Protein 8HI6 (pdb70)

Foldseek 3Di:
DQCALAEEEAEVLLAFLNVLLVLVNQVVHAQYEYEDQPQVSQVVSLCCCCVPVVGDNLRYFYDYADLLDLVRLLVVLCCQQPNDDRRHDHSNAHQEYEAEFADQAFQFALLQQAADQVSADPVGRDHLLRRLSRHQVSLLSNCLSRLVRHAALGEYEYEAALLLQPADGRRLSRSLSSLLNLLLQLQVQVVCVVRNYAGEYEHFYQAPGPVSQVSQVSSCVNLVHDRCPVVVVLLVQAPAFDQDPVGDRGRDGHYSNLVSVVSSCRRGSVCSPDHSYYHYNRNHRDTDPAQEDEDPAFDDLPPFAQALAEEEEEEAQPQVLQQLLQVLLVVNVYAYEYEYQDVVSLVVNVVVQVVVDHPHDHYHYYHAFLSVLVVNLVVLVVCCVVRVDHQEYEYEFNDQEGSRPDDPVVVVCLSVRGQVRVSSVVSSVQNSCVVRPDDADAYEYEYEYHAAPVHPCSSSSSSVSSVLSVQNNQQVNQVSCVVPPHYHYHYAYEYQHLEDDPCSSVSVSSVVSPCPRDPDDDPGRYYYYDNDRD

Solvent-accessible surface area: 21638 Å² total; per-residue (Å²): 90,99,0,121,51,42,7,0,0,0,3,18,0,10,32,70,34,1,59,23,0,0,93,40,0,7,75,25,14,0,28,0,0,0,3,16,142,77,53,118,115,3,46,86,23,53,117,30,1,26,97,144,83,102,19,40,60,102,68,1,12,28,4,118,6,35,3,38,57,28,66,55,0,103,61,5,4,47,40,0,8,132,20,37,138,73,1,112,95,53,22,131,82,0,19,0,0,0,2,20,19,24,15,14,2,0,45,48,44,1,14,65,0,4,22,64,110,110,61,39,117,94,100,9,92,14,6,0,41,94,0,2,15,17,1,0,2,16,2,0,2,0,0,14,7,0,2,95,60,11,63,90,43,4,1,0,0,0,10,4,7,0,4,2,22,10,48,5,8,0,2,0,0,16,0,0,0,6,5,0,0,23,11,0,4,70,4,0,6,131,32,0,35,138,84,32,1,15,1,1,8,0,18,8,5,0,5,71,18,142,80,14,120,69,16,8,86,21,5,4,68,46,50,69,38,93,118,36,61,15,16,40,27,19,45,176,70,4,163,102,41,74,93,47,202,128,47,99,102,50,78,39,11,1,17,24,53,27,0,0,64,26,0,0,63,0,3,1,93,112,0,70,104,66,68,37,81,40,33,69,20,2,16,31,5,117,17,95,111,52,28,109,46,50,9,138,67,118,14,49,51,116,95,10,88,2,88,51,74,7,0,0,0,7,3,1,52,10,11,98,28,0,14,25,4,0,72,26,2,56,84,5,130,0,52,6,0,0,0,0,21,32,64,173,4,38,106,122,0,36,60,61,31,162,155,149,106,84,188,24,85,115,6,122,42,23,114,5,36,2,44,67,15,186,50,2,56,88,20,1,57,86,2,45,75,94,64,48,9,2,43,11,0,0,4,12,7,7,56,95,92,22,0,14,133,28,88,30,108,64,1,71,116,14,10,84,50,6,2,11,0,5,3,2,6,1,7,7,0,7,73,9,10,76,108,71,90,53,47,105,81,72,4,47,1,4,7,6,10,25,50,33,53,125,111,46,13,20,36,23,48,0,19,48,9,2,5,12,1,0,0,34,0,5,24,85,5,15,88,64,20,38,102,70,167,80,16,8,7,68,0,8,5,0,0,14,7,54,3,100,61,187,37,9,46,92,4,1,4,5,32,0,1,47,10,4,19,27,138,50,68,37,73,68,5,0,0,12,2,24,140,137,30,175

InterPro domains:
  IPR002347 Short-chain dehydrogenase/reductase SDR [PF00106] (10-214)
  IPR002347 Short-chain dehydrogenase/reductase SDR [PF00106] (585-784)
  IPR002347 Short-chain dehydrogenase/reductase SDR [PR00080] (96-107)
  IPR002347 Short-chain dehydrogenase/reductase SDR [PR00080] (158-166)
  IPR002347 Short-chain dehydrogenase/reductase SDR [PR00080] (178-197)
  IPR002347 Short-chain dehydrogenase/reductase SDR [PR00081] (11-28)
  IPR002347 Short-chain dehydrogenase/reductase SDR [PR00081] (96-107)
  IPR002347 Short-chain dehydrogenase/reductase SDR [PR00081] (178-197)
  IPR002347 Short-chain dehydrogenase/reductase SDR [PR00081] (199-216)
  IPR002347 Short-chain dehydrogenase/reductase SDR [PR00081] (253-273)
  IPR036291 NAD(P)-binding domain superfamily [SSF51735] (8-289)
  IPR036291 NAD(P)-binding domain superfamily [SSF51735] (309-498)
  IPR036291 NAD(P)-binding domain superfamily [SSF51735] (584-793)
  IPR057326 Ketoreductase domain [SM00822] (10-214)

Organism: Roseiflexus castenholzii (strain DSM 13941 / HLO8) (NCBI:txid383372)

Radius of gyration: 24.46 Å; Cα contacts (8 Å, |Δi|>4): 1121; chains: 1; bounding box: 78×55×46 Å

Nearest PDB structures (foldseek):
  8hi6-assembly1_A-2  TM=1.002E+00  e=0.000E+00  Roseiflexus castenholzii DSM 13941
  8aew-assembly1_A  TM=9.458E-01  e=5.561E-61  Chloroflexus aurantiacus J-10-fl
  8hjw-assembly1_B  TM=9.510E-01  e=2.829E-60  Chloroflexus aurantiacus
  8hi4-assembly1_A  TM=9.436E-01  e=1.723E-64  Roseiflexus castenholzii DSM 13941
  5unl-assembly1_B  TM=9.142E-01  e=1.793E-16  Burkholderia multivorans

Secondary structure (DSSP, 8-state):
-TTTT-EEEETTTTSTTHHHHHHHHHHTT-EEEEEES-HHHHHHHHHHHHHHH---GGGEEEEE--TT-HHHHHHHHHHHHH--SS-SS-----SEEEE----------GGG---SGGG--TT----HHHHHIIIIIHHHHHHHHHGGG--TT-EEEEE--GGGGS--TT-HHHHHHHHHHHHHHHHHHHHHHTTT-EEEEEEE-S-TTHHHHHHHHHHHHHTT--TTHHHHHHHHH----EE-TTS-EE-----HHHHHHHHHHHHSGGGTT--S-EEEESSS----S--EEE--SPPP-TT---TT-EEEEEESS-HHHHHHHHHHHHHTT-EEEEEESSHHHHHHHHHHHH------PPPEEEE--TTSHHHHHHHHHHHHHHHS---EEEE--S----SSSS-HHHHHHIIIIIIIHHHHHHHHHHHHHHHS---SSPEEEEEEPPPP-SS--HHHHHHHHHHHHHHHHHHHHHHHHHH-----EEEEEEE-TT--STTHHHHHHHHHHHHHHSS---SSSEEEPPS---

Structure (mmCIF, N/CA/C/O backbone):
data_8HI6
#
_entry.id   8HI6
#
_cell.length_a   98.190
_cell.length_b   98.190
_cell.length_c   333.540
_cell.angle_alpha   90.000
_cell.angle_beta   90.000
_cell.angle_gamma   120.000
#
_symmetry.space_group_name_H-M   'P 65 2 2'
#
loop_
_entity.id
_entity.type
_entity.pdbx_description
1 polymer 'Short-chain dehydrogenase/reductase SDR'
2 non-polymer '3-oxidanylidenepropanoic acid'
3 non-polymer 'NADP NICOTINAMIDE-ADENINE-DINUCLEOTIDE PHOSPHATE'
4 water water
#
loop_
_atom_site.group_PDB
_atom_site.id
_atom_site.type_symbol
_atom_site.label_atom_id
_atom_site.label_alt_id
_atom_site.label_comp_id
_atom_site.label_asym_id
_atom_site.label_entity_id
_atom_site.label_seq_id
_atom_site.pdbx_PDB_ins_code
_atom_site.Cartn_x
_atom_site.Cartn_y
_atom_site.Cartn_z
_atom_site.occupancy
_atom_site.B_iso_or_equiv
_atom_site.auth_seq_id
_atom_site.auth_comp_id
_atom_site.auth_asym_id
_atom_site.auth_atom_id
_atom_site.pdbx_PDB_model_num
ATOM 1 N N . ARG A 1 6 ? 61.057 15.061 24.766 1.00 43.89 5 ARG A N 1
ATOM 2 C CA . ARG A 1 6 ? 60.904 15.089 26.217 1.00 41.23 5 ARG A CA 1
ATOM 3 C C . ARG A 1 6 ? 59.445 15.296 26.662 1.00 37.74 5 ARG A C 1
ATOM 4 O O . ARG A 1 6 ? 58.873 14.434 27.322 1.00 38.32 5 ARG A O 1
ATOM 6 N N . ARG A 1 7 ? 58.840 16.434 26.304 1.00 39.23 6 ARG A N 1
ATOM 7 C CA . ARG A 1 7 ? 57.566 16.789 26.927 1.00 33.96 6 ARG A CA 1
ATOM 8 C C . ARG A 1 7 ? 56.396 15.981 26.386 1.00 34.57 6 ARG A C 1
ATOM 9 O O . ARG A 1 7 ? 55.391 15.832 27.088 1.00 35.73 6 ARG A O 1
ATOM 17 N N . LEU A 1 8 ? 56.494 15.445 25.170 1.00 30.30 7 LEU A N 1
ATOM 18 C CA . LEU A 1 8 ? 55.464 14.565 24.628 1.00 30.64 7 LEU A CA 1
ATOM 19 C C . LEU A 1 8 ? 55.973 13.137 24.476 1.00 36.28 7 LEU A C 1
ATOM 20 O O . LEU A 1 8 ? 55.515 12.394 23.603 1.00 33.90 7 LEU A O 1
ATOM 25 N N . GLU A 1 9 ? 56.921 12.748 25.326 1.00 39.41 8 GLU A N 1
ATOM 26 C CA . GLU A 1 9 ? 57.574 11.449 25.209 1.00 39.46 8 GLU A CA 1
ATOM 27 C C . GLU A 1 9 ? 56.556 10.316 25.231 1.00 36.59 8 GLU A C 1
ATOM 28 O O . GLU A 1 9 ? 55.773 10.191 26.176 1.00 39.65 8 GLU A O 1
ATOM 34 N N . GLY A 1 10 ? 56.548 9.503 24.175 1.00 43.76 9 GLY A N 1
ATOM 35 C CA . GLY A 1 10 ? 55.702 8.323 24.163 1.00 45.59 9 GLY A CA 1
ATOM 36 C C . GLY A 1 10 ? 54.224 8.571 23.958 1.0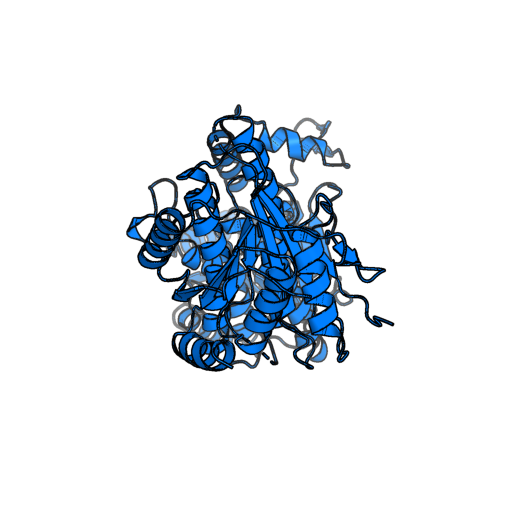0 47.83 9 GLY A C 1
ATOM 37 O O . GLY A 1 10 ? 53.415 7.679 24.223 1.00 49.47 9 GLY A O 1
ATOM 38 N N . LYS A 1 11 ? 53.842 9.757 23.499 1.00 39.84 10 LYS A N 1
ATOM 39 C CA . LYS A 1 11 ? 52.448 10.062 23.216 1.00 36.67 10 LYS A CA 1
ATOM 40 C C . LYS A 1 11 ? 52.165 9.909 21.724 1.00 33.18 10 LYS A C 1
ATOM 41 O O . LYS A 1 11 ? 53.025 10.164 20.881 1.00 34.35 10 LYS A O 1
ATOM 47 N N . VAL A 1 12 ? 50.947 9.477 21.411 1.00 33.97 11 VAL A N 1
ATOM 48 C CA . VAL A 1 12 ? 50.480 9.318 20.040 1.00 32.88 11 VAL A CA 1
ATOM 49 C C . VAL A 1 12 ? 49.620 10.529 19.676 1.00 33.41 11 VAL A C 1
ATOM 50 O O . VAL A 1 12 ? 48.564 10.754 20.284 1.00 31.70 11 VAL A O 1
ATOM 54 N N . ALA A 1 13 ? 50.065 11.306 18.686 1.00 26.78 12 ALA A N 1
ATOM 55 C CA . ALA A 1 13 ? 49.367 12.504 18.236 1.00 30.09 12 ALA A CA 1
ATOM 56 C C . ALA A 1 13 ? 48.816 12.293 16.836 1.00 31.55 12 ALA A C 1
ATOM 57 O O . ALA A 1 13 ? 49.541 11.834 15.942 1.00 32.47 12 ALA A O 1
ATOM 59 N N . LEU A 1 14 ? 47.548 12.640 16.639 1.00 26.89 13 LEU A N 1
ATOM 60 C CA . LEU A 1 14 ? 46.940 12.695 15.314 1.00 27.53 13 LEU A CA 1
ATOM 61 C C . LEU A 1 14 ? 46.761 14.162 14.923 1.00 30.92 13 LEU A C 1
ATOM 62 O O . LEU A 1 14 ? 46.040 14.906 15.601 1.00 26.77 13 LEU A O 1
ATOM 67 N N . ILE A 1 15 ? 47.421 14.584 13.844 1.00 27.35 14 ILE A N 1
ATOM 68 C CA . ILE A 1 15 ? 47.410 15.977 13.406 1.00 26.82 14 ILE A CA 1
ATOM 69 C C . ILE A 1 15 ? 46.757 16.035 12.029 1.00 33.45 14 ILE A C 1
ATOM 70 O O . ILE A 1 15 ? 47.354 15.589 11.037 1.00 30.10 14 ILE A O 1
ATOM 75 N N . THR A 1 16 ? 45.544 16.585 11.950 1.00 27.07 15 THR A N 1
ATOM 76 C CA . THR A 1 16 ? 44.926 16.746 10.644 1.00 28.38 15 THR A CA 1
ATOM 77 C C . THR A 1 16 ? 45.511 17.976 9.958 1.00 28.40 15 THR A C 1
ATOM 78 O O . THR A 1 16 ? 45.948 18.930 10.611 1.00 29.21 15 THR A O 1
ATOM 82 N N . GLY A 1 17 ? 45.567 17.922 8.632 1.00 28.40 16 GLY A N 1
ATOM 83 C CA . GLY A 1 17 ? 46.222 18.983 7.886 1.00 27.04 16 GLY A CA 1
ATOM 84 C C . GLY A 1 17 ? 47.677 19.148 8.255 1.00 27.52 16 GLY A C 1
ATOM 85 O O . GLY A 1 17 ? 48.198 20.272 8.237 1.00 26.97 16 GLY A O 1
ATOM 86 N N . GLY A 1 18 ? 48.350 18.044 8.600 1.00 31.84 17 GLY A N 1
ATOM 87 C CA . GLY A 1 18 ? 49.709 18.089 9.128 1.00 31.91 17 GLY A CA 1
ATOM 88 C C . GLY A 1 18 ? 50.785 18.525 8.152 1.00 33.56 17 GLY A C 1
ATOM 89 O O . GLY A 1 18 ? 51.925 18.744 8.574 1.00 35.63 17 GLY A O 1
ATOM 90 N N . ALA A 1 19 ? 50.477 18.634 6.864 1.00 32.31 18 ALA A N 1
ATOM 91 C CA . ALA A 1 19 ? 51.443 19.113 5.884 1.00 35.56 18 ALA A CA 1
ATOM 92 C C . ALA A 1 19 ? 51.128 20.524 5.401 1.00 37.30 18 ALA A C 1
ATOM 93 O O . ALA A 1 19 ? 51.807 21.023 4.491 1.00 32.34 18 ALA A O 1
ATOM 95 N N . GLY A 1 20 ? 50.114 21.185 5.985 1.00 31.66 19 GLY A N 1
ATOM 96 C CA . GLY A 1 20 ? 49.806 22.558 5.641 1.00 29.12 19 GLY A CA 1
ATOM 97 C C . GLY A 1 20 ? 50.809 23.531 6.236 1.00 26.97 19 GLY A C 1
ATOM 98 O O . GLY A 1 20 ? 51.789 23.146 6.870 1.00 30.69 19 GLY A O 1
ATOM 99 N N . ASN A 1 21 ? 50.538 24.830 6.035 1.00 27.55 20 ASN A N 1
ATOM 100 C CA . ASN A 1 21 ? 51.484 25.871 6.438 1.00 26.62 20 ASN A CA 1
ATOM 101 C C . ASN A 1 21 ? 51.763 25.840 7.942 1.00 30.74 20 ASN A C 1
ATOM 102 O O . ASN A 1 21 ? 52.917 25.957 8.372 1.00 29.04 20 ASN A O 1
ATOM 107 N N . ILE A 1 22 ? 50.711 25.743 8.763 1.00 25.77 21 ILE A N 1
ATOM 108 C CA . ILE A 1 22 ? 50.913 25.649 10.213 1.00 25.08 21 ILE A CA 1
ATOM 109 C C . ILE A 1 22 ? 51.083 24.199 10.650 1.00 25.33 21 ILE A C 1
ATOM 110 O O . ILE A 1 22 ? 51.911 23.904 11.514 1.00 25.39 21 ILE A O 1
ATOM 115 N N . GLY A 1 23 ? 50.336 23.284 10.031 1.00 26.77 22 GLY A N 1
ATOM 116 C CA . GLY A 1 23 ? 50.442 21.877 10.392 1.00 28.23 22 GLY A CA 1
ATOM 117 C C . GLY A 1 23 ? 51.865 21.341 10.321 1.00 31.63 22 GLY A C 1
ATOM 118 O O . GLY A 1 23 ? 52.272 20.527 11.157 1.00 28.76 22 GLY A O 1
ATOM 119 N N . GLU A 1 24 ? 52.641 21.790 9.326 1.00 28.43 23 GLU A N 1
ATOM 120 C CA . GLU A 1 24 ? 54.019 21.317 9.198 1.00 33.52 23 GLU A CA 1
ATOM 121 C C . GLU A 1 24 ? 54.834 21.680 10.435 1.00 32.18 23 GLU A C 1
ATOM 122 O O . GLU A 1 24 ? 55.667 20.891 10.903 1.00 31.38 23 GLU A O 1
ATOM 128 N N . VAL A 1 25 ? 54.589 22.870 10.986 1.00 27.96 24 VAL A N 1
ATOM 129 C CA . VAL A 1 25 ? 55.348 23.331 12.139 1.00 28.20 24 VAL A CA 1
ATOM 130 C C . VAL A 1 25 ? 54.857 22.658 13.415 1.00 29.53 24 VAL A C 1
ATOM 131 O O . VAL A 1 25 ? 55.651 22.369 14.317 1.00 30.62 24 VAL A O 1
ATOM 135 N N . ILE A 1 26 ? 53.553 22.383 13.511 1.00 25.97 25 ILE A N 1
ATOM 136 C CA . ILE A 1 26 ? 53.048 21.620 14.653 1.00 26.09 25 ILE A CA 1
ATOM 137 C C . ILE A 1 26 ? 53.641 20.219 14.646 1.00 29.13 25 ILE A C 1
ATOM 138 O O . ILE A 1 26 ? 54.108 19.710 15.673 1.00 28.21 25 ILE A O 1
ATOM 143 N N . THR A 1 27 ? 53.603 19.566 13.484 1.00 28.97 26 THR A N 1
ATOM 144 C CA . THR A 1 27 ? 54.186 18.233 13.339 1.00 31.64 26 THR A CA 1
ATOM 145 C C . THR A 1 27 ? 55.651 18.228 13.749 1.00 28.62 26 THR A C 1
ATOM 146 O O . THR A 1 27 ? 56.086 17.382 14.536 1.00 31.02 26 THR A O 1
ATOM 150 N N . ARG A 1 28 ? 56.423 19.183 13.238 1.00 29.54 27 ARG A N 1
ATOM 151 C CA . ARG A 1 28 ? 57.850 19.224 13.538 1.00 32.61 27 ARG A CA 1
ATOM 152 C C . ARG A 1 28 ? 58.101 19.373 15.032 1.00 36.63 27 ARG A C 1
ATOM 153 O O . ARG A 1 28 ? 58.916 18.638 15.609 1.00 30.57 27 ARG A O 1
ATOM 161 N N . ARG A 1 29 ? 57.396 20.310 15.682 1.00 32.00 28 ARG A N 1
ATOM 162 C CA . ARG A 1 29 ? 57.604 20.515 17.113 1.00 32.10 28 ARG A CA 1
ATOM 163 C C . ARG A 1 29 ? 57.160 19.301 17.919 1.00 30.52 28 ARG A C 1
ATOM 164 O O . ARG A 1 29 ? 57.800 18.946 18.918 1.00 32.00 28 ARG A O 1
ATOM 172 N N . PHE A 1 30 ? 56.068 18.653 17.507 1.00 28.38 29 PHE A N 1
ATOM 173 C CA . PHE A 1 30 ? 55.608 17.474 18.232 1.00 28.24 29 PHE A CA 1
ATOM 174 C C . PHE A 1 30 ? 56.643 16.352 18.171 1.00 33.81 29 PHE A C 1
ATOM 175 O O . PHE A 1 30 ? 56.865 15.644 19.164 1.00 31.84 29 PHE A O 1
ATOM 183 N N . LEU A 1 31 ? 57.278 16.177 17.010 1.00 31.27 30 LEU A N 1
ATOM 184 C CA . LEU A 1 31 ? 58.315 15.159 16.862 1.00 34.06 30 LEU A CA 1
ATOM 185 C C . LEU A 1 31 ? 59.536 15.491 17.702 1.00 33.86 30 LEU A C 1
ATOM 186 O O . LEU A 1 31 ? 60.109 14.606 18.351 1.00 34.26 30 LEU A O 1
ATOM 191 N N . ALA A 1 32 ? 59.954 16.760 17.687 1.00 30.38 31 ALA A N 1
ATOM 192 C CA . ALA A 1 32 ? 61.068 17.183 18.522 1.00 33.59 31 ALA A CA 1
ATOM 193 C C . ALA A 1 32 ? 60.802 16.914 20.002 1.00 39.69 31 ALA A C 1
ATOM 194 O O . ALA A 1 32 ? 61.750 16.698 20.773 1.00 33.95 31 ALA A O 1
ATOM 196 N N . GLU A 1 33 ? 59.533 16.914 20.421 1.00 32.06 32 GLU A N 1
ATOM 197 C CA . GLU A 1 33 ? 59.195 16.684 21.817 1.00 36.36 32 GLU A CA 1
ATOM 198 C C . GLU A 1 33 ? 58.885 15.223 22.104 1.00 34.37 32 GLU A C 1
ATOM 199 O O . GLU A 1 33 ? 58.391 14.905 23.190 1.00 32.80 32 GLU A O 1
ATOM 205 N N . GLY A 1 34 ? 59.169 14.329 21.158 1.00 34.47 33 GLY A N 1
ATOM 206 C CA . GLY A 1 34 ? 59.151 12.910 21.423 1.00 31.37 33 GLY A CA 1
ATOM 207 C C . GLY A 1 34 ? 57.866 12.207 21.072 1.00 35.30 33 GLY A C 1
ATOM 208 O O . GLY A 1 34 ? 57.734 11.012 21.370 1.00 33.65 33 GLY A O 1
ATOM 209 N N . ALA A 1 35 ? 56.912 12.899 20.456 1.00 31.97 34 ALA A N 1
ATOM 210 C CA . ALA A 1 35 ? 55.668 12.246 20.077 1.00 31.74 34 ALA A CA 1
ATOM 211 C C . ALA A 1 35 ? 55.870 11.331 18.873 1.00 31.04 34 ALA A C 1
ATOM 212 O O . ALA A 1 35 ? 56.802 11.495 18.086 1.00 31.69 34 ALA A O 1
ATOM 214 N N . THR A 1 36 ? 54.985 10.349 18.754 1.00 29.83 35 THR A N 1
ATOM 215 C CA . THR A 1 36 ? 54.732 9.659 17.497 1.00 34.16 35 THR A CA 1
ATOM 216 C C . THR A 1 36 ? 53.545 10.342 16.821 1.00 36.06 35 THR A C 1
ATOM 217 O O . THR A 1 36 ? 52.481 10.484 17.437 1.00 32.94 35 THR A O 1
ATOM 221 N N . VAL A 1 37 ? 53.726 10.772 15.570 1.00 33.93 36 VAL A N 1
ATOM 222 C CA . VAL A 1 37 ? 52.773 11.648 14.891 1.00 32.89 36 VAL A CA 1
ATOM 223 C C . VAL A 1 37 ? 52.178 10.949 13.679 1.00 36.67 36 VAL A C 1
ATOM 224 O O . VAL A 1 37 ? 52.913 10.456 12.812 1.00 37.20 36 VAL A O 1
ATOM 228 N N . VAL A 1 38 ? 50.850 10.950 13.599 1.00 30.21 37 VAL A N 1
ATOM 229 C CA . VAL A 1 38 ? 50.108 10.575 12.398 1.00 34.51 37 VAL A CA 1
ATOM 230 C C . VAL A 1 38 ? 49.592 11.858 11.750 1.00 34.08 37 VAL A C 1
ATOM 231 O O . VAL A 1 38 ? 48.807 12.592 12.364 1.00 30.55 37 VAL A O 1
ATOM 235 N N . ILE A 1 39 ? 50.023 12.144 10.521 1.00 33.06 38 ILE A N 1
ATOM 236 C CA . ILE A 1 39 ? 49.573 13.339 9.812 1.00 32.36 38 ILE A CA 1
ATOM 237 C C . ILE A 1 39 ? 48.587 12.940 8.724 1.00 38.58 38 ILE A C 1
ATOM 238 O O . ILE A 1 39 ? 48.782 11.935 8.028 1.00 34.97 38 ILE A O 1
ATOM 243 N N . THR A 1 40 ? 47.515 13.723 8.590 1.00 31.90 39 THR A N 1
ATOM 244 C CA . THR A 1 40 ? 46.505 13.478 7.579 1.00 31.99 39 THR A CA 1
ATOM 245 C C . THR A 1 40 ? 46.352 14.698 6.688 1.00 33.41 39 THR A C 1
ATOM 246 O O . THR A 1 40 ? 46.809 15.800 7.009 1.00 30.28 39 THR A O 1
ATOM 250 N N . GLY A 1 41 ? 45.694 14.463 5.561 1.00 34.29 40 GLY A N 1
ATOM 251 C CA . GLY A 1 41 ? 45.437 15.486 4.566 1.00 32.57 40 GLY A CA 1
ATOM 252 C C . GLY A 1 41 ? 44.699 14.836 3.420 1.00 33.05 40 GLY A C 1
ATOM 253 O O . GLY A 1 41 ? 44.502 13.615 3.394 1.00 32.74 40 GLY A O 1
ATOM 254 N N . ARG A 1 42 ? 44.258 15.671 2.478 1.00 31.90 41 ARG A N 1
ATOM 255 C CA . ARG A 1 42 ? 43.617 15.139 1.281 1.00 35.12 41 ARG A CA 1
ATOM 256 C C . ARG A 1 42 ? 44.631 14.819 0.193 1.00 37.42 41 ARG A C 1
ATOM 257 O O . ARG A 1 42 ? 44.436 13.872 -0.574 1.00 37.71 41 ARG A O 1
ATOM 265 N N . ASN A 1 43 ? 45.712 15.585 0.132 1.00 39.68 42 ASN A N 1
ATOM 266 C CA . ASN A 1 43 ? 46.766 15.430 -0.865 1.00 41.53 42 ASN A CA 1
ATOM 267 C C . ASN A 1 43 ? 47.770 14.404 -0.356 1.00 42.09 42 ASN A C 1
ATOM 268 O O . ASN A 1 43 ? 48.658 14.728 0.438 1.00 42.17 42 ASN A O 1
ATOM 273 N N . ALA A 1 44 ? 47.636 13.162 -0.830 1.00 42.55 43 ALA A N 1
ATOM 274 C CA . ALA A 1 44 ? 48.497 12.083 -0.351 1.00 43.66 43 ALA A CA 1
ATOM 275 C C . ALA A 1 44 ? 49.964 12.333 -0.684 1.00 43.62 43 ALA A C 1
ATOM 276 O O . ALA A 1 44 ? 50.853 12.006 0.113 1.00 43.94 43 ALA A O 1
ATOM 278 N N . GLU A 1 45 ? 50.236 12.934 -1.842 1.00 46.52 44 GLU A N 1
ATOM 279 C CA . GLU A 1 45 ? 51.620 13.184 -2.235 1.00 50.32 44 GLU A CA 1
ATOM 280 C C . GLU A 1 45 ? 52.291 14.210 -1.329 1.00 47.14 44 GLU A C 1
ATOM 281 O O . GLU A 1 45 ? 53.439 14.011 -0.901 1.00 41.80 44 GLU A O 1
ATOM 287 N N . LYS A 1 46 ? 51.599 15.313 -1.031 1.00 44.57 45 LYS A N 1
ATOM 288 C CA . LYS A 1 46 ? 52.174 16.322 -0.146 1.00 41.74 45 LYS A CA 1
ATOM 289 C C . LYS A 1 46 ? 52.508 15.727 1.219 1.00 39.16 45 LYS A C 1
ATOM 290 O O . LYS A 1 46 ? 53.527 16.080 1.828 1.00 39.07 45 LYS A O 1
ATOM 296 N N . LEU A 1 47 ? 51.680 14.792 1.695 1.00 37.18 46 LEU A N 1
ATOM 297 C CA . LEU A 1 47 ? 51.964 14.123 2.962 1.00 41.36 46 LEU A CA 1
ATOM 298 C C . LEU A 1 47 ? 53.211 13.254 2.851 1.00 45.96 46 LEU A C 1
ATOM 299 O O . LEU A 1 47 ? 54.082 13.271 3.734 1.00 39.21 46 LEU A O 1
ATOM 304 N N . ALA A 1 48 ? 53.301 12.468 1.771 1.00 43.73 47 ALA A N 1
ATOM 305 C CA . ALA A 1 48 ? 54.458 11.601 1.579 1.00 42.00 47 ALA A CA 1
ATOM 306 C C . ALA A 1 48 ? 55.732 12.419 1.438 1.00 40.82 47 ALA A C 1
ATOM 307 O O . ALA A 1 48 ? 56.764 12.081 2.028 1.00 43.44 47 ALA A O 1
ATOM 309 N N . VAL A 1 49 ? 55.671 13.515 0.680 1.00 41.87 48 VAL A N 1
ATOM 310 C CA . VAL A 1 49 ? 56.849 14.357 0.490 1.00 39.75 48 VAL A CA 1
ATOM 311 C C . VAL A 1 49 ? 57.297 14.964 1.817 1.00 44.23 48 VAL A C 1
ATOM 312 O O . VAL A 1 49 ? 58.493 14.981 2.136 1.00 41.96 48 VAL A O 1
ATOM 316 N N . TYR A 1 50 ? 56.349 15.476 2.614 1.00 41.28 49 TYR A N 1
ATOM 317 C CA . TYR A 1 50 ? 56.735 16.056 3.899 1.00 38.22 49 TYR A CA 1
ATOM 318 C C . TYR A 1 50 ? 57.319 15.002 4.835 1.00 37.11 49 TYR A C 1
ATOM 319 O O . TYR A 1 50 ? 58.342 15.243 5.487 1.00 36.54 49 TYR A O 1
ATOM 328 N N . ARG A 1 51 ? 56.688 13.828 4.910 1.00 35.19 50 ARG A N 1
ATOM 329 C CA . ARG A 1 51 ? 57.239 12.753 5.731 1.00 39.60 50 ARG A CA 1
ATOM 330 C C . ARG A 1 51 ? 58.665 12.419 5.311 1.00 46.15 50 ARG A C 1
ATOM 331 O O . ARG A 1 51 ? 59.551 12.257 6.163 1.00 43.55 50 ARG A O 1
ATOM 339 N N . ARG A 1 52 ? 58.911 12.339 3.996 1.00 44.08 51 ARG A N 1
ATOM 340 C CA . ARG A 1 52 ? 60.260 12.054 3.517 1.00 46.15 51 ARG A CA 1
ATOM 341 C C . ARG A 1 52 ? 61.244 13.139 3.932 1.00 46.50 51 ARG A C 1
ATOM 342 O O . ARG A 1 52 ? 62.374 12.834 4.333 1.00 47.94 51 ARG A O 1
ATOM 350 N N . ARG A 1 53 ? 60.837 14.410 3.858 1.00 43.73 52 ARG A N 1
ATOM 351 C CA . ARG A 1 53 ? 61.740 15.480 4.270 1.00 43.38 52 ARG A CA 1
ATOM 352 C C . ARG A 1 53 ? 62.073 15.383 5.755 1.00 51.12 52 ARG A C 1
ATOM 353 O O . ARG A 1 53 ? 63.220 15.619 6.160 1.00 53.64 52 ARG A O 1
ATOM 355 N N . LEU A 1 54 ? 61.087 15.023 6.584 1.00 46.10 53 LEU A N 1
ATOM 356 C CA . LEU A 1 54 ? 61.343 14.900 8.017 1.00 49.15 53 LEU A CA 1
ATOM 357 C C . LEU A 1 54 ? 62.352 13.793 8.296 1.00 49.24 53 LEU A C 1
ATOM 358 O O . LEU A 1 54 ? 63.243 13.947 9.141 1.00 52.94 53 LEU A O 1
ATOM 363 N N . ILE A 1 55 ? 62.227 12.672 7.588 1.00 48.33 54 ILE A N 1
ATOM 364 C CA . ILE A 1 55 ? 63.153 11.561 7.769 1.00 51.75 54 ILE A CA 1
ATOM 365 C C . ILE A 1 55 ? 64.519 11.901 7.176 1.00 56.53 54 ILE A C 1
ATOM 366 O O . ILE A 1 55 ? 65.551 11.800 7.852 1.00 58.06 54 ILE A O 1
ATOM 371 N N . ASP A 1 56 ? 64.545 12.349 5.917 1.00 55.65 55 ASP A N 1
ATOM 372 C CA . ASP A 1 56 ? 65.804 12.469 5.187 1.00 56.46 55 ASP A CA 1
ATOM 373 C C . ASP A 1 56 ? 66.595 13.717 5.558 1.00 60.48 55 ASP A C 1
ATOM 374 O O . ASP A 1 56 ? 67.827 13.709 5.458 1.00 62.93 55 ASP A O 1
ATOM 379 N N . GLU A 1 57 ? 65.929 14.794 5.976 1.00 60.43 56 GLU A N 1
ATOM 380 C CA . GLU A 1 57 ? 66.618 16.048 6.245 1.00 59.40 56 GLU A CA 1
ATOM 381 C C . GLU A 1 57 ? 66.584 16.488 7.700 1.00 58.79 56 GLU A C 1
ATOM 382 O O . GLU A 1 57 ? 67.259 17.465 8.042 1.00 63.92 56 GLU A O 1
ATOM 388 N N . GLU A 1 58 ? 65.820 15.817 8.563 1.00 56.42 57 GLU A N 1
ATOM 389 C CA . GLU A 1 58 ? 65.756 16.188 9.971 1.00 55.90 57 GLU A CA 1
ATOM 390 C C . GLU A 1 58 ? 65.993 14.998 10.895 1.00 59.65 57 GLU A C 1
ATOM 391 O O . GLU A 1 58 ? 65.744 15.109 12.104 1.00 61.70 57 GLU A O 1
ATOM 397 N N . ARG A 1 59 ? 66.449 13.860 10.354 1.00 60.27 58 ARG A N 1
ATOM 398 C CA . ARG A 1 59 ? 66.917 12.717 11.147 1.00 58.17 58 ARG A CA 1
ATOM 399 C C . ARG A 1 59 ? 65.831 12.182 12.079 1.00 54.76 58 ARG A C 1
ATOM 400 O O . ARG A 1 59 ? 66.090 11.834 13.230 1.00 57.73 58 ARG A O 1
ATOM 402 N N . VAL A 1 60 ? 64.607 12.112 11.577 1.00 54.73 59 VAL A N 1
ATOM 403 C CA . VAL A 1 60 ? 63.477 11.568 12.320 1.00 51.90 59 VAL A CA 1
ATOM 404 C C . VAL A 1 60 ? 63.327 10.097 11.965 1.00 47.66 59 VAL A C 1
ATOM 405 O O . VAL A 1 60 ? 63.355 9.731 10.783 1.00 47.84 59 VAL A O 1
ATOM 409 N N . ALA A 1 61 ? 63.160 9.256 12.983 1.00 45.67 60 ALA A N 1
ATOM 410 C CA . ALA A 1 61 ? 62.979 7.831 12.749 1.00 44.26 60 ALA A CA 1
ATOM 411 C C . ALA A 1 61 ? 61.686 7.572 11.984 1.00 52.08 60 ALA A C 1
ATOM 412 O O . ALA A 1 61 ? 60.653 8.169 12.299 1.00 51.63 60 ALA A O 1
ATOM 414 N N . PRO A 1 62 ? 61.707 6.686 10.984 1.00 52.01 61 PRO A N 1
ATOM 415 C CA . PRO A 1 62 ? 60.495 6.457 10.175 1.00 51.10 61 PRO A CA 1
ATOM 416 C C . PRO A 1 62 ? 59.315 5.889 10.950 1.00 47.57 61 PRO A C 1
ATOM 417 O O . PRO A 1 62 ? 58.164 6.092 10.535 1.00 46.51 61 PRO A O 1
ATOM 421 N N . GLU A 1 63 ? 59.564 5.166 12.043 1.00 45.84 62 GLU A N 1
ATOM 422 C CA . GLU A 1 63 ? 58.483 4.607 12.844 1.00 47.51 62 GLU A CA 1
ATOM 423 C C . GLU A 1 63 ? 57.662 5.681 13.548 1.00 42.83 62 GLU A C 1
ATOM 424 O O . GLU A 1 63 ? 56.533 5.407 13.962 1.00 40.95 62 GLU A O 1
ATOM 430 N N . ARG A 1 64 ? 58.210 6.884 13.702 1.00 41.50 63 ARG A N 1
ATOM 431 C CA . ARG A 1 64 ? 57.590 7.942 14.492 1.00 42.87 63 ARG A CA 1
ATOM 432 C C . ARG A 1 64 ? 56.708 8.882 13.673 1.00 45.39 63 ARG A C 1
ATOM 433 O O . ARG A 1 64 ? 56.023 9.724 14.270 1.00 37.97 63 ARG A O 1
ATOM 441 N N . VAL A 1 65 ? 56.701 8.763 12.343 1.00 40.07 64 VAL A N 1
ATOM 442 C CA . VAL A 1 65 ? 55.833 9.561 11.479 1.00 41.12 64 VAL A CA 1
ATOM 443 C C . VAL A 1 65 ? 55.067 8.621 10.563 1.00 43.62 64 VAL A C 1
ATOM 444 O O . VAL A 1 65 ? 55.665 7.760 9.911 1.00 42.86 64 VAL A O 1
ATOM 448 N N . VAL A 1 66 ? 53.752 8.787 10.510 1.00 38.71 65 VAL A N 1
ATOM 449 C CA . VAL A 1 66 ? 52.891 8.008 9.635 1.00 39.24 65 VAL A CA 1
ATOM 450 C C . VAL A 1 66 ? 52.054 8.982 8.821 1.00 39.97 65 VAL A C 1
ATOM 451 O O . VAL A 1 66 ? 51.389 9.858 9.387 1.00 35.29 65 VAL A O 1
ATOM 455 N N . ALA A 1 67 ? 52.099 8.845 7.500 1.00 37.32 66 ALA A N 1
ATOM 456 C CA . ALA A 1 67 ? 51.299 9.671 6.604 1.00 37.69 66 ALA A CA 1
ATOM 457 C C . ALA A 1 67 ? 50.036 8.907 6.236 1.00 43.03 66 ALA A C 1
ATOM 458 O O . ALA A 1 67 ? 50.105 7.753 5.800 1.00 45.28 66 ALA A O 1
ATOM 460 N N . LEU A 1 68 ? 48.884 9.548 6.418 1.00 38.39 67 LEU A N 1
ATOM 461 C CA . LEU A 1 68 ? 47.596 8.885 6.245 1.00 35.81 67 LEU A CA 1
ATOM 462 C C . LEU A 1 68 ? 46.670 9.835 5.505 1.00 41.82 67 LEU A C 1
ATOM 463 O O . LEU A 1 68 ? 46.241 10.845 6.071 1.00 38.43 67 LEU A O 1
ATOM 468 N N . ARG A 1 69 ? 46.362 9.523 4.249 1.00 38.07 68 ARG A N 1
ATOM 469 C CA . ARG A 1 69 ? 45.391 10.328 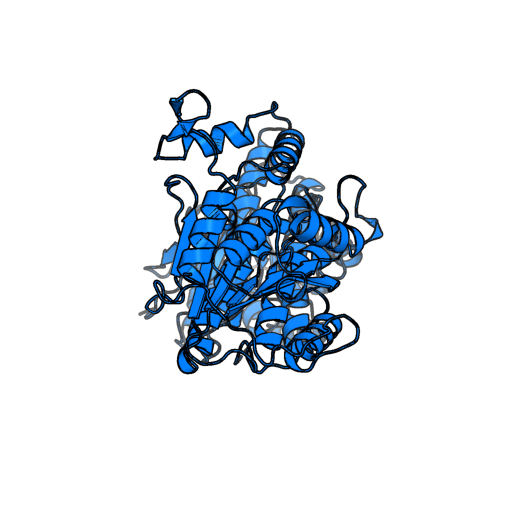3.522 1.00 38.13 68 ARG A CA 1
ATOM 470 C C . ARG A 1 69 ? 43.999 10.061 4.075 1.00 39.86 68 ARG A C 1
ATOM 471 O O . ARG A 1 69 ? 43.635 8.911 4.341 1.00 38.25 68 ARG A O 1
ATOM 479 N N . MET A 1 70 ? 43.226 11.129 4.258 1.00 38.12 69 MET A N 1
ATOM 480 C CA . MET A 1 70 ? 41.924 11.051 4.907 1.00 34.89 69 MET A CA 1
ATOM 481 C C . MET A 1 70 ? 41.194 12.370 4.718 1.00 35.90 69 MET A C 1
ATOM 482 O O . MET A 1 70 ? 41.654 13.408 5.203 1.00 38.10 69 MET A O 1
ATOM 487 N N . ASP A 1 71 ? 40.080 12.357 3.993 1.00 32.87 70 ASP A N 1
ATOM 488 C CA . ASP A 1 71 ? 39.223 13.535 3.920 1.00 34.64 70 ASP A CA 1
ATOM 489 C C . ASP A 1 71 ? 38.365 13.546 5.179 1.00 32.09 70 ASP A C 1
ATOM 490 O O . ASP A 1 71 ? 37.413 12.768 5.302 1.00 34.12 70 ASP A O 1
ATOM 495 N N . GLY A 1 72 ? 38.718 14.410 6.128 1.00 32.09 71 GLY A N 1
ATOM 496 C CA . GLY A 1 72 ? 38.027 14.450 7.410 1.00 29.49 71 GLY A CA 1
ATOM 497 C C . GLY A 1 72 ? 36.577 14.901 7.350 1.00 30.14 71 GLY A C 1
ATOM 498 O O . GLY A 1 72 ? 35.873 14.758 8.356 1.00 30.66 71 GLY A O 1
ATOM 499 N N . SER A 1 73 ? 36.113 15.444 6.220 1.00 30.32 72 SER A N 1
ATOM 500 C CA . SER A 1 73 ? 34.695 15.773 6.090 1.00 32.07 72 SER A CA 1
ATOM 501 C C . SER A 1 73 ? 33.827 14.548 5.821 1.00 35.33 72 SER A C 1
ATOM 502 O O . SER A 1 73 ? 32.601 14.654 5.911 1.00 34.20 72 SER A O 1
ATOM 505 N N . ASP A 1 74 ? 34.431 13.393 5.524 1.00 34.11 73 ASP A N 1
ATOM 506 C CA . ASP A 1 74 ? 33.720 12.150 5.227 1.00 33.24 73 ASP A CA 1
ATOM 507 C C . ASP A 1 74 ? 33.867 11.213 6.424 1.00 36.21 73 ASP A C 1
ATOM 508 O O . ASP A 1 74 ? 34.957 10.682 6.666 1.00 35.02 73 ASP A O 1
ATOM 513 N N . ILE A 1 75 ? 32.768 10.994 7.158 1.00 36.31 74 ILE A N 1
ATOM 514 C CA . ILE A 1 75 ? 32.858 10.241 8.412 1.00 38.50 74 ILE A CA 1
ATOM 515 C C . ILE A 1 75 ? 33.313 8.809 8.157 1.00 39.74 74 ILE A C 1
ATOM 516 O O . ILE A 1 75 ? 34.011 8.213 8.988 1.00 36.99 74 ILE A O 1
ATOM 521 N N . ALA A 1 76 ? 32.943 8.239 7.007 1.00 40.15 75 ALA A N 1
ATOM 522 C CA . ALA A 1 76 ? 33.363 6.879 6.683 1.00 42.53 75 ALA A CA 1
ATOM 523 C C . ALA A 1 76 ? 34.882 6.779 6.608 1.00 37.17 75 ALA A C 1
ATOM 524 O O . ALA A 1 76 ? 35.490 5.886 7.211 1.00 38.22 75 ALA A O 1
ATOM 526 N N . GLN A 1 77 ? 35.514 7.706 5.883 1.00 36.20 76 GLN A N 1
ATOM 527 C CA . GLN A 1 77 ? 36.972 7.735 5.817 1.00 35.24 76 GLN A CA 1
ATOM 528 C C . GLN A 1 77 ? 37.590 7.959 7.195 1.00 37.46 76 GLN A C 1
ATOM 529 O O . GLN A 1 77 ? 38.625 7.365 7.526 1.00 34.11 76 GLN A O 1
ATOM 535 N N . VAL A 1 78 ? 36.981 8.829 8.008 1.00 37.32 77 VAL A N 1
ATOM 536 C CA . VAL A 1 78 ? 37.525 9.105 9.339 1.00 33.61 77 VAL A CA 1
ATOM 537 C C . VAL A 1 78 ? 37.532 7.838 10.184 1.00 32.88 77 VAL A C 1
ATOM 538 O O . VAL A 1 78 ? 38.550 7.480 10.788 1.00 33.25 77 VAL A O 1
ATOM 542 N N . ARG A 1 79 ? 36.402 7.131 10.227 1.00 32.05 78 ARG A N 1
ATOM 543 C CA . ARG A 1 79 ? 36.341 5.899 11.010 1.00 38.08 78 ARG A CA 1
ATOM 544 C C . ARG A 1 79 ? 37.354 4.875 10.517 1.00 39.75 78 ARG A C 1
ATOM 545 O O . ARG A 1 79 ? 38.048 4.244 11.324 1.00 39.06 78 ARG A O 1
ATOM 553 N N . ALA A 1 80 ? 37.464 4.707 9.196 1.00 37.18 79 ALA A N 1
ATOM 554 C CA . ALA A 1 80 ? 38.434 3.762 8.651 1.00 38.49 79 ALA A CA 1
ATOM 555 C C . ALA A 1 80 ? 39.860 4.144 9.032 1.00 39.58 79 ALA A C 1
ATOM 556 O O . ALA A 1 80 ? 40.655 3.280 9.420 1.00 41.42 79 ALA A O 1
ATOM 558 N N . GLY A 1 81 ? 40.206 5.431 8.929 1.00 37.66 80 GLY A N 1
ATOM 559 C CA . GLY A 1 81 ? 41.557 5.853 9.275 1.00 34.32 80 GLY A CA 1
ATOM 560 C C . GLY A 1 81 ? 41.867 5.698 10.753 1.00 39.99 80 GLY A C 1
ATOM 561 O O . GLY A 1 81 ? 42.972 5.292 11.124 1.00 40.71 80 GLY A O 1
ATOM 562 N N . VAL A 1 82 ? 40.905 6.029 11.620 1.00 38.26 81 VAL A N 1
ATOM 563 C CA . VAL A 1 82 ? 41.120 5.867 13.057 1.00 37.62 81 VAL A CA 1
ATOM 564 C C . VAL A 1 82 ? 41.296 4.395 13.404 1.00 39.17 81 VAL A C 1
ATOM 565 O O . VAL A 1 82 ? 42.165 4.032 14.208 1.00 36.92 81 VAL A O 1
ATOM 569 N N . ALA A 1 83 ? 40.482 3.525 12.792 1.00 40.62 82 ALA A N 1
ATOM 570 C CA . ALA A 1 83 ? 40.640 2.085 12.988 1.00 40.47 82 ALA A CA 1
ATOM 571 C C . ALA A 1 83 ? 42.048 1.628 12.621 1.00 41.03 82 ALA A C 1
ATOM 572 O O . ALA A 1 83 ? 42.664 0.849 13.356 1.00 41.06 82 ALA A O 1
ATOM 574 N N . GLN A 1 84 ? 42.573 2.116 11.493 1.00 40.23 83 GLN A N 1
ATOM 575 C CA . GLN A 1 84 ? 43.942 1.794 11.095 1.00 42.92 83 GLN A CA 1
ATOM 576 C C . GLN A 1 84 ? 44.949 2.243 12.143 1.00 44.00 83 GLN A C 1
ATOM 577 O O . GLN A 1 84 ? 45.881 1.506 12.482 1.00 42.43 83 GLN A O 1
ATOM 583 N N . ILE A 1 85 ? 44.798 3.475 12.637 1.00 42.48 84 ILE A N 1
ATOM 584 C CA . ILE A 1 85 ? 45.724 4.000 13.638 1.00 40.62 84 ILE A CA 1
ATOM 585 C C . ILE A 1 85 ? 45.752 3.100 14.866 1.00 39.21 84 ILE A C 1
ATOM 586 O O . ILE A 1 85 ? 46.821 2.805 15.416 1.00 39.60 84 ILE A O 1
ATOM 591 N N . VAL A 1 86 ? 44.583 2.637 15.306 1.00 36.75 85 VAL A N 1
ATOM 592 C CA . VAL A 1 86 ? 44.509 1.873 16.546 1.00 41.49 85 VAL A CA 1
ATOM 593 C C . VAL A 1 86 ? 45.023 0.452 16.335 1.00 47.64 85 VAL A C 1
ATOM 594 O O . VAL A 1 86 ? 45.880 -0.030 17.087 1.00 46.46 85 VAL A O 1
ATOM 598 N N . HIS A 1 87 ? 44.522 -0.231 15.304 1.00 45.21 86 HIS A N 1
ATOM 599 C CA . HIS A 1 87 ? 44.755 -1.662 15.138 1.00 48.06 86 HIS A CA 1
ATOM 600 C C . HIS A 1 87 ? 45.813 -2.001 14.098 1.00 48.07 86 HIS A C 1
ATOM 601 O O . HIS A 1 87 ? 46.125 -3.186 13.921 1.00 51.15 86 HIS A O 1
ATOM 608 N N . GLY A 1 88 ? 46.393 -1.008 13.435 1.00 44.85 87 GLY A N 1
ATOM 609 C CA . GLY A 1 88 ? 47.263 -1.266 12.309 1.00 46.00 87 GLY A CA 1
ATOM 610 C C . GLY A 1 88 ? 46.486 -1.448 11.017 1.00 44.58 87 GLY A C 1
ATOM 611 O O . GLY A 1 88 ? 45.292 -1.727 11.010 1.00 43.70 87 GLY A O 1
ATOM 612 N N . GLY A 1 89 ? 47.184 -1.272 9.901 1.00 47.09 88 GLY A N 1
ATOM 613 C CA . GLY A 1 89 ? 46.557 -1.479 8.606 1.00 49.15 88 GLY A CA 1
ATOM 614 C C . GLY A 1 89 ? 47.517 -1.214 7.468 1.00 48.81 88 GLY A C 1
ATOM 615 O O . GLY A 1 89 ? 48.730 -1.116 7.661 1.00 49.30 88 GLY A O 1
ATOM 616 N N . THR A 1 90 ? 46.942 -1.084 6.267 1.00 51.66 89 THR A N 1
ATOM 617 C CA . THR A 1 90 ? 47.752 -0.924 5.059 1.00 55.58 89 THR A CA 1
ATOM 618 C C . THR A 1 90 ? 48.688 0.279 5.143 1.00 56.94 89 THR A C 1
ATOM 619 O O . THR A 1 90 ? 49.849 0.207 4.718 1.00 58.01 89 THR A O 1
ATOM 623 N N . ASP A 1 91 ? 48.207 1.397 5.685 1.00 55.38 90 ASP A N 1
ATOM 624 C CA . ASP A 1 91 ? 49.014 2.609 5.762 1.00 53.77 90 ASP A CA 1
ATOM 625 C C . ASP A 1 91 ? 49.605 2.853 7.145 1.00 50.43 90 ASP A C 1
ATOM 626 O O . ASP A 1 91 ? 50.346 3.823 7.322 1.00 51.35 90 ASP A O 1
ATOM 631 N N . VAL A 1 92 ? 49.313 1.998 8.116 1.00 49.07 91 VAL A N 1
ATOM 632 C CA . VAL A 1 92 ? 49.841 2.112 9.469 1.00 50.28 91 VAL A CA 1
ATOM 633 C C . VAL A 1 92 ? 50.552 0.810 9.814 1.00 48.24 91 VAL A C 1
ATOM 634 O O . VAL A 1 92 ? 49.917 -0.164 10.223 1.00 47.29 91 VAL A O 1
ATOM 638 N N . PRO A 1 93 ? 51.878 0.759 9.671 1.00 49.74 92 PRO A N 1
ATOM 639 C CA . PRO A 1 93 ? 52.582 -0.528 9.797 1.00 52.46 92 PRO A CA 1
ATOM 640 C C . PRO A 1 93 ? 52.585 -1.090 11.208 1.00 55.03 92 PRO A C 1
ATOM 641 O O . PRO A 1 93 ? 52.554 -2.318 11.370 1.00 55.95 92 PRO A O 1
ATOM 645 N N . ILE A 1 94 ? 52.631 -0.240 12.228 1.00 51.29 93 ILE A N 1
ATOM 646 C CA . ILE A 1 94 ? 52.674 -0.670 13.619 1.00 51.04 93 ILE A CA 1
ATOM 647 C C . ILE A 1 94 ? 51.394 -0.186 14.291 1.00 50.40 93 ILE A C 1
ATOM 648 O O . ILE A 1 94 ? 51.098 1.012 14.264 1.00 48.92 93 ILE A O 1
ATOM 653 N N . PRO A 1 95 ? 50.600 -1.066 14.895 1.00 48.77 94 PRO A N 1
ATOM 654 C CA . PRO A 1 95 ? 49.415 -0.606 15.630 1.00 47.76 94 PRO A CA 1
ATOM 655 C C . PRO A 1 95 ? 49.822 0.316 16.770 1.00 47.68 94 PRO A C 1
ATOM 656 O O . PRO A 1 95 ? 50.790 0.052 17.485 1.00 44.78 94 PRO A O 1
ATOM 660 N N . LEU A 1 96 ? 49.093 1.423 16.913 1.00 46.63 95 LEU A N 1
ATOM 661 C CA . LEU A 1 96 ? 49.431 2.425 17.921 1.00 43.15 95 LEU A CA 1
ATOM 662 C C . LEU A 1 96 ? 48.503 2.400 19.129 1.00 41.00 95 LEU A C 1
ATOM 663 O O . LEU A 1 96 ? 48.820 3.040 20.142 1.00 41.05 95 LEU A O 1
ATOM 668 N N . HIS A 1 97 ? 47.366 1.700 19.029 1.00 38.82 96 HIS A N 1
ATOM 669 C CA . HIS A 1 97 ? 46.533 1.299 20.163 1.00 43.31 96 HIS A CA 1
ATOM 670 C C . HIS A 1 97 ? 45.682 2.405 20.788 1.00 43.19 96 HIS A C 1
ATOM 671 O O . HIS A 1 97 ? 44.688 2.104 21.458 1.00 40.79 96 HIS A O 1
ATOM 678 N N . ARG A 1 98 ? 46.053 3.669 20.600 1.00 40.20 97 ARG A N 1
ATOM 679 C CA . ARG A 1 98 ? 45.363 4.762 21.276 1.00 38.30 97 ARG A CA 1
ATOM 680 C C . ARG A 1 98 ? 45.735 6.064 20.576 1.00 36.13 97 ARG A C 1
ATOM 681 O O . ARG A 1 98 ? 46.657 6.109 19.760 1.00 37.00 97 ARG A O 1
ATOM 689 N N . ILE A 1 99 ? 45.008 7.125 20.916 1.00 34.98 98 ILE A N 1
ATOM 690 C CA . ILE A 1 99 ? 45.346 8.481 20.505 1.00 32.15 98 ILE A CA 1
ATOM 691 C C . ILE A 1 99 ? 45.420 9.313 21.776 1.00 30.92 98 ILE A C 1
ATOM 692 O O . ILE A 1 99 ? 44.426 9.419 22.502 1.00 29.35 98 ILE A O 1
ATOM 697 N N . ASP A 1 100 ? 46.595 9.876 22.059 1.00 30.08 99 ASP A N 1
ATOM 698 C CA . ASP A 1 100 ? 46.775 10.690 23.261 1.00 29.10 99 ASP A CA 1
ATOM 699 C C . ASP A 1 100 ? 46.468 12.166 23.040 1.00 31.35 99 ASP A C 1
ATOM 700 O O . ASP A 1 100 ? 46.063 12.862 23.986 1.00 27.87 99 ASP A O 1
ATOM 705 N N . ILE A 1 101 ? 46.692 12.654 21.822 1.00 29.38 100 ILE A N 1
ATOM 706 C CA . ILE A 1 101 ? 46.541 14.053 21.438 1.00 28.02 100 ILE A CA 1
ATOM 707 C C . ILE A 1 101 ? 45.850 14.078 20.084 1.00 28.41 100 ILE A C 1
ATOM 708 O O . ILE A 1 101 ? 46.329 13.453 19.129 1.00 26.16 100 ILE A O 1
ATOM 713 N N . LEU A 1 102 ? 44.735 14.792 19.993 1.00 24.04 101 LEU A N 1
ATOM 714 C CA . LEU A 1 102 ? 44.071 15.017 18.717 1.00 23.45 101 LEU A CA 1
ATOM 715 C C . LEU A 1 102 ? 44.176 16.498 18.390 1.00 24.93 101 LEU A C 1
ATOM 716 O O . LEU A 1 102 ? 43.665 17.344 19.141 1.00 24.90 101 LEU A O 1
ATOM 721 N N . VAL A 1 103 ? 44.882 16.820 17.315 1.00 23.67 102 VAL A N 1
ATOM 722 C CA . VAL A 1 103 ? 45.014 18.202 16.870 1.00 22.18 102 VAL A CA 1
ATOM 723 C C . VAL A 1 103 ? 44.104 18.366 15.661 1.00 27.91 102 VAL A C 1
ATOM 724 O O . VAL A 1 103 ? 44.459 17.983 14.534 1.00 26.42 102 VAL A O 1
ATOM 728 N N . ASN A 1 104 ? 42.921 18.939 15.893 1.00 23.36 103 ASN A N 1
ATOM 729 C CA . ASN A 1 104 ? 41.978 19.237 14.816 1.00 22.36 103 ASN A CA 1
ATOM 730 C C . ASN A 1 104 ? 42.408 20.543 14.164 1.00 25.43 103 ASN A C 1
ATOM 731 O O . ASN A 1 104 ? 41.879 21.630 14.434 1.00 22.34 103 ASN A O 1
ATOM 736 N N . ASN A 1 105 ? 43.402 20.423 13.281 1.00 23.59 104 ASN A N 1
ATOM 737 C CA . ASN A 1 105 ? 44.034 21.574 12.663 1.00 23.23 104 ASN A CA 1
ATOM 738 C C . ASN A 1 105 ? 43.566 21.797 11.238 1.00 25.85 104 ASN A C 1
ATOM 739 O O . ASN A 1 105 ? 43.612 22.938 10.763 1.00 26.67 104 ASN A O 1
ATOM 744 N N . ALA A 1 106 ? 43.095 20.747 10.562 1.00 26.24 105 ALA A N 1
ATOM 745 C CA . ALA A 1 106 ? 42.622 20.886 9.184 1.00 27.10 105 ALA A CA 1
ATOM 746 C C . ALA A 1 106 ? 41.510 21.924 9.084 1.00 28.52 105 ALA A C 1
ATOM 747 O O . ALA A 1 106 ? 40.631 21.991 9.945 1.00 27.08 105 ALA A O 1
ATOM 749 N N . GLY A 1 107 ? 41.561 22.736 8.035 1.00 27.59 106 GLY A N 1
ATOM 750 C CA . GLY A 1 107 ? 40.538 23.734 7.788 1.00 28.23 106 GLY A CA 1
ATOM 751 C C . GLY A 1 107 ? 40.771 24.422 6.457 1.00 29.21 106 GLY A C 1
ATOM 752 O O . GLY A 1 107 ? 41.802 25.076 6.251 1.00 28.34 106 GLY A O 1
ATOM 753 N N . SER A 1 108 ? 39.792 24.284 5.556 1.00 25.66 107 SER A N 1
ATOM 754 C CA . SER A 1 108 ? 39.860 24.917 4.245 1.00 28.55 107 SER A CA 1
ATOM 755 C C . SER A 1 108 ? 39.692 26.422 4.405 1.00 27.54 107 SER A C 1
ATOM 756 O O . SER A 1 108 ? 39.484 26.930 5.510 1.00 29.44 107 SER A O 1
ATOM 759 N N . ALA A 1 109 ? 39.773 27.152 3.292 1.00 27.78 108 ALA A N 1
ATOM 760 C CA . ALA A 1 109 ? 39.527 28.579 3.351 1.00 27.37 108 ALA A CA 1
ATOM 761 C C . ALA A 1 109 ? 38.107 28.954 2.957 1.00 24.13 108 ALA A C 1
ATOM 762 O O . ALA A 1 109 ? 37.726 30.111 3.140 1.00 24.91 108 ALA A O 1
ATOM 764 N N . GLY A 1 110 ? 37.332 28.013 2.430 1.00 25.93 109 GLY A N 1
ATOM 765 C CA . GLY A 1 110 ? 36.002 28.282 1.935 1.00 27.23 109 GLY A CA 1
ATOM 766 C C . GLY A 1 110 ? 36.022 29.145 0.684 1.00 26.89 109 GLY A C 1
ATOM 767 O O . GLY A 1 110 ? 37.059 29.705 0.313 1.00 24.68 109 GLY A O 1
ATOM 768 N N . PRO A 1 111 ? 34.868 29.300 0.026 1.00 26.10 110 PRO A N 1
ATOM 769 C CA . PRO A 1 111 ? 34.796 30.229 -1.113 1.00 26.40 110 PRO A CA 1
ATOM 770 C C . PRO A 1 111 ? 34.981 31.655 -0.629 1.00 26.29 110 PRO A C 1
ATOM 771 O O . PRO A 1 111 ? 34.403 32.064 0.379 1.00 22.94 110 PRO A O 1
ATOM 775 N N . ARG A 1 112 ? 35.803 32.414 -1.338 1.00 25.18 111 ARG A N 1
ATOM 776 C CA . ARG A 1 112 ? 36.060 33.800 -0.944 1.00 24.15 111 ARG A CA 1
ATOM 777 C C . ARG A 1 112 ? 35.172 34.721 -1.771 1.00 28.33 111 ARG A C 1
ATOM 778 O O . ARG A 1 112 ? 35.491 35.060 -2.915 1.00 24.89 111 ARG A O 1
ATOM 786 N N . ARG A 1 113 ? 34.048 35.138 -1.169 1.00 22.47 112 ARG A N 1
ATOM 787 C CA . ARG A 1 113 ? 33.008 35.897 -1.858 1.00 23.03 112 ARG A CA 1
ATOM 788 C C . ARG A 1 113 ? 32.177 36.661 -0.840 1.00 24.66 112 ARG A C 1
ATOM 789 O O . ARG A 1 113 ? 31.959 36.195 0.286 1.00 21.75 112 ARG A O 1
ATOM 797 N N . ARG A 1 114 ? 31.691 37.823 -1.261 1.00 21.04 113 ARG A N 1
ATOM 798 C CA . ARG A 1 114 ? 30.647 38.510 -0.518 1.00 22.47 113 ARG A CA 1
ATOM 799 C C . ARG A 1 114 ? 29.448 37.589 -0.342 1.00 23.00 113 ARG A C 1
ATOM 800 O O . ARG A 1 114 ? 29.203 36.684 -1.156 1.00 22.92 113 ARG A O 1
ATOM 808 N N . LEU A 1 115 ? 28.691 37.824 0.744 1.00 21.34 114 LEU A N 1
ATOM 809 C CA . LEU A 1 115 ? 27.517 36.991 1.011 1.00 21.26 114 LEU A CA 1
ATOM 810 C C . LEU A 1 115 ? 26.641 36.810 -0.234 1.00 22.27 114 LEU A C 1
ATOM 811 O O . LEU A 1 115 ? 26.256 35.685 -0.565 1.00 21.66 114 LEU A O 1
ATOM 816 N N . VAL A 1 116 ? 26.334 37.898 -0.943 1.00 22.05 115 VAL A N 1
ATOM 817 C CA . VAL A 1 116 ? 25.448 37.789 -2.113 1.00 25.83 115 VAL A CA 1
ATOM 818 C C . VAL A 1 116 ? 26.004 36.823 -3.168 1.00 27.71 115 VAL A C 1
ATOM 819 O O . VAL A 1 116 ? 25.239 36.229 -3.938 1.00 25.85 115 VAL A O 1
ATOM 823 N N . ASP A 1 117 ? 27.325 36.624 -3.206 1.00 26.04 116 ASP A N 1
ATOM 824 C CA . ASP A 1 117 ? 27.989 35.848 -4.252 1.00 26.50 116 ASP A CA 1
ATOM 825 C C . ASP A 1 117 ? 28.424 34.462 -3.803 1.00 25.72 116 ASP A C 1
ATOM 826 O O . ASP A 1 117 ? 29.069 33.750 -4.577 1.00 25.05 116 ASP A O 1
ATOM 831 N N . ILE A 1 118 ? 28.096 34.055 -2.579 1.00 25.04 117 ILE A N 1
ATOM 832 C CA . ILE A 1 118 ? 28.587 32.758 -2.099 1.00 24.45 117 ILE A CA 1
ATOM 833 C C . ILE A 1 118 ? 27.987 31.635 -2.943 1.00 30.16 117 ILE A C 1
ATOM 834 O O . ILE A 1 118 ? 26.758 31.602 -3.159 1.00 26.44 117 ILE A O 1
ATOM 839 N N . PRO A 1 119 ? 28.791 30.693 -3.439 1.00 29.15 118 PRO A N 1
ATOM 840 C CA . PRO A 1 119 ? 28.238 29.605 -4.262 1.00 28.92 118 PRO A CA 1
ATOM 841 C C . PRO A 1 119 ? 27.532 28.562 -3.414 1.00 30.23 118 PRO A C 1
ATOM 842 O O . PRO A 1 119 ? 28.094 28.044 -2.447 1.00 28.81 118 PRO A O 1
ATOM 846 N N . LEU A 1 120 ? 26.292 28.255 -3.785 1.00 28.49 119 LEU A N 1
ATOM 847 C CA . LEU A 1 120 ? 25.526 27.224 -3.104 1.00 30.38 119 LEU A CA 1
ATOM 848 C C . LEU A 1 120 ? 25.567 25.884 -3.811 1.00 34.24 119 LEU A C 1
ATOM 849 O O . LEU A 1 120 ? 25.486 24.841 -3.154 1.00 36.38 119 LEU A O 1
ATOM 854 N N . GLU A 1 121 ? 25.679 25.890 -5.130 1.00 37.75 120 GLU A N 1
ATOM 855 C CA . GLU A 1 121 ? 25.661 24.676 -5.920 1.00 38.69 120 GLU A CA 1
ATOM 856 C C . GLU A 1 121 ? 26.970 24.518 -6.674 1.00 33.27 120 GLU A C 1
ATOM 857 O O . GLU A 1 121 ? 27.631 25.508 -6.979 1.00 32.85 120 GLU A O 1
ATOM 863 N N . PRO A 1 122 ? 27.374 23.282 -6.969 1.00 35.82 121 PRO A N 1
ATOM 864 C CA . PRO A 1 122 ? 28.696 23.070 -7.586 1.00 38.91 121 PRO A CA 1
ATOM 865 C C . PRO A 1 122 ? 28.916 23.868 -8.858 1.00 36.02 121 PRO A C 1
ATOM 866 O O . PRO A 1 122 ? 30.027 24.365 -9.072 1.00 34.69 121 PRO A O 1
ATOM 870 N N . SER A 1 123 ? 27.877 24.047 -9.684 1.00 36.50 122 SER A N 1
ATOM 871 C CA . SER A 1 123 ? 28.024 24.806 -10.925 1.00 37.94 122 SER A CA 1
ATOM 872 C C . SER A 1 123 ? 28.245 26.294 -10.690 1.00 35.19 122 SER A C 1
ATOM 873 O O . SER A 1 123 ? 28.648 26.995 -11.620 1.00 35.97 122 SER A O 1
ATOM 876 N N . GLU A 1 124 ? 28.006 26.793 -9.484 1.00 33.69 123 GLU A N 1
ATOM 877 C CA . GLU A 1 124 ? 28.205 28.236 -9.184 1.00 34.42 123 GLU A CA 1
ATOM 878 C C . GLU A 1 124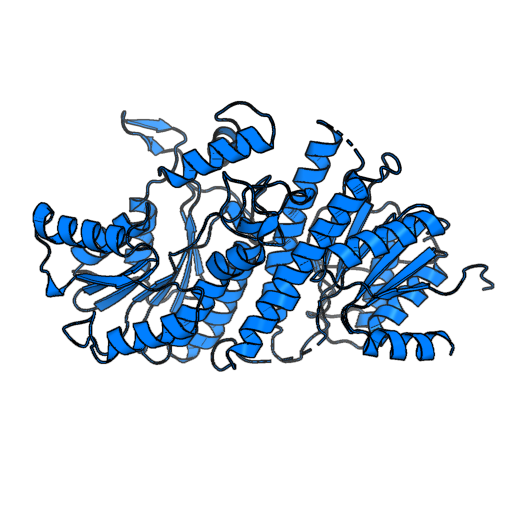 ? 29.645 28.532 -8.749 1.00 35.34 123 GLU A C 1
ATOM 879 O O . GLU A 1 124 ? 30.014 29.702 -8.731 1.00 35.54 123 GLU A O 1
ATOM 885 N N . VAL A 1 125 ? 30.401 27.506 -8.388 1.00 33.17 124 VAL A N 1
ATOM 886 C CA . VAL A 1 125 ? 31.793 27.701 -7.891 1.00 32.51 124 VAL A CA 1
ATOM 887 C C . VAL A 1 125 ? 32.658 28.273 -9.023 1.00 33.23 124 VAL A C 1
ATOM 888 O O . VAL A 1 125 ? 32.757 27.636 -10.067 1.00 33.60 124 VAL A O 1
ATOM 892 N N . GLN A 1 126 ? 33.248 29.437 -8.794 1.00 33.34 125 GLN A N 1
ATOM 893 C CA . GLN A 1 126 ? 34.037 30.123 -9.844 1.00 36.95 125 GLN A CA 1
ATOM 894 C C . GLN A 1 126 ? 35.535 29.988 -9.576 1.00 40.45 125 GLN A C 1
ATOM 895 O O . GLN A 1 126 ? 35.958 30.223 -8.436 1.00 36.05 125 GLN A O 1
ATOM 901 N N . PRO A 1 127 ? 36.332 29.716 -10.627 1.00 37.73 126 PRO A N 1
ATOM 902 C CA . PRO A 1 127 ? 37.751 29.417 -10.487 1.00 38.21 126 PRO A CA 1
ATOM 903 C C . PRO A 1 127 ? 38.483 29.699 -9.177 1.00 39.28 126 PRO A C 1
ATOM 904 O O . PRO A 1 127 ? 38.774 28.730 -8.522 1.00 37.04 126 PRO A O 1
ATOM 906 N N . PRO A 1 128 ? 38.789 30.946 -8.760 1.00 35.55 127 PRO A N 1
ATOM 907 C CA . PRO A 1 128 ? 39.651 31.107 -7.583 1.00 35.65 127 PRO A CA 1
ATOM 908 C C . PRO A 1 128 ? 39.219 30.074 -6.517 1.00 38.61 127 PRO A C 1
ATOM 909 O O . PRO A 1 128 ? 40.071 29.422 -5.965 1.00 34.95 127 PRO A O 1
ATOM 913 N N . ASP A 1 129 ? 37.912 29.870 -6.332 1.00 32.19 128 ASP A N 1
ATOM 914 C CA . ASP A 1 129 ? 37.350 28.966 -5.292 1.00 32.67 128 ASP A CA 1
ATOM 915 C C . ASP A 1 129 ? 37.230 27.504 -5.740 1.00 38.02 128 ASP A C 1
ATOM 916 O O . ASP A 1 129 ? 37.277 27.247 -6.938 1.00 31.86 128 ASP A O 1
ATOM 921 N N . SER A 1 130 ? 37.010 26.599 -4.784 1.00 32.23 129 SER A N 1
ATOM 922 C CA . SER A 1 130 ? 36.881 25.155 -5.088 1.00 34.16 129 SER A CA 1
ATOM 923 C C . SER A 1 130 ? 35.794 24.508 -4.233 1.00 33.86 129 SER A C 1
ATOM 924 O O . SER A 1 130 ? 35.670 23.284 -4.284 1.00 32.11 129 SER A O 1
ATOM 927 N N . GLU A 1 131 ? 35.012 25.300 -3.501 1.00 30.25 130 GLU A N 1
ATOM 928 C CA . GLU A 1 131 ? 34.076 24.726 -2.551 1.00 29.84 130 GLU A CA 1
ATOM 929 C C . GLU A 1 131 ? 32.747 25.454 -2.619 1.00 27.13 130 GLU A C 1
ATOM 930 O O . GLU A 1 131 ? 32.713 26.683 -2.678 1.00 26.08 130 GLU A O 1
ATOM 936 N N . THR A 1 132 ? 31.662 24.695 -2.535 1.00 25.97 131 THR A N 1
ATOM 937 C CA . THR A 1 132 ? 30.384 25.291 -2.200 1.00 27.02 131 THR A CA 1
ATOM 938 C C . THR A 1 132 ? 30.359 25.672 -0.713 1.00 27.83 131 THR A C 1
ATOM 939 O O . THR A 1 132 ? 31.258 25.334 0.062 1.00 24.38 131 THR A O 1
ATOM 943 N N . LEU A 1 133 ? 29.303 26.388 -0.319 1.00 27.44 132 LEU A N 1
ATOM 944 C CA . LEU A 1 133 ? 29.065 26.641 1.101 1.00 27.17 132 LEU A CA 1
ATOM 945 C C . LEU A 1 133 ? 29.032 25.338 1.891 1.00 26.45 132 LEU A C 1
ATOM 946 O O . LEU A 1 133 ? 29.700 25.208 2.924 1.00 25.23 132 LEU A O 1
ATOM 951 N N . ALA A 1 134 ? 28.284 24.343 1.397 1.00 26.04 133 ALA A N 1
ATOM 952 C CA . ALA A 1 134 ? 28.146 23.084 2.126 1.00 25.32 133 ALA A CA 1
ATOM 953 C C . ALA A 1 134 ? 29.478 22.351 2.248 1.00 28.12 133 ALA A C 1
ATOM 954 O O . ALA A 1 134 ? 29.765 21.730 3.282 1.00 27.45 133 ALA A O 1
ATOM 956 N N . GLN A 1 135 ? 30.308 22.397 1.206 1.00 28.97 134 GLN A N 1
ATOM 957 C CA . GLN A 1 135 ? 31.624 21.770 1.310 1.00 27.96 134 GLN A CA 1
ATOM 958 C C . GLN A 1 135 ? 32.495 22.494 2.333 1.00 27.16 134 GLN A C 1
ATOM 959 O O . GLN A 1 135 ? 33.242 21.857 3.086 1.00 26.30 134 GLN A O 1
ATOM 965 N N . ALA A 1 136 ? 32.410 23.829 2.374 1.00 25.39 135 ALA A N 1
ATOM 966 C CA . ALA A 1 136 ? 33.195 24.591 3.340 1.00 26.99 135 ALA A CA 1
ATOM 967 C C . ALA A 1 136 ? 32.796 24.243 4.772 1.00 27.99 135 ALA A C 1
ATOM 968 O O . ALA A 1 136 ? 33.663 24.055 5.636 1.00 26.83 135 ALA A O 1
ATOM 970 N N . VAL A 1 137 ? 31.490 24.142 5.037 1.00 24.67 136 VAL A N 1
ATOM 971 C CA . VAL A 1 137 ? 31.022 23.722 6.356 1.00 24.31 136 VAL A CA 1
ATOM 972 C C . VAL A 1 137 ? 31.617 22.366 6.733 1.00 27.27 136 VAL A C 1
ATOM 973 O O . VAL A 1 137 ? 32.117 22.178 7.852 1.00 26.67 136 VAL A O 1
ATOM 977 N N . GLY A 1 138 ? 31.603 21.405 5.804 1.00 26.56 137 GLY A N 1
ATOM 978 C CA . GLY A 1 138 ? 32.157 20.092 6.110 1.00 25.50 137 GLY A CA 1
ATOM 979 C C . GLY A 1 138 ? 33.661 20.093 6.323 1.00 26.13 137 GLY A C 1
ATOM 980 O O . GLY A 1 138 ? 34.181 19.268 7.081 1.00 27.84 137 GLY A O 1
ATOM 981 N N . ASN A 1 139 ? 34.377 20.996 5.653 1.00 26.45 138 ASN A N 1
ATOM 982 C CA . ASN A 1 139 ? 35.822 21.146 5.770 1.00 26.43 138 ASN A CA 1
ATOM 983 C C . ASN A 1 139 ? 36.226 22.103 6.882 1.00 27.23 138 ASN A C 1
ATOM 984 O O . ASN A 1 139 ? 37.411 22.435 6.993 1.00 28.72 138 ASN A O 1
ATOM 989 N N . LEU A 1 140 ? 35.280 22.583 7.685 1.00 26.18 139 LEU A N 1
ATOM 990 C CA . LEU A 1 140 ? 35.656 23.498 8.756 1.00 26.56 139 LEU A CA 1
ATOM 991 C C . LEU A 1 140 ? 35.146 23.033 10.112 1.00 26.71 139 LEU A C 1
ATOM 992 O O . LEU A 1 140 ? 35.926 22.954 11.066 1.00 29.50 139 LEU A O 1
ATOM 997 N N . VAL A 1 141 ? 33.855 22.739 10.232 1.00 23.44 140 VAL A N 1
ATOM 998 C CA . VAL A 1 141 ? 33.306 22.283 11.498 1.00 23.09 140 VAL A CA 1
ATOM 999 C C . VAL A 1 141 ? 32.924 20.807 11.438 1.00 24.21 140 VAL A C 1
ATOM 1000 O O . VAL A 1 141 ? 33.123 20.073 12.408 1.00 23.97 140 VAL A O 1
ATOM 1004 N N . GLY A 1 142 ? 32.394 20.349 10.298 1.00 24.62 141 GLY A N 1
ATOM 1005 C CA . GLY A 1 142 ? 32.128 18.924 10.143 1.00 25.93 141 GLY A CA 1
ATOM 1006 C C . GLY A 1 142 ? 33.364 18.080 10.406 1.00 26.57 141 GLY A C 1
ATOM 1007 O O . GLY A 1 142 ? 33.297 17.043 11.076 1.00 26.62 141 GLY A O 1
ATOM 1008 N N . ILE A 1 143 ? 34.521 18.541 9.921 1.00 24.12 142 ILE A N 1
ATOM 1009 C CA . ILE A 1 143 ? 35.738 17.739 10.033 1.00 28.27 142 ILE A CA 1
ATOM 1010 C C . ILE A 1 143 ? 36.134 17.574 11.501 1.00 26.81 142 ILE A C 1
ATOM 1011 O O . ILE A 1 143 ? 36.381 16.454 11.970 1.00 27.43 142 ILE A O 1
ATOM 1016 N N . THR A 1 144 ? 36.174 18.682 12.254 1.00 26.26 143 THR A N 1
ATOM 1017 C CA . THR A 1 144 ? 36.518 18.607 13.676 1.00 25.19 143 THR A CA 1
ATOM 1018 C C . THR A 1 144 ? 35.534 17.722 14.431 1.00 25.77 143 THR A C 1
ATOM 1019 O O . THR A 1 144 ? 35.935 16.914 15.280 1.00 26.56 143 THR A O 1
ATOM 1023 N N . TRP A 1 145 ? 34.239 17.858 14.122 1.00 25.39 144 TRP A N 1
ATOM 1024 C CA . TRP A 1 145 ? 33.211 17.044 14.760 1.00 26.91 144 TRP A CA 1
ATOM 1025 C C . TRP A 1 145 ? 33.436 15.564 14.476 1.00 29.22 144 TRP A C 1
ATOM 1026 O O . TRP A 1 145 ? 33.379 14.727 15.387 1.00 27.06 144 TRP A O 1
ATOM 1037 N N . ASN A 1 146 ? 33.710 15.234 13.210 1.00 27.48 145 ASN A N 1
ATOM 1038 C CA . ASN A 1 146 ? 33.914 13.843 12.798 1.00 28.77 145 ASN A CA 1
ATOM 1039 C C . ASN A 1 146 ? 35.100 13.207 13.518 1.00 26.73 145 ASN A C 1
ATOM 1040 O O . ASN A 1 146 ? 34.982 12.117 14.088 1.00 27.95 145 ASN A O 1
ATOM 1045 N N . LEU A 1 147 ? 36.262 13.856 13.470 1.00 25.79 146 LEU A N 1
ATOM 1046 C CA . LEU A 1 147 ? 37.443 13.306 14.133 1.00 27.39 146 LEU A CA 1
ATOM 1047 C C . LEU A 1 147 ? 37.245 13.120 15.628 1.00 29.13 146 LEU A C 1
ATOM 1048 O O . LEU A 1 147 ? 37.649 12.092 16.188 1.00 29.44 146 LEU A O 1
ATOM 1053 N N . THR A 1 148 ? 36.637 14.096 16.300 1.00 27.17 147 THR A N 1
ATOM 1054 C CA . THR A 1 148 ? 36.478 13.964 17.744 1.00 24.70 147 THR A CA 1
ATOM 1055 C C . THR A 1 148 ? 35.551 12.805 18.087 1.00 27.47 147 THR A C 1
ATOM 1056 O O . THR A 1 148 ? 35.816 12.043 19.026 1.00 30.61 147 THR A O 1
ATOM 1060 N N . ARG A 1 149 ? 34.468 12.636 17.330 1.00 27.83 148 ARG A N 1
ATOM 1061 C CA . ARG A 1 149 ? 33.576 11.514 17.611 1.00 31.42 148 ARG A CA 1
ATOM 1062 C C . ARG A 1 149 ? 34.239 10.177 17.314 1.00 31.52 148 ARG A C 1
ATOM 1063 O O . ARG A 1 149 ? 34.079 9.215 18.074 1.00 29.88 148 ARG A O 1
ATOM 1071 N N . ALA A 1 150 ? 34.988 10.101 16.217 1.00 30.56 149 ALA A N 1
ATOM 1072 C CA . ALA A 1 150 ? 35.640 8.848 15.864 1.00 29.29 149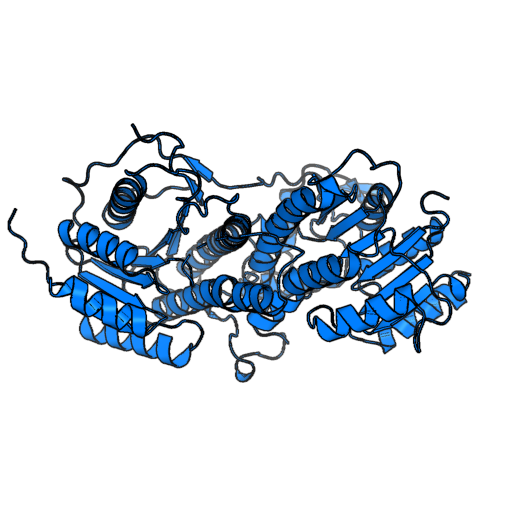 ALA A CA 1
ATOM 1073 C C . ALA A 1 150 ? 36.777 8.510 16.823 1.00 31.87 149 ALA A C 1
ATOM 1074 O O . ALA A 1 150 ? 36.943 7.342 17.198 1.00 37.04 149 ALA A O 1
ATOM 1076 N N . ALA A 1 151 ? 37.550 9.518 17.251 1.00 30.50 150 ALA A N 1
ATOM 1077 C CA . ALA A 1 151 ? 38.732 9.279 18.074 1.00 30.26 150 ALA A CA 1
ATOM 1078 C C . ALA A 1 151 ? 38.413 9.095 19.553 1.00 34.04 150 ALA A C 1
ATOM 1079 O O . ALA A 1 151 ? 39.141 8.375 20.249 1.00 31.96 150 ALA A O 1
ATOM 1081 N N . ALA A 1 152 ? 37.354 9.732 20.051 1.00 30.94 151 ALA A N 1
ATOM 1082 C CA . ALA A 1 152 ? 37.103 9.765 21.491 1.00 33.93 151 ALA A CA 1
ATOM 1083 C C . ALA A 1 152 ? 37.096 8.393 22.169 1.00 34.82 151 ALA A C 1
ATOM 1084 O O . ALA A 1 152 ? 37.635 8.293 23.285 1.00 32.30 151 ALA A O 1
ATOM 1086 N N . PRO A 1 153 ? 36.512 7.328 21.598 1.00 34.11 152 PRO A N 1
ATOM 1087 C CA . PRO A 1 153 ? 36.582 6.016 22.268 1.00 35.36 152 PRO A CA 1
ATOM 1088 C C . PRO A 1 153 ? 37.999 5.508 22.477 1.00 36.77 152 PRO A C 1
ATOM 1089 O O . PRO A 1 153 ? 38.202 4.631 23.326 1.00 40.80 152 PRO A O 1
ATOM 1093 N N . HIS A 1 154 ? 38.986 6.039 21.760 1.00 33.66 153 HIS A N 1
ATOM 1094 C CA . HIS A 1 154 ? 40.356 5.552 21.838 1.00 33.28 153 HIS A CA 1
ATOM 1095 C C . HIS A 1 154 ? 41.289 6.522 22.543 1.00 35.67 153 HIS A C 1
ATOM 1096 O O . HIS A 1 154 ? 42.514 6.368 22.457 1.00 35.06 153 HIS A O 1
ATOM 1103 N N . MET A 1 155 ? 40.739 7.504 23.257 1.00 31.36 154 MET A N 1
ATOM 1104 C CA . MET A 1 155 ? 41.552 8.456 23.994 1.00 32.66 154 MET A CA 1
ATOM 1105 C C . MET A 1 155 ? 41.387 8.201 25.483 1.00 34.56 154 MET A C 1
ATOM 1106 O O . MET A 1 155 ? 40.277 8.378 26.012 1.00 32.68 154 MET A O 1
ATOM 1111 N N . PRO A 1 156 ? 42.429 7.762 26.189 1.00 34.75 155 PRO A N 1
ATOM 1112 C CA . PRO A 1 156 ? 42.295 7.498 27.632 1.00 33.53 155 PRO A CA 1
ATOM 1113 C C . PRO A 1 156 ? 42.178 8.792 28.425 1.00 32.26 155 PRO A C 1
ATOM 1114 O O . PRO A 1 156 ? 42.429 9.889 27.929 1.00 29.99 155 PRO A O 1
ATOM 1118 N N . SER A 1 157 ? 41.803 8.644 29.693 1.00 31.56 156 SER A N 1
ATOM 1119 C CA . SER A 1 157 ? 41.792 9.773 30.612 1.00 29.82 156 SER A CA 1
ATOM 1120 C C . SER A 1 157 ? 43.146 10.475 30.610 1.00 30.57 156 SER A C 1
ATOM 1121 O O . SER A 1 157 ? 44.199 9.832 30.552 1.00 32.27 156 SER A O 1
ATOM 1124 N N . GLY A 1 158 ? 43.121 11.805 30.674 1.00 27.83 157 GLY A N 1
ATOM 1125 C CA . GLY A 1 158 ? 44.336 12.593 30.568 1.00 30.18 157 GLY A CA 1
ATOM 1126 C C . GLY A 1 158 ? 44.704 13.018 29.156 1.00 29.66 157 GLY A C 1
ATOM 1127 O O . GLY A 1 158 ? 45.688 13.751 28.980 1.00 27.36 157 GLY A O 1
ATOM 1128 N N . SER A 1 159 ? 43.943 12.596 28.151 1.00 27.71 158 SER A N 1
ATOM 1129 C CA . SER A 1 159 ? 44.217 12.935 26.762 1.00 26.99 158 SER A CA 1
ATOM 1130 C C . SER A 1 159 ? 43.762 14.365 26.452 1.00 28.70 158 SER A C 1
ATOM 1131 O O . SER A 1 159 ? 43.030 14.990 27.225 1.00 25.64 158 SER A O 1
ATOM 1134 N N . SER A 1 160 ? 44.138 14.853 25.265 1.00 25.54 159 SER A N 1
ATOM 1135 C CA . SER A 1 160 ? 44.017 16.273 24.942 1.00 25.18 159 SER A CA 1
ATOM 1136 C C . SER A 1 160 ? 43.523 16.441 23.508 1.00 25.80 159 SER A C 1
ATOM 1137 O O . SER A 1 160 ? 44.137 15.920 22.571 1.00 24.43 159 SER A O 1
ATOM 1140 N N . VAL A 1 161 ? 42.399 17.143 23.350 1.00 23.93 160 VAL A N 1
ATOM 1141 C CA . VAL A 1 161 ? 41.835 17.513 22.057 1.00 21.79 160 VAL A CA 1
ATOM 1142 C C . VAL A 1 161 ? 42.096 18.998 21.855 1.00 23.42 160 VAL A C 1
ATOM 1143 O O . VAL A 1 161 ? 41.708 19.822 22.696 1.00 23.13 160 VAL A O 1
ATOM 1147 N N . ILE A 1 162 ? 42.757 19.340 20.750 1.00 21.66 161 ILE A N 1
ATOM 1148 C CA . ILE A 1 162 ? 43.197 20.701 20.475 1.00 20.59 161 ILE A CA 1
ATOM 1149 C C . ILE A 1 162 ? 42.558 21.134 19.158 1.00 24.09 161 ILE A C 1
ATOM 1150 O O . ILE A 1 162 ? 42.927 20.636 18.083 1.00 23.33 161 ILE A O 1
ATOM 1155 N N . ASN A 1 163 ? 41.606 22.063 19.228 1.00 22.65 162 ASN A N 1
ATOM 1156 C CA . ASN A 1 163 ? 40.905 22.522 18.034 1.00 22.07 162 ASN A CA 1
ATOM 1157 C C . ASN A 1 163 ? 41.487 23.851 17.585 1.00 21.82 162 ASN A C 1
ATOM 1158 O O . ASN A 1 163 ? 41.657 24.769 18.400 1.00 22.62 162 ASN A O 1
ATOM 1163 N N . ILE A 1 164 ? 41.808 23.958 16.298 1.00 22.28 163 ILE A N 1
ATOM 1164 C CA . ILE A 1 164 ? 42.309 25.208 15.739 1.00 22.52 163 ILE A CA 1
ATOM 1165 C C . ILE A 1 164 ? 41.130 25.941 15.111 1.00 22.95 163 ILE A C 1
ATOM 1166 O O . ILE A 1 164 ? 40.585 25.509 14.090 1.00 23.23 163 ILE A O 1
ATOM 1171 N N . SER A 1 165 ? 40.734 27.055 15.718 1.00 20.68 164 SER A N 1
ATOM 1172 C CA . SER A 1 165 ? 39.748 27.927 15.120 1.00 19.02 164 SER A CA 1
ATOM 1173 C C . SER A 1 165 ? 40.481 29.096 14.461 1.00 22.40 164 SER A C 1
ATOM 1174 O O . SER A 1 165 ? 41.461 28.891 13.733 1.00 25.97 164 SER A O 1
ATOM 1177 N N . THR A 1 166 ? 40.026 30.317 14.744 1.00 18.44 165 THR A N 1
ATOM 1178 C CA . THR A 1 166 ? 40.631 31.536 14.222 1.00 18.49 165 THR A CA 1
ATOM 1179 C C . THR A 1 166 ? 40.004 32.712 14.953 1.00 18.70 165 THR A C 1
ATOM 1180 O O . THR A 1 166 ? 38.793 32.714 15.205 1.00 19.77 165 THR A O 1
ATOM 1184 N N . ILE A 1 167 ? 40.827 33.710 15.306 1.00 18.67 166 ILE A N 1
ATOM 1185 C CA . ILE A 1 167 ? 40.285 34.910 15.953 1.00 18.93 166 ILE A CA 1
ATOM 1186 C C . ILE A 1 167 ? 39.273 35.606 15.048 1.00 19.98 166 ILE A C 1
ATOM 1187 O O . ILE A 1 167 ? 38.376 36.315 15.533 1.00 20.26 166 ILE A O 1
ATOM 1192 N N . PHE A 1 168 ? 39.400 35.423 13.728 1.00 20.31 167 PHE A N 1
ATOM 1193 C CA . PHE A 1 168 ? 38.540 36.099 12.761 1.00 22.92 167 PHE A CA 1
ATOM 1194 C C . PHE A 1 168 ? 37.121 35.549 12.759 1.00 20.76 167 PHE A C 1
ATOM 1195 O O . PHE A 1 168 ? 36.260 36.119 12.078 1.00 21.30 167 PHE A O 1
ATOM 1203 N N . SER A 1 169 ? 36.858 34.480 13.524 1.00 19.71 168 SER A N 1
ATOM 1204 C CA . SER A 1 169 ? 35.494 34.030 13.781 1.00 20.92 168 SER A CA 1
ATOM 1205 C C . SER A 1 169 ? 34.752 34.991 14.697 1.00 22.47 168 SER A C 1
ATOM 1206 O O . SER A 1 169 ? 33.549 34.809 14.923 1.00 20.09 168 SER A O 1
ATOM 1209 N N . ARG A 1 170 ? 35.441 36.017 15.212 1.00 19.28 169 ARG A N 1
ATOM 1210 C CA . ARG A 1 170 ? 34.849 36.974 16.136 1.00 21.62 169 ARG A CA 1
ATOM 1211 C C . ARG A 1 170 ? 35.054 38.427 15.716 1.00 21.55 169 ARG A C 1
ATOM 1212 O O . ARG A 1 170 ? 34.741 39.330 16.498 1.00 23.23 169 ARG A O 1
ATOM 1220 N N . THR A 1 171 ? 35.589 38.683 14.517 1.00 20.01 170 THR A N 1
ATOM 1221 C CA . THR A 1 171 ? 35.882 40.033 14.037 1.00 19.94 170 THR A CA 1
ATOM 1222 C C . THR A 1 171 ? 35.155 40.262 12.717 1.00 20.06 170 THR A C 1
ATOM 1223 O O . THR A 1 171 ? 34.627 39.328 12.104 1.00 20.35 170 THR A O 1
ATOM 1227 N N . ASP A 1 172 ? 35.174 41.500 12.230 1.00 19.55 171 ASP A N 1
ATOM 1228 C CA . ASP A 1 172 ? 34.819 41.701 10.829 1.00 23.06 171 ASP A CA 1
ATOM 1229 C C . ASP A 1 172 ? 35.791 40.924 9.938 1.00 25.72 171 ASP A C 1
ATOM 1230 O O . ASP A 1 172 ? 36.968 40.756 10.280 1.00 21.93 171 ASP A O 1
ATOM 1235 N N . TYR A 1 173 ? 35.276 40.391 8.826 1.00 19.82 172 TYR A N 1
ATOM 1236 C CA . TYR A 1 173 ? 36.066 39.595 7.886 1.00 22.32 172 TYR A CA 1
ATOM 1237 C C . TYR A 1 173 ? 35.340 39.560 6.544 1.00 20.62 172 TYR A C 1
ATOM 1238 O O . TYR A 1 173 ? 34.787 38.533 6.144 1.00 21.21 172 TYR A O 1
ATOM 1247 N N . TYR A 1 174 ? 35.317 40.709 5.885 1.00 20.97 173 TYR A N 1
ATOM 1248 C CA . TYR A 1 174 ? 34.580 40.913 4.643 1.00 23.61 173 TYR A CA 1
ATOM 1249 C C . TYR A 1 174 ? 34.875 39.849 3.592 1.00 24.58 173 TYR A C 1
ATOM 1250 O O . TYR A 1 174 ? 36.034 39.564 3.288 1.00 23.78 173 TYR A O 1
ATOM 1259 N N . GLY A 1 175 ? 33.813 39.276 3.017 1.00 22.46 174 GLY A N 1
ATOM 1260 C CA . GLY A 1 175 ? 33.986 38.311 1.958 1.00 20.77 174 GLY A CA 1
ATOM 1261 C C . GLY A 1 175 ? 34.334 36.911 2.403 1.00 21.83 174 GLY A C 1
ATOM 1262 O O . GLY A 1 175 ? 34.714 36.089 1.556 1.00 21.56 174 GLY A O 1
ATOM 1263 N N . ARG A 1 176 ? 34.206 36.595 3.699 1.00 20.11 175 ARG A N 1
ATOM 1264 C CA . ARG A 1 176 ? 34.621 35.295 4.216 1.00 21.81 175 ARG A CA 1
ATOM 1265 C C . ARG A 1 176 ? 33.543 34.642 5.085 1.00 20.12 175 ARG A C 1
ATOM 1266 O O . ARG A 1 176 ? 33.854 33.785 5.912 1.00 20.14 175 ARG A O 1
ATOM 1274 N N . ILE A 1 177 ? 32.271 34.992 4.885 1.00 21.89 176 ILE A N 1
ATOM 1275 C CA . ILE A 1 177 ? 31.214 34.393 5.705 1.00 21.14 176 ILE A CA 1
ATOM 1276 C C . ILE A 1 177 ? 31.224 32.873 5.593 1.00 21.00 176 ILE A C 1
ATOM 1277 O O . ILE A 1 177 ? 31.002 32.168 6.583 1.00 20.04 176 ILE A O 1
ATOM 1282 N N . ALA A 1 178 ? 31.497 32.333 4.394 1.00 21.60 177 ALA A N 1
ATOM 1283 C CA . ALA A 1 178 ? 31.533 30.876 4.269 1.00 19.81 177 ALA A CA 1
ATOM 1284 C C . ALA A 1 178 ? 32.666 30.244 5.068 1.00 21.89 177 ALA A C 1
ATOM 1285 O O . ALA A 1 178 ? 32.678 29.020 5.235 1.00 21.64 177 ALA A O 1
ATOM 1287 N N . TYR A 1 179 ? 33.611 31.043 5.554 1.00 20.55 178 TYR A N 1
ATOM 1288 C CA . TYR A 1 179 ? 34.699 30.589 6.411 1.00 21.78 178 TYR A CA 1
ATOM 1289 C C . TYR A 1 179 ? 34.461 30.937 7.883 1.00 20.01 178 TYR A C 1
ATOM 1290 O O . TYR A 1 179 ? 34.512 30.056 8.742 1.00 20.07 178 TYR A O 1
ATOM 1299 N N . VAL A 1 180 ? 34.161 32.196 8.199 1.00 20.31 179 VAL A N 1
ATOM 1300 C CA . VAL A 1 180 ? 34.133 32.556 9.613 1.00 18.98 179 VAL A CA 1
ATOM 1301 C C . VAL A 1 180 ? 32.848 32.107 10.300 1.00 19.74 179 VAL A C 1
ATOM 1302 O O . VAL A 1 180 ? 32.838 31.911 11.516 1.00 18.54 179 VAL A O 1
ATOM 1306 N N . ALA A 1 181 ? 31.751 31.938 9.570 1.00 20.50 180 ALA A N 1
ATOM 1307 C CA . ALA A 1 181 ? 30.540 31.496 10.266 1.00 20.89 180 ALA A CA 1
ATOM 1308 C C . ALA A 1 181 ? 30.658 30.025 10.666 1.00 19.77 180 ALA A C 1
ATOM 1309 O O . ALA A 1 181 ? 30.248 29.668 11.777 1.00 20.52 180 ALA A O 1
ATOM 1311 N N . PRO A 1 182 ? 31.197 29.135 9.809 1.00 19.61 181 PRO A N 1
ATOM 1312 C CA . PRO A 1 182 ? 31.453 27.759 10.271 1.00 19.06 181 PRO A CA 1
ATOM 1313 C C . PRO A 1 182 ? 32.506 27.668 11.364 1.00 20.49 181 PRO A C 1
ATOM 1314 O O . PRO A 1 182 ? 32.393 26.817 12.259 1.00 20.01 181 PRO A O 1
ATOM 1318 N N . LYS A 1 183 ? 33.540 28.510 11.317 1.00 20.67 182 LYS A N 1
ATOM 1319 C CA . LYS A 1 183 ? 34.509 28.525 12.410 1.00 17.94 182 LYS A CA 1
ATOM 1320 C C . LYS A 1 183 ? 33.879 29.004 13.713 1.00 19.63 182 LYS A C 1
ATOM 1321 O O . LYS A 1 183 ? 34.260 28.527 14.790 1.00 18.85 182 LYS A O 1
ATOM 1327 N N . ALA A 1 184 ? 32.939 29.961 13.649 1.00 18.50 183 ALA A N 1
ATOM 1328 C CA . ALA A 1 184 ? 32.241 30.362 14.873 1.00 21.02 183 ALA A CA 1
ATOM 1329 C C . ALA A 1 184 ? 31.425 29.200 15.431 1.00 20.51 183 ALA A C 1
ATOM 1330 O O . ALA A 1 184 ? 31.415 28.970 16.650 1.00 20.83 183 ALA A O 1
ATOM 1332 N N . ALA A 1 185 ? 30.743 28.448 14.551 1.00 18.23 184 ALA A N 1
ATOM 1333 C CA . ALA A 1 185 ? 30.049 27.231 14.973 1.00 21.43 184 ALA A CA 1
ATOM 1334 C C . ALA A 1 185 ? 31.001 26.267 15.664 1.00 21.33 184 ALA A C 1
ATOM 1335 O O . ALA A 1 185 ? 30.657 25.658 16.685 1.00 21.29 184 ALA A O 1
ATOM 1337 N N . LEU A 1 186 ? 32.200 26.109 15.102 1.00 21.38 185 LEU A N 1
ATOM 1338 C CA . LEU A 1 186 ? 33.218 25.242 15.692 1.00 20.15 185 LEU A CA 1
ATOM 1339 C C . LEU A 1 186 ? 33.563 25.666 17.119 1.00 20.59 185 LEU A C 1
ATOM 1340 O O . LEU A 1 186 ? 33.786 24.810 17.990 1.00 22.23 185 LEU A O 1
ATOM 1345 N N . ASN A 1 187 ? 33.608 26.977 17.384 1.00 20.86 186 ASN A N 1
ATOM 1346 C CA . ASN A 1 187 ? 33.884 27.449 18.743 1.00 20.54 186 ASN A CA 1
ATOM 1347 C C . ASN A 1 187 ? 32.867 26.906 19.736 1.00 23.16 186 ASN A C 1
ATOM 1348 O O . ASN A 1 187 ? 33.227 26.472 20.838 1.00 20.81 186 ASN A O 1
ATOM 1353 N N . ALA A 1 188 ? 31.583 26.963 19.381 1.00 21.27 187 ALA A N 1
ATOM 1354 C CA . ALA A 1 188 ? 30.547 26.505 20.300 1.00 22.12 187 ALA A CA 1
ATOM 1355 C C . ALA A 1 188 ? 30.515 24.987 20.385 1.00 22.73 187 ALA A C 1
ATOM 1356 O O . ALA A 1 188 ? 30.230 24.429 21.454 1.00 21.62 187 ALA A O 1
ATOM 1358 N N . LEU A 1 189 ? 30.813 24.305 19.276 1.00 22.97 188 LEU A N 1
ATOM 1359 C CA . LEU A 1 189 ? 30.943 22.854 19.317 1.00 21.19 188 LEU A CA 1
ATOM 1360 C C . LEU A 1 189 ? 32.051 22.428 20.273 1.00 21.08 188 LEU A C 1
ATOM 1361 O O . LEU A 1 189 ? 31.868 21.499 21.069 1.00 24.96 188 LEU A O 1
ATOM 1366 N N . SER A 1 190 ? 33.192 23.120 20.236 1.00 20.74 189 SER A N 1
ATOM 1367 C CA . SER A 1 190 ? 34.302 22.803 21.131 1.00 24.25 189 SER A CA 1
ATOM 1368 C C . SER A 1 190 ? 33.916 22.985 22.589 1.00 24.24 189 SER A C 1
ATOM 1369 O O . SER A 1 190 ? 34.332 22.206 23.451 1.00 22.57 189 SER A O 1
ATOM 1372 N N . ASP A 1 191 ? 33.159 24.033 22.896 1.00 25.37 190 ASP A N 1
ATOM 1373 C CA . ASP A 1 191 ? 32.767 24.228 24.285 1.00 26.65 190 ASP A CA 1
ATOM 1374 C C . ASP A 1 191 ? 31.802 23.145 24.742 1.00 26.07 190 ASP A C 1
ATOM 1375 O O . ASP A 1 191 ? 31.911 22.658 25.871 1.00 25.83 190 ASP A O 1
ATOM 1380 N N . GLY A 1 192 ? 30.860 22.743 23.887 1.00 24.46 191 GLY A N 1
ATOM 1381 C CA . GLY A 1 192 ? 29.994 21.630 24.252 1.00 24.62 191 GLY A CA 1
ATOM 1382 C C . GLY A 1 192 ? 30.758 20.319 24.396 1.00 29.11 191 GLY A C 1
ATOM 1383 O O . GLY A 1 192 ? 30.421 19.481 25.239 1.00 28.45 191 GLY A O 1
ATOM 1384 N N . LEU A 1 193 ? 31.787 20.110 23.557 1.00 23.78 192 LEU A N 1
ATOM 1385 C CA . LEU A 1 193 ? 32.572 18.879 23.648 1.00 26.98 192 LEU A CA 1
ATOM 1386 C C . LEU A 1 193 ? 33.391 18.835 24.927 1.00 27.58 192 LEU A C 1
ATOM 1387 O O . LEU A 1 193 ? 33.554 17.760 25.515 1.00 26.79 192 LEU A O 1
ATOM 1392 N N . ALA A 1 194 ? 33.941 19.975 25.351 1.00 24.06 193 ALA A N 1
ATOM 1393 C CA . ALA A 1 194 ? 34.660 20.010 26.618 1.00 26.20 193 ALA A CA 1
ATOM 1394 C C . ALA A 1 194 ? 33.764 19.551 27.758 1.00 27.09 193 ALA A C 1
ATOM 1395 O O . ALA A 1 194 ? 34.199 18.812 28.654 1.00 25.74 193 ALA A O 1
ATOM 1397 N N . ARG A 1 195 ? 32.507 19.983 27.742 1.00 28.83 194 ARG A N 1
ATOM 1398 C CA . ARG A 1 195 ? 31.573 19.582 28.790 1.00 30.44 194 ARG A CA 1
ATOM 1399 C C . ARG A 1 195 ? 31.336 18.080 28.747 1.00 30.77 194 ARG A C 1
ATOM 1400 O O . ARG A 1 195 ? 31.401 17.393 29.772 1.00 29.74 194 ARG A O 1
ATOM 1408 N N . GLU A 1 196 ? 31.124 17.539 27.548 1.00 29.45 195 GLU A N 1
ATOM 1409 C CA . GLU A 1 196 ? 30.785 16.126 27.424 1.00 32.89 195 GLU A CA 1
ATOM 1410 C C . GLU A 1 196 ? 31.985 15.228 27.727 1.00 30.85 195 GLU A C 1
ATOM 1411 O O . GLU A 1 196 ? 31.857 14.229 28.442 1.00 31.94 195 GLU A O 1
ATOM 1417 N N . LEU A 1 197 ? 33.159 15.554 27.176 1.00 25.75 196 LEU A N 1
ATOM 1418 C CA . LEU A 1 197 ? 34.327 14.695 27.331 1.00 25.89 196 LEU A CA 1
ATOM 1419 C C . LEU A 1 197 ? 35.016 14.868 28.677 1.00 28.15 196 LEU A C 1
ATOM 1420 O O . LEU A 1 197 ? 35.818 14.007 29.067 1.00 26.64 196 LEU A O 1
ATOM 1425 N N . GLY A 1 198 ? 34.724 15.953 29.396 1.00 28.34 197 GLY A N 1
ATOM 1426 C CA . GLY A 1 198 ? 35.383 16.179 30.671 1.00 26.45 197 GLY A CA 1
ATOM 1427 C C . GLY A 1 198 ? 35.128 15.074 31.676 1.00 24.77 197 GLY A C 1
ATOM 1428 O O . GLY A 1 198 ? 36.007 14.747 32.475 1.00 25.50 197 GLY A O 1
ATOM 1429 N N . VAL A 1 199 ? 33.942 14.462 31.631 1.00 27.70 198 VAL A N 1
ATOM 1430 C CA . VAL A 1 199 ? 33.645 13.375 32.557 1.00 28.42 198 VAL A CA 1
ATOM 1431 C C . VAL A 1 199 ? 34.555 12.173 32.316 1.00 31.61 198 VAL A C 1
ATOM 1432 O O . VAL A 1 199 ? 34.785 11.375 33.235 1.00 29.56 198 VAL A O 1
ATOM 1436 N N . ARG A 1 200 ? 35.120 12.046 31.114 1.00 26.92 199 ARG A N 1
ATOM 1437 C CA . ARG A 1 200 ? 36.073 10.989 30.815 1.00 28.55 199 ARG A CA 1
ATOM 1438 C C . ARG A 1 200 ? 37.511 11.394 31.085 1.00 28.05 199 ARG A C 1
ATOM 1439 O O . ARG A 1 200 ? 38.419 10.606 30.816 1.00 27.43 199 ARG A O 1
ATOM 1447 N N . GLY A 1 201 ? 37.752 12.607 31.568 1.00 24.95 200 GLY A N 1
ATOM 1448 C CA . GLY A 1 201 ? 39.117 13.071 31.720 1.00 26.46 200 GLY A CA 1
ATOM 1449 C C . GLY A 1 201 ? 39.798 13.514 30.443 1.00 27.47 200 GLY A C 1
ATOM 1450 O O . GLY A 1 201 ? 41.027 13.660 30.426 1.00 29.86 200 GLY A O 1
ATOM 1451 N N . ILE A 1 202 ? 39.051 13.726 29.366 1.00 25.46 201 ILE A N 1
ATOM 1452 C CA . ILE A 1 202 ? 39.615 14.216 28.113 1.00 24.22 201 ILE A CA 1
ATOM 1453 C C . ILE A 1 202 ? 39.410 15.722 28.071 1.00 22.24 201 ILE A C 1
ATOM 1454 O O . ILE A 1 202 ? 38.273 16.197 28.122 1.00 23.37 201 ILE A O 1
ATOM 1459 N N . ARG A 1 203 ? 40.484 16.486 27.965 1.00 21.52 202 ARG A N 1
ATOM 1460 C CA . ARG A 1 203 ? 40.295 17.925 27.893 1.00 22.07 202 ARG A CA 1
ATOM 1461 C C . ARG A 1 203 ? 40.210 18.395 26.438 1.00 25.23 202 ARG A C 1
ATOM 1462 O O . ARG A 1 203 ? 40.760 17.772 25.521 1.00 22.24 202 ARG A O 1
ATOM 1470 N N . VAL A 1 204 ? 39.474 19.494 26.235 1.00 23.02 203 VAL A N 1
ATOM 1471 C CA . VAL A 1 204 ? 39.175 20.036 24.900 1.00 22.02 203 VAL A CA 1
ATOM 1472 C C . VAL A 1 204 ? 39.411 21.538 24.963 1.00 22.08 203 VAL A C 1
ATOM 1473 O O . VAL A 1 204 ? 38.692 22.247 25.679 1.00 22.30 203 VAL A O 1
ATOM 1477 N N . ASN A 1 205 ? 40.397 22.031 24.212 1.00 18.05 204 ASN A N 1
ATOM 1478 C CA . ASN A 1 205 ? 40.755 23.436 24.224 1.00 19.05 204 ASN A CA 1
ATOM 1479 C C . ASN A 1 205 ? 40.848 23.957 22.791 1.00 22.79 204 ASN A C 1
ATOM 1480 O O . ASN A 1 205 ? 40.993 23.187 21.845 1.00 20.69 204 ASN A O 1
ATOM 1485 N N . THR A 1 206 ? 40.726 25.276 22.627 1.00 20.32 205 THR A N 1
ATOM 1486 C CA . THR A 1 206 ? 40.691 25.889 21.304 1.00 19.14 205 THR A CA 1
ATOM 1487 C C . THR A 1 206 ? 41.789 26.927 21.158 1.00 18.50 205 THR A C 1
ATOM 1488 O O . THR A 1 206 ? 41.902 27.839 21.980 1.00 21.46 205 THR A O 1
ATOM 1492 N N . ILE A 1 207 ? 42.565 26.826 20.084 1.00 19.14 206 ILE A N 1
ATOM 1493 C CA . ILE A 1 207 ? 43.528 27.866 19.750 1.00 20.29 206 ILE A CA 1
ATOM 1494 C C . ILE A 1 207 ? 42.894 28.795 18.721 1.00 19.93 206 ILE A C 1
ATOM 1495 O O . ILE A 1 207 ? 42.344 28.327 17.717 1.00 21.59 206 ILE A O 1
ATOM 1500 N N . TYR A 1 208 ? 43.003 30.106 18.951 1.00 20.42 207 TYR A N 1
ATOM 1501 C CA . TYR A 1 208 ? 42.508 31.140 18.040 1.00 21.03 207 TYR A CA 1
ATOM 1502 C C . TYR A 1 208 ? 43.719 31.895 17.505 1.00 19.56 207 TYR A C 1
ATOM 1503 O O . TYR A 1 208 ? 44.142 32.898 18.100 1.00 20.05 207 TYR A O 1
ATOM 1512 N N . PRO A 1 209 ? 44.302 31.468 16.393 1.00 20.26 208 PRO A N 1
ATOM 1513 C CA . PRO A 1 209 ? 45.400 32.247 15.813 1.00 21.79 208 PRO A CA 1
ATOM 1514 C C . PRO A 1 209 ? 44.878 33.551 15.239 1.00 20.46 208 PRO A C 1
ATOM 1515 O O . PRO A 1 209 ? 43.774 33.609 14.698 1.00 20.94 208 PRO A O 1
ATOM 1519 N N . GLY A 1 210 ? 45.674 34.609 15.389 1.00 21.67 209 GLY A N 1
ATOM 1520 C CA . GLY A 1 210 ? 45.486 35.818 14.616 1.00 19.95 209 GLY A CA 1
ATOM 1521 C C . GLY A 1 210 ? 46.026 35.610 13.205 1.00 22.13 209 GLY A C 1
ATOM 1522 O O . GLY A 1 210 ? 46.118 34.482 12.725 1.00 22.47 209 GLY A O 1
ATOM 1523 N N . PRO A 1 211 ? 46.406 36.682 12.514 1.00 20.25 210 PRO A N 1
ATOM 1524 C CA . PRO A 1 211 ? 47.082 36.499 11.218 1.00 23.38 210 PRO A CA 1
ATOM 1525 C C . PRO A 1 211 ? 48.470 35.915 11.458 1.00 22.92 210 PRO A C 1
ATOM 1526 O O . PRO A 1 211 ? 49.274 36.495 12.189 1.00 24.14 210 PRO A O 1
ATOM 1530 N N . ILE A 1 212 ? 48.746 34.764 10.849 1.00 21.82 211 ILE A N 1
ATOM 1531 C CA . ILE A 1 212 ? 49.996 34.032 11.065 1.00 22.47 211 ILE A CA 1
ATOM 1532 C C . ILE A 1 212 ? 50.840 34.114 9.791 1.00 24.58 211 ILE A C 1
ATOM 1533 O O . ILE A 1 212 ? 50.360 33.763 8.702 1.00 22.23 211 ILE A O 1
ATOM 1538 N N . GLU A 1 213 ? 52.099 34.565 9.931 1.00 23.55 212 GLU A N 1
ATOM 1539 C CA . GLU A 1 213 ? 53.044 34.579 8.806 1.00 26.88 212 GLU A CA 1
ATOM 1540 C C . GLU A 1 213 ? 52.976 33.252 8.064 1.00 22.86 212 GLU A C 1
ATOM 1541 O O . GLU A 1 213 ? 53.331 32.212 8.614 1.00 24.38 212 GLU A O 1
ATOM 1547 N N . SER A 1 214 ? 52.449 33.273 6.845 1.00 23.92 213 SER A N 1
ATOM 1548 C CA . SER A 1 214 ? 52.197 32.051 6.097 1.00 23.64 213 SER A CA 1
ATOM 1549 C C . SER A 1 214 ? 51.759 32.461 4.708 1.00 25.77 213 SER A C 1
ATOM 1550 O O . SER A 1 214 ? 51.227 33.559 4.515 1.00 25.34 213 SER A O 1
ATOM 1553 N N . GLU A 1 215 ? 51.984 31.566 3.745 1.00 27.53 214 GLU A N 1
ATOM 1554 C CA . GLU A 1 215 ? 51.444 31.822 2.418 1.00 29.40 214 GLU A CA 1
ATOM 1555 C C . GLU A 1 215 ? 49.930 31.951 2.473 1.00 27.60 214 GLU A C 1
ATOM 1556 O O . GLU A 1 215 ? 49.344 32.718 1.702 1.00 26.71 214 GLU A O 1
ATOM 1562 N N . ARG A 1 216 ? 49.291 31.215 3.388 1.00 25.41 215 ARG A N 1
ATOM 1563 C CA . ARG A 1 216 ? 47.840 31.238 3.471 1.00 25.16 215 ARG A CA 1
ATOM 1564 C C . ARG A 1 216 ? 47.327 32.637 3.792 1.00 26.02 215 ARG A C 1
ATOM 1565 O O . ARG A 1 216 ? 46.462 33.158 3.079 1.00 25.39 215 ARG A O 1
ATOM 1573 N N . ILE A 1 217 ? 47.869 33.282 4.835 1.00 22.76 216 ILE A N 1
ATOM 1574 C CA . ILE A 1 217 ? 47.314 34.574 5.242 1.00 22.43 216 ILE A CA 1
ATOM 1575 C C . ILE A 1 217 ? 47.512 35.619 4.154 1.00 24.38 216 ILE A C 1
ATOM 1576 O O . ILE A 1 217 ? 46.618 36.440 3.903 1.00 23.92 216 ILE A O 1
ATOM 1581 N N . TYR A 1 218 ? 48.672 35.615 3.480 1.00 22.98 217 TYR A N 1
ATOM 1582 C CA . TYR A 1 218 ? 48.881 36.648 2.475 1.00 23.05 217 TYR A CA 1
ATOM 1583 C C . TYR A 1 218 ? 48.019 36.392 1.244 1.00 23.50 217 TYR A C 1
ATOM 1584 O O . TYR A 1 218 ? 47.539 37.343 0.624 1.00 25.19 217 TYR A O 1
ATOM 1593 N N . THR A 1 219 ? 47.782 35.126 0.902 1.00 23.42 218 THR A N 1
ATOM 1594 C CA . THR A 1 219 ? 46.858 34.811 -0.181 1.00 26.86 218 THR A CA 1
ATOM 1595 C C . THR A 1 219 ? 45.439 35.266 0.160 1.00 23.65 218 THR A C 1
ATOM 1596 O O . THR A 1 219 ? 44.746 35.851 -0.677 1.00 23.31 218 THR A O 1
ATOM 1600 N N . MET A 1 220 ? 44.989 35.007 1.394 1.00 25.33 219 MET A N 1
ATOM 1601 C CA . MET A 1 220 ? 43.622 35.373 1.770 1.00 24.23 219 MET A CA 1
ATOM 1602 C C . MET A 1 220 ? 43.473 36.878 1.883 1.00 22.26 219 MET A C 1
ATOM 1603 O O . MET A 1 220 ? 42.485 37.441 1.407 1.00 24.37 219 MET A O 1
ATOM 1608 N N . PHE A 1 221 ? 44.449 37.557 2.490 1.00 20.89 220 PHE A N 1
ATOM 1609 C CA . PHE A 1 221 ? 44.360 39.008 2.608 1.00 21.18 220 PHE A CA 1
ATOM 1610 C C . PHE A 1 221 ? 44.427 39.684 1.236 1.00 24.57 220 PHE A C 1
ATOM 1611 O O . PHE A 1 221 ? 43.844 40.758 1.038 1.00 22.48 220 PHE A O 1
ATOM 1619 N N . GLN A 1 222 ? 45.185 39.104 0.298 1.00 22.82 221 GLN A N 1
ATOM 1620 C CA . GLN A 1 222 ? 45.193 39.630 -1.067 1.00 23.68 221 GLN A CA 1
ATOM 1621 C C . GLN A 1 222 ? 43.800 39.532 -1.678 1.00 22.42 221 GLN A C 1
ATOM 1622 O O . GLN A 1 222 ? 43.283 40.501 -2.233 1.00 22.96 221 GLN A O 1
ATOM 1628 N N . ALA A 1 223 ? 43.164 38.365 -1.550 1.00 23.60 222 ALA A N 1
ATOM 1629 C CA . ALA A 1 223 ? 41.818 38.187 -2.082 1.00 26.17 222 ALA A CA 1
ATOM 1630 C C . ALA A 1 223 ? 40.806 39.104 -1.394 1.00 24.42 222 ALA A C 1
ATOM 1631 O O . ALA A 1 223 ? 39.926 39.666 -2.060 1.00 23.78 222 ALA A O 1
ATOM 1633 N N . MET A 1 224 ? 40.911 39.283 -0.065 1.00 22.66 223 MET A N 1
ATOM 1634 C CA . MET A 1 224 ? 39.945 40.139 0.626 1.00 20.72 223 MET A CA 1
ATOM 1635 C C . MET A 1 224 ? 40.129 41.611 0.272 1.00 24.57 223 MET A C 1
ATOM 1636 O O . MET A 1 224 ? 39.143 42.353 0.190 1.00 22.20 223 MET A O 1
ATOM 1641 N N . ASP A 1 225 ? 41.368 42.057 0.036 1.00 23.88 224 ASP A N 1
ATOM 1642 C CA . ASP A 1 225 ? 41.553 43.425 -0.441 1.00 21.82 224 ASP A CA 1
ATOM 1643 C C . ASP A 1 225 ? 40.889 43.603 -1.808 1.00 21.09 224 ASP A C 1
ATOM 1644 O O . ASP A 1 225 ? 40.265 44.633 -2.080 1.00 26.00 224 ASP A O 1
ATOM 1649 N N . ALA A 1 226 ? 41.015 42.603 -2.673 1.00 22.06 225 ALA A N 1
ATOM 1650 C CA . ALA A 1 226 ? 40.397 42.661 -4.000 1.00 24.54 225 ALA A CA 1
ATOM 1651 C C . ALA A 1 226 ? 38.876 42.632 -3.904 1.00 30.24 225 ALA A C 1
ATOM 1652 O O . ALA A 1 226 ? 38.190 43.380 -4.609 1.00 28.72 225 ALA A O 1
ATOM 1654 N N . LEU A 1 227 ? 38.331 41.789 -3.018 1.00 27.30 226 LEU A N 1
ATOM 1655 C CA . LEU A 1 227 ? 36.880 41.713 -2.861 1.00 27.98 226 LEU A CA 1
ATOM 1656 C C . LEU A 1 227 ? 36.294 43.052 -2.439 1.00 29.18 226 LEU A C 1
ATOM 1657 O O . LEU A 1 227 ? 35.198 43.416 -2.876 1.00 30.57 226 LEU A O 1
ATOM 1662 N N . LYS A 1 228 ? 36.992 43.795 -1.580 1.00 26.24 227 LYS A N 1
ATOM 1663 C CA . LYS A 1 228 ? 36.518 45.107 -1.132 1.00 28.77 227 LYS A CA 1
ATOM 1664 C C . LYS A 1 228 ? 36.892 46.243 -2.075 1.00 30.67 227 LYS A C 1
ATOM 1665 O O . LYS A 1 228 ? 36.508 47.387 -1.807 1.00 33.86 227 LYS A O 1
ATOM 1671 N N . GLY A 1 229 ? 37.652 45.975 -3.134 1.00 29.87 228 GLY A N 1
ATOM 1672 C CA . GLY A 1 229 ? 38.153 47.046 -3.981 1.00 28.85 228 GLY A CA 1
ATOM 1673 C C . GLY A 1 229 ? 39.061 48.028 -3.269 1.00 31.17 228 GLY A C 1
ATOM 1674 O O . GLY A 1 229 ? 38.997 49.229 -3.539 1.00 35.37 228 GLY A O 1
ATOM 1675 N N . GLN A 1 230 ? 39.908 47.559 -2.365 1.00 25.42 229 GLN A N 1
ATOM 1676 C CA . GLN A 1 230 ? 40.833 48.434 -1.666 1.00 26.18 229 GLN A CA 1
ATOM 1677 C C . GLN A 1 230 ? 42.278 48.020 -1.963 1.00 26.14 229 GLN A C 1
ATOM 1678 O O . GLN A 1 230 ? 42.521 46.920 -2.477 1.00 25.11 229 GLN A O 1
ATOM 1684 N N . PRO A 1 231 ? 43.254 48.885 -1.679 1.00 25.61 230 PRO A N 1
ATOM 1685 C CA . PRO A 1 231 ? 44.650 48.587 -2.045 1.00 25.84 230 PRO A CA 1
ATOM 1686 C C . PRO A 1 231 ? 45.231 47.395 -1.297 1.00 27.74 230 PRO A C 1
ATOM 1687 O O . PRO A 1 231 ? 44.803 47.044 -0.191 1.00 22.84 230 PRO A O 1
ATOM 1691 N N . GLU A 1 232 ? 46.259 46.797 -1.916 1.00 25.34 231 GLU A N 1
ATOM 1692 C CA . GLU A 1 232 ? 47.038 45.752 -1.259 1.00 23.10 231 GLU A CA 1
ATOM 1693 C C . GLU A 1 232 ? 47.502 46.227 0.109 1.00 21.88 231 GLU A C 1
ATOM 1694 O O . GLU A 1 232 ? 47.948 47.363 0.265 1.00 25.05 231 GLU A O 1
ATOM 1700 N N . GLY A 1 233 ? 47.389 45.353 1.106 1.00 24.60 232 GLY A N 1
ATOM 1701 C CA . GLY A 1 233 ? 47.865 45.654 2.443 1.00 23.75 232 GLY A CA 1
ATOM 1702 C C . GLY A 1 233 ? 46.857 46.295 3.385 1.00 26.58 232 GLY A C 1
ATOM 1703 O O . GLY A 1 233 ? 47.163 46.427 4.575 1.00 23.20 232 GLY A O 1
ATOM 1704 N N . ASP A 1 234 ? 45.669 46.691 2.907 1.00 23.73 233 ASP A N 1
ATOM 1705 C CA . ASP A 1 234 ? 44.713 47.363 3.792 1.00 25.34 233 ASP A CA 1
ATOM 1706 C C . ASP A 1 234 ? 44.138 46.415 4.846 1.00 23.50 233 ASP A C 1
ATOM 1707 O O . ASP A 1 234 ? 44.012 46.795 6.011 1.00 25.94 233 ASP A O 1
ATOM 1712 N N . THR A 1 235 ? 43.785 45.186 4.471 1.00 25.48 234 THR A N 1
ATOM 1713 C CA . THR A 1 235 ? 43.267 44.247 5.464 1.00 25.39 234 THR A CA 1
ATOM 1714 C C . THR A 1 235 ? 44.292 44.013 6.573 1.00 27.09 234 THR A C 1
ATOM 1715 O O . THR A 1 235 ? 43.963 44.079 7.770 1.00 23.58 234 THR A O 1
ATOM 1719 N N . ALA A 1 236 ? 45.554 43.765 6.183 1.00 23.00 235 ALA A N 1
ATOM 1720 C CA . ALA A 1 236 ? 46.621 43.541 7.155 1.00 23.15 235 ALA A CA 1
ATOM 1721 C C . ALA A 1 236 ? 46.824 44.749 8.050 1.00 23.41 235 ALA A C 1
ATOM 1722 O O . ALA A 1 236 ? 47.002 44.601 9.267 1.00 23.21 235 ALA A O 1
ATOM 1724 N N . SER A 1 237 ? 46.805 45.952 7.468 1.00 22.57 236 SER A N 1
ATOM 1725 C CA . SER A 1 237 ? 47.029 47.167 8.246 1.00 23.15 236 SER A CA 1
ATOM 1726 C C . SER A 1 237 ? 46.003 47.307 9.364 1.00 26.07 236 SER A C 1
ATOM 1727 O O . SER A 1 237 ? 46.327 47.790 10.456 1.00 23.69 236 SER A O 1
ATOM 1730 N N . GLY A 1 238 ? 44.752 46.943 9.088 1.00 24.36 237 GLY A N 1
ATOM 1731 C CA . GLY A 1 238 ? 43.721 47.052 10.111 1.00 26.52 237 GLY A CA 1
ATOM 1732 C C . GLY A 1 238 ? 43.975 46.140 11.299 1.00 25.06 237 GLY A C 1
ATOM 1733 O O . GLY A 1 238 ? 43.816 46.544 12.450 1.00 25.56 237 GLY A O 1
ATOM 1734 N N . PHE A 1 239 ? 44.403 44.909 11.037 1.00 21.23 238 PHE A N 1
ATOM 1735 C CA . PHE A 1 239 ? 44.640 43.979 12.134 1.00 23.06 238 PHE A CA 1
ATOM 1736 C C . PHE A 1 239 ? 45.944 44.269 12.860 1.00 24.94 238 PHE A C 1
ATOM 1737 O O . PHE A 1 239 ? 46.020 44.063 14.078 1.00 22.26 238 PHE A O 1
ATOM 1745 N N . LEU A 1 240 ? 46.968 44.759 12.148 1.00 24.37 239 LEU A N 1
ATOM 1746 C CA . LEU A 1 240 ? 48.194 45.200 12.815 1.00 21.58 239 LEU A CA 1
ATOM 1747 C C . LEU A 1 240 ? 47.900 46.311 13.814 1.00 24.71 239 LEU A C 1
ATOM 1748 O O . LEU A 1 240 ? 48.459 46.328 14.918 1.00 23.78 239 LEU A O 1
ATOM 1753 N N . ARG A 1 241 ? 47.041 47.265 13.440 1.00 24.07 240 ARG A N 1
ATOM 1754 C CA . ARG A 1 241 ? 46.673 48.331 14.371 1.00 25.80 240 ARG A CA 1
ATOM 1755 C C . ARG A 1 241 ? 45.980 47.795 15.626 1.00 24.11 240 ARG A C 1
ATOM 1756 O O . ARG A 1 241 ? 46.119 48.379 16.703 1.00 23.81 240 ARG A O 1
ATOM 1764 N N . MET A 1 242 ? 45.218 46.704 15.506 1.00 22.72 241 MET A N 1
ATOM 1765 C CA . MET A 1 242 ? 44.479 46.153 16.646 1.00 24.55 241 MET A CA 1
ATOM 1766 C C . MET A 1 242 ? 45.369 45.436 17.655 1.00 26.45 241 MET A C 1
ATOM 1767 O O . MET A 1 242 ? 44.946 45.237 18.805 1.00 23.96 241 MET A O 1
ATOM 1772 N N . MET A 1 243 ? 46.566 45.005 17.258 1.00 22.98 242 MET A N 1
ATOM 1773 C CA . MET A 1 243 ? 47.432 44.299 18.197 1.00 23.50 242 MET A CA 1
ATOM 1774 C C . MET A 1 243 ? 47.927 45.246 19.271 1.00 23.27 242 MET A C 1
ATOM 1775 O O . MET A 1 243 ? 48.306 46.386 18.984 1.00 22.59 242 MET A O 1
ATOM 1780 N N . ARG A 1 244 ? 47.919 44.766 20.522 1.00 22.29 243 ARG A N 1
ATOM 1781 C CA . ARG A 1 244 ? 48.479 45.538 21.626 1.00 21.71 243 ARG A CA 1
ATOM 1782 C C . ARG A 1 244 ? 49.963 45.278 21.836 1.00 23.33 243 ARG A C 1
ATOM 1783 O O . ARG A 1 244 ? 50.674 46.155 22.347 1.00 23.52 243 ARG A O 1
ATOM 1791 N N . LEU A 1 245 ? 50.446 44.091 21.484 1.00 22.78 244 LEU A N 1
ATOM 1792 C CA . LEU A 1 245 ? 51.829 43.714 21.754 1.00 26.73 244 LEU A CA 1
ATOM 1793 C C . LEU A 1 245 ? 52.670 43.982 20.518 1.00 26.28 244 LEU A C 1
ATOM 1794 O O . LEU A 1 245 ? 52.450 43.370 19.469 1.00 25.37 244 LEU A O 1
ATOM 1799 N N . SER A 1 246 ? 53.607 44.911 20.638 1.00 26.25 245 SER A N 1
ATOM 1800 C CA . SER A 1 246 ? 54.658 45.065 19.647 1.00 26.49 245 SER A CA 1
ATOM 1801 C C . SER A 1 246 ? 55.774 44.069 19.954 1.00 29.00 245 SER A C 1
ATOM 1802 O O . SER A 1 246 ? 55.911 43.585 21.081 1.00 27.84 245 SER A O 1
ATOM 1805 N N . ARG A 1 247 ? 56.552 43.729 18.928 1.00 29.65 246 ARG A N 1
ATOM 1806 C CA . ARG A 1 247 ? 57.430 42.578 19.076 1.00 30.18 246 ARG A CA 1
ATOM 1807 C C . ARG A 1 247 ? 58.607 42.680 18.113 1.00 35.44 246 ARG A C 1
ATOM 1808 O O . ARG A 1 247 ? 58.489 43.239 17.016 1.00 31.18 246 ARG A O 1
ATOM 1816 N N . ILE A 1 248 ? 59.749 42.138 18.558 1.00 35.08 247 ILE A N 1
ATOM 1817 C CA . ILE A 1 248 ? 60.965 42.083 17.749 1.00 35.00 247 ILE A CA 1
ATOM 1818 C C . ILE A 1 248 ? 60.681 41.397 16.421 1.00 33.49 247 ILE A C 1
ATOM 1819 O O . ILE A 1 248 ? 60.200 40.258 16.384 1.00 34.17 247 ILE A O 1
ATOM 1824 N N . ASP A 1 249 ? 60.991 42.078 15.320 1.00 36.17 248 ASP A N 1
ATOM 1825 C CA . ASP A 1 249 ? 60.918 41.482 13.993 1.00 36.26 248 ASP A CA 1
ATOM 1826 C C . ASP A 1 249 ? 62.312 41.009 13.561 1.00 36.73 248 ASP A C 1
ATOM 1827 O O . ASP A 1 249 ? 63.273 41.053 14.340 1.00 34.47 248 ASP A O 1
ATOM 1832 N N . GLN A 1 250 ? 62.431 40.555 12.306 1.00 36.20 249 GLN A N 1
ATOM 1833 C CA . GLN A 1 250 ? 63.692 39.980 11.831 1.00 39.00 249 GLN A CA 1
ATOM 1834 C C . GLN A 1 250 ? 64.867 40.951 11.926 1.00 36.09 249 GLN A C 1
ATOM 1835 O O . GLN A 1 250 ? 66.013 40.505 12.016 1.00 35.16 249 GLN A O 1
ATOM 1841 N N . ASN A 1 251 ? 64.619 42.259 11.900 1.00 34.70 250 ASN A N 1
ATOM 1842 C CA . ASN A 1 251 ? 65.682 43.249 12.017 1.00 37.05 250 ASN A CA 1
ATOM 1843 C C . ASN A 1 251 ? 65.821 43.818 13.431 1.00 33.79 250 ASN A C 1
ATOM 1844 O O . ASN A 1 251 ? 66.473 44.857 13.607 1.00 34.81 250 ASN A O 1
ATOM 1849 N N . GLY A 1 252 ? 65.225 43.171 14.437 1.00 36.21 251 GLY A N 1
ATOM 1850 C CA . GLY A 1 252 ? 65.376 43.633 15.807 1.00 36.87 251 GLY A CA 1
ATOM 1851 C C . GLY A 1 252 ? 64.596 44.881 16.168 1.00 40.70 251 GLY A C 1
ATOM 1852 O O . GLY A 1 252 ? 64.876 45.497 17.198 1.00 38.75 251 GLY A O 1
ATOM 1853 N N . GLU A 1 253 ? 63.617 45.275 15.358 1.00 40.01 252 GLU A N 1
ATOM 1854 C CA . GLU A 1 253 ? 62.789 46.440 15.637 1.00 38.13 252 GLU A CA 1
ATOM 1855 C C . GLU A 1 253 ? 61.523 46.017 16.374 1.00 35.90 252 GLU A C 1
ATOM 1856 O O . GLU A 1 253 ? 60.924 44.991 16.039 1.00 35.76 252 GLU A O 1
ATOM 1862 N N . VAL A 1 254 ? 61.116 46.810 17.367 1.00 37.49 253 VAL A N 1
ATOM 1863 C CA . VAL A 1 254 ? 59.910 46.511 18.155 1.00 36.60 253 VAL A CA 1
ATOM 1864 C C . VAL A 1 254 ? 58.717 47.149 17.447 1.00 33.37 253 VAL A C 1
ATOM 1865 O O . VAL A 1 254 ? 58.487 48.358 17.555 1.00 36.49 253 VAL A O 1
ATOM 1869 N N . VAL A 1 255 ? 57.941 46.331 16.734 1.00 30.69 254 VAL A N 1
ATOM 1870 C CA . VAL A 1 255 ? 56.928 46.817 15.807 1.00 31.39 254 VAL A CA 1
ATOM 1871 C C . VAL A 1 255 ? 55.689 45.938 15.910 1.00 31.52 254 VAL A C 1
ATOM 1872 O O . VAL A 1 255 ? 55.694 44.897 16.565 1.00 29.27 254 VAL A O 1
ATOM 1876 N N . LYS A 1 256 ? 54.624 46.363 15.228 1.00 28.75 255 LYS A N 1
ATOM 1877 C CA . LYS A 1 256 ? 53.497 45.481 14.950 1.00 29.67 255 LYS A CA 1
ATOM 1878 C C . LYS A 1 256 ? 53.886 44.478 13.865 1.00 28.65 255 LYS A C 1
ATOM 1879 O O . LYS A 1 256 ? 54.357 44.868 12.792 1.00 28.76 255 LYS A O 1
ATOM 1885 N N . ARG A 1 257 ? 53.660 43.192 14.125 1.00 26.29 256 ARG A N 1
ATOM 1886 C CA . ARG A 1 257 ? 53.949 42.148 13.148 1.00 27.40 256 ARG A CA 1
ATOM 1887 C C . ARG A 1 257 ? 53.009 40.975 13.400 1.00 27.15 256 ARG A C 1
ATOM 1888 O O . ARG A 1 257 ? 52.365 40.895 14.449 1.00 26.39 256 ARG A O 1
ATOM 1896 N N . PHE A 1 258 ? 52.947 40.050 12.438 1.00 21.94 257 PHE A N 1
ATOM 1897 C CA . PHE A 1 258 ? 52.143 38.857 12.658 1.00 25.10 257 PHE A CA 1
ATOM 1898 C C . PHE A 1 258 ? 52.897 37.873 13.551 1.00 29.07 257 PHE A C 1
ATOM 1899 O O . PHE A 1 258 ? 54.122 37.748 13.447 1.00 27.43 257 PHE A O 1
ATOM 1907 N N . PRO A 1 259 ? 52.184 37.122 14.393 1.00 23.68 258 PRO A N 1
ATOM 1908 C CA . PRO A 1 259 ? 52.806 35.958 15.024 1.00 25.16 258 PRO A CA 1
ATOM 1909 C C . PRO A 1 259 ? 53.198 34.946 13.961 1.00 28.18 258 PRO A C 1
ATOM 1910 O O . PRO A 1 259 ? 52.739 34.990 12.818 1.00 26.82 258 PRO A O 1
ATOM 1914 N N . SER A 1 260 ? 54.030 34.004 14.355 1.00 26.31 259 SER A N 1
ATOM 1915 C CA . SER A 1 260 ? 54.583 33.019 13.442 1.00 25.27 259 SER A CA 1
ATOM 1916 C C . SER A 1 260 ? 53.931 31.668 13.656 1.00 23.85 259 SER A C 1
ATOM 1917 O O . SER A 1 260 ? 53.265 31.435 14.668 1.00 25.24 259 SER A O 1
ATOM 1920 N N . PRO A 1 261 ? 54.105 30.733 12.715 1.00 24.73 260 PRO A N 1
ATOM 1921 C CA . PRO A 1 261 ? 53.582 29.379 12.944 1.00 24.67 260 PRO A CA 1
ATOM 1922 C C . PRO A 1 261 ? 54.157 28.708 14.182 1.00 25.60 260 PRO A C 1
ATOM 1923 O O . PRO A 1 261 ? 53.464 27.898 14.812 1.00 23.85 260 PRO A O 1
ATOM 1927 N N . VAL A 1 262 ? 55.401 29.009 14.560 1.00 23.95 261 VAL A N 1
ATOM 1928 C CA . VAL A 1 262 ? 55.937 28.350 15.750 1.00 27.85 261 VAL A CA 1
ATOM 1929 C C . VAL A 1 262 ? 55.217 28.832 17.014 1.00 27.44 261 VAL A C 1
ATOM 1930 O O . VAL A 1 262 ? 55.101 28.081 17.993 1.00 27.53 261 VAL A O 1
ATOM 1934 N N . ASP A 1 263 ? 54.703 30.067 17.012 1.00 24.84 262 ASP A N 1
ATOM 1935 C CA . ASP A 1 263 ? 53.870 30.519 18.129 1.00 25.61 262 ASP A CA 1
ATOM 1936 C C . ASP A 1 263 ? 52.667 29.607 18.316 1.00 24.53 262 ASP A C 1
ATOM 1937 O O . ASP A 1 263 ? 52.357 29.193 19.441 1.00 24.86 262 ASP A O 1
ATOM 1942 N N . VAL A 1 264 ? 51.997 29.252 17.214 1.00 22.94 263 VAL A N 1
ATOM 1943 C CA . VAL A 1 264 ? 50.847 28.358 17.287 1.00 20.66 263 VAL A CA 1
ATOM 1944 C C . VAL A 1 264 ? 51.287 26.961 17.688 1.00 23.31 263 VAL A C 1
ATOM 1945 O O . VAL A 1 264 ? 50.648 26.310 18.525 1.00 23.95 263 VAL A O 1
ATOM 1949 N N . ALA A 1 265 ? 52.378 26.467 17.084 1.00 23.12 264 ALA A N 1
ATOM 1950 C CA . ALA A 1 265 ? 52.883 25.139 17.424 1.00 23.41 264 ALA A CA 1
ATOM 1951 C C . ALA A 1 265 ? 53.266 25.049 18.900 1.00 20.54 264 ALA A C 1
ATOM 1952 O O . ALA A 1 265 ? 52.978 24.048 19.562 1.00 25.03 264 ALA A O 1
ATOM 1954 N N . ASN A 1 266 ? 53.926 26.081 19.428 1.00 23.25 265 ASN A N 1
ATOM 1955 C CA . ASN A 1 266 ? 54.323 26.072 20.835 1.00 25.37 265 ASN A CA 1
ATOM 1956 C C . ASN A 1 266 ? 53.116 26.058 21.767 1.00 26.56 265 ASN A C 1
ATOM 1957 O O . ASN A 1 266 ? 53.172 25.477 22.860 1.00 24.09 265 ASN A O 1
ATOM 1962 N N . THR A 1 267 ? 52.020 26.704 21.364 1.00 21.16 266 THR A N 1
ATOM 1963 C CA . THR A 1 267 ? 50.800 26.618 22.160 1.00 24.58 266 THR A CA 1
ATOM 1964 C C . THR A 1 267 ? 50.215 25.215 22.098 1.00 23.51 266 THR A C 1
ATOM 1965 O O . THR A 1 267 ? 49.757 24.680 23.115 1.00 23.30 266 THR A O 1
ATOM 1969 N N . ALA A 1 268 ? 50.268 24.585 20.921 1.00 20.47 267 ALA A N 1
ATOM 1970 C CA . ALA A 1 268 ? 49.771 23.220 20.787 1.00 20.41 267 ALA A CA 1
ATOM 1971 C C . ALA A 1 268 ? 50.601 22.240 21.615 1.00 20.22 267 ALA A C 1
ATOM 1972 O O . ALA A 1 268 ? 50.055 21.290 22.183 1.00 24.90 267 ALA A O 1
ATOM 1974 N N . VAL A 1 269 ? 51.918 22.439 21.678 1.00 22.69 268 VAL A N 1
ATOM 1975 C CA . VAL A 1 269 ? 52.762 21.592 22.532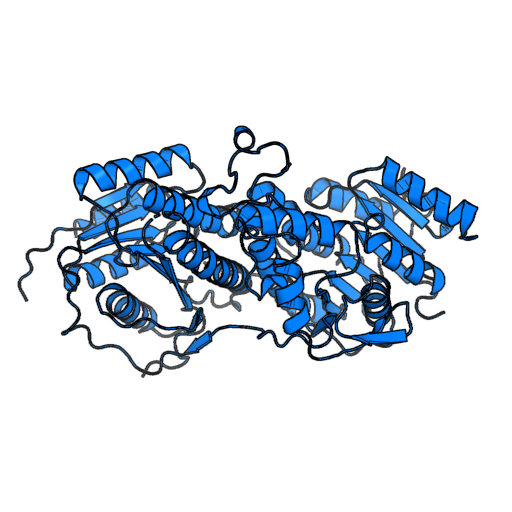 1.00 23.22 268 VAL A CA 1
ATOM 1976 C C . VAL A 1 269 ? 52.354 21.728 23.998 1.00 24.08 268 VAL A C 1
ATOM 1977 O O . VAL A 1 269 ? 52.218 20.728 24.718 1.00 24.89 268 VAL A O 1
ATOM 1981 N N . PHE A 1 270 ? 52.178 22.964 24.471 1.00 22.96 269 PHE A N 1
ATOM 1982 C CA . PHE A 1 270 ? 51.745 23.167 25.852 1.00 23.43 269 PHE A CA 1
ATOM 1983 C C . PHE A 1 270 ? 50.441 22.427 26.120 1.00 24.56 269 PHE A C 1
ATOM 1984 O O . PHE A 1 270 ? 50.317 21.708 27.116 1.00 22.77 269 PHE A O 1
ATOM 1992 N N . LEU A 1 271 ? 49.466 22.553 25.206 1.00 22.15 270 LEU A N 1
ATOM 1993 C CA . LEU A 1 271 ? 48.163 21.921 25.404 1.00 21.82 270 LEU A CA 1
ATOM 1994 C C . LEU A 1 271 ? 48.219 20.409 25.240 1.00 24.32 270 LEU A C 1
ATOM 1995 O O . LEU A 1 271 ? 47.373 19.697 25.802 1.00 23.71 270 LEU A O 1
ATOM 2000 N N . ALA A 1 272 ? 49.158 19.907 24.427 1.00 21.68 271 ALA A N 1
ATOM 2001 C CA . ALA A 1 272 ? 49.307 18.465 24.264 1.00 24.56 271 ALA A CA 1
ATOM 2002 C C . ALA A 1 272 ? 49.973 17.824 25.473 1.00 23.24 271 ALA A C 1
ATOM 2003 O O . ALA A 1 272 ? 49.681 16.673 25.805 1.00 26.00 271 ALA A O 1
ATOM 2005 N N . SER A 1 273 ? 50.859 18.552 26.129 1.00 24.39 272 SER A N 1
ATOM 2006 C CA . SER A 1 273 ? 51.650 18.047 27.237 1.00 26.67 272 SER A CA 1
ATOM 2007 C C . SER A 1 273 ? 50.842 18.019 28.535 1.00 30.81 272 SER A C 1
ATOM 2008 O O . SER A 1 273 ? 49.784 18.651 28.667 1.00 26.19 272 SER A O 1
ATOM 2011 N N . ASP A 1 274 ? 51.387 17.302 29.526 1.00 29.35 273 ASP A N 1
ATOM 2012 C CA . ASP A 1 274 ? 50.742 17.230 30.828 1.00 30.23 273 ASP A CA 1
ATOM 2013 C C . ASP A 1 274 ? 50.834 18.539 31.596 1.00 27.83 273 ASP A C 1
ATOM 2014 O O . ASP A 1 274 ? 50.188 18.667 32.639 1.00 29.82 273 ASP A O 1
ATOM 2019 N N . GLU A 1 275 ? 51.597 19.514 31.105 1.00 26.13 274 GLU A N 1
ATOM 2020 C CA . GLU A 1 275 ? 51.662 20.804 31.783 1.00 29.51 274 GLU A CA 1
ATOM 2021 C C . GLU A 1 275 ? 50.348 21.572 31.730 1.00 31.52 274 GLU A C 1
ATOM 2022 O O . GLU A 1 275 ? 50.174 22.524 32.505 1.00 30.74 274 GLU A O 1
ATOM 2028 N N . SER A 1 276 ? 49.439 21.186 30.834 1.00 24.69 275 SER A N 1
ATOM 2029 C CA . SER A 1 276 ? 48.149 21.835 30.663 1.00 27.49 275 SER A CA 1
ATOM 2030 C C . SER A 1 276 ? 47.011 20.996 31.216 1.00 25.14 275 SER A C 1
ATOM 2031 O O . SER A 1 276 ? 45.854 21.207 30.836 1.00 23.43 275 SER A O 1
ATOM 2034 N N . ALA A 1 277 ? 47.319 20.041 32.098 1.00 23.25 276 ALA A N 1
ATOM 2035 C CA . ALA A 1 277 ? 46.332 19.069 32.556 1.00 26.12 276 ALA A CA 1
ATOM 2036 C C . ALA A 1 277 ? 45.130 19.699 33.265 1.00 24.72 276 ALA A C 1
ATOM 2037 O O . ALA A 1 277 ? 44.089 19.046 33.388 1.00 26.88 276 ALA A O 1
ATOM 2039 N N . ALA A 1 278 ? 45.243 20.930 33.741 1.00 23.54 277 ALA A N 1
ATOM 2040 C CA . ALA A 1 278 ? 44.150 21.582 34.457 1.00 26.60 277 ALA A CA 1
ATOM 2041 C C . ALA A 1 278 ? 43.225 22.404 33.556 1.00 26.32 277 ALA A C 1
ATOM 2042 O O . ALA A 1 278 ? 42.267 22.995 34.067 1.00 24.72 277 ALA A O 1
ATOM 2044 N N . PHE A 1 279 ? 43.476 22.459 32.243 1.00 22.10 278 PHE A N 1
ATOM 2045 C CA . PHE A 1 279 ? 42.717 23.308 31.314 1.00 22.17 278 PHE A CA 1
ATOM 2046 C C . PHE A 1 279 ? 41.718 22.493 30.497 1.00 24.23 278 PHE A C 1
ATOM 2047 O O . PHE A 1 279 ? 42.106 21.537 29.808 1.00 21.31 278 PHE A O 1
ATOM 2055 N N . THR A 1 280 ? 40.449 22.911 30.513 1.00 20.51 279 THR A N 1
ATOM 2056 C CA . THR A 1 280 ? 39.519 22.468 29.481 1.00 20.48 279 THR A CA 1
ATOM 2057 C C . THR A 1 280 ? 38.529 23.585 29.176 1.00 21.65 279 THR A C 1
ATOM 2058 O O . THR A 1 280 ? 38.313 24.492 29.984 1.00 23.09 279 THR A O 1
ATOM 2062 N N . GLY A 1 281 ? 37.946 23.513 27.982 1.00 21.09 280 GLY A N 1
ATOM 2063 C CA . GLY A 1 281 ? 37.018 24.539 27.520 1.00 24.08 280 GLY A CA 1
ATOM 2064 C C . GLY A 1 281 ? 37.624 25.919 27.442 1.00 23.29 280 GLY A C 1
ATOM 2065 O O . GLY A 1 281 ? 36.915 26.911 27.615 1.00 23.57 280 GLY A O 1
ATOM 2066 N N . HIS A 1 282 ? 38.918 26.009 27.177 1.00 19.35 281 HIS A N 1
ATOM 2067 C CA . HIS A 1 282 ? 39.684 27.234 27.346 1.00 21.34 281 HIS A CA 1
ATOM 2068 C C . HIS A 1 282 ? 40.165 27.744 25.991 1.00 21.48 281 HIS A C 1
ATOM 2069 O O . HIS A 1 282 ? 40.540 26.959 25.115 1.00 19.75 281 HIS A O 1
ATOM 2076 N N . ALA A 1 283 ? 40.168 29.061 25.832 1.00 19.36 282 ALA A N 1
ATOM 2077 C CA . ALA A 1 283 ? 40.596 29.722 24.607 1.00 21.34 282 ALA A CA 1
ATOM 2078 C C . ALA A 1 283 ? 42.056 30.139 24.744 1.00 20.97 282 ALA A C 1
ATOM 2079 O O . ALA A 1 283 ? 42.490 30.533 25.828 1.00 23.44 282 ALA A O 1
ATOM 2081 N N . PHE A 1 284 ? 42.803 30.064 23.640 1.00 19.83 283 PHE A N 1
ATOM 2082 C CA . PHE A 1 284 ? 44.200 30.501 23.590 1.00 20.43 283 PHE A CA 1
ATOM 2083 C C . PHE A 1 284 ? 44.374 31.369 22.345 1.00 21.32 283 PHE A C 1
ATOM 2084 O O . PHE A 1 284 ? 44.443 30.852 21.222 1.00 21.60 283 PHE A O 1
ATOM 2092 N N . GLU A 1 285 ? 44.450 32.690 22.551 1.00 18.14 284 GLU A N 1
ATOM 2093 C CA . GLU A 1 285 ? 44.414 33.675 21.473 1.00 20.39 284 GLU A CA 1
ATOM 2094 C C . GLU A 1 285 ? 45.839 34.092 21.107 1.00 20.49 284 GLU A C 1
ATOM 2095 O O . GLU A 1 285 ? 46.455 34.918 21.782 1.00 21.34 284 GLU A O 1
ATOM 2101 N N . VAL A 1 286 ? 46.333 33.531 20.007 1.00 20.45 285 VAL A N 1
ATOM 2102 C CA . VAL A 1 286 ? 47.714 33.762 19.554 1.00 21.14 285 VAL A CA 1
ATOM 2103 C C . VAL A 1 286 ? 47.642 34.956 18.605 1.00 20.06 285 VAL A C 1
ATOM 2104 O O . VAL A 1 286 ? 47.705 34.836 17.383 1.00 21.65 285 VAL A O 1
ATOM 2108 N N . THR A 1 287 ? 47.498 36.149 19.194 1.00 21.22 286 THR A N 1
ATOM 2109 C CA . THR A 1 287 ? 47.092 37.316 18.423 1.00 20.01 286 THR A CA 1
ATOM 2110 C C . THR A 1 287 ? 47.852 38.586 18.771 1.00 22.09 286 THR A C 1
ATOM 2111 O O . THR A 1 287 ? 47.449 39.658 18.307 1.00 21.60 286 THR A O 1
ATOM 2115 N N . HIS A 1 288 ? 48.878 38.533 19.625 1.00 20.89 287 HIS A N 1
ATOM 2116 C CA . HIS A 1 288 ? 49.541 39.753 20.099 1.00 21.06 287 HIS A CA 1
ATOM 2117 C C . HIS A 1 288 ? 48.548 40.682 20.794 1.00 22.10 287 HIS A C 1
ATOM 2118 O O . HIS A 1 288 ? 48.628 41.905 20.677 1.00 22.58 287 HIS A O 1
ATOM 2125 N N . GLY A 1 289 ? 47.595 40.097 21.515 1.00 22.05 288 GLY A N 1
ATOM 2126 C CA . GLY A 1 289 ? 46.689 40.884 22.336 1.00 20.89 288 GLY A CA 1
ATOM 2127 C C . GLY A 1 289 ? 45.644 41.695 21.592 1.00 24.05 288 GLY A C 1
ATOM 2128 O O . GLY A 1 289 ? 45.257 42.768 22.073 1.00 25.46 288 GLY A O 1
ATOM 2129 N N . MET A 1 290 ? 45.180 41.230 20.426 1.00 19.18 289 MET A N 1
ATOM 2130 C CA . MET A 1 290 ? 44.021 41.869 19.802 1.00 22.02 289 MET A CA 1
ATOM 2131 C C . MET A 1 290 ? 42.841 41.853 20.773 1.00 21.66 289 MET A C 1
ATOM 2132 O O . MET A 1 290 ? 42.505 40.808 21.320 1.00 22.59 289 MET A O 1
ATOM 2137 N N . GLU A 1 291 ? 42.214 43.002 21.004 1.00 25.52 290 GLU A N 1
ATOM 2138 C CA . GLU A 1 291 ? 41.065 43.045 21.925 1.00 28.96 290 GLU A CA 1
ATOM 2139 C C . GLU A 1 291 ? 39.796 42.658 21.171 1.00 30.15 290 GLU A C 1
ATOM 2140 O O . GLU A 1 291 ? 39.194 43.479 20.475 1.00 31.44 290 GLU A O 1
ATOM 2146 N N . VAL A 1 292 ? 39.379 41.401 21.322 1.00 28.60 291 VAL A N 1
ATOM 2147 C CA . VAL A 1 292 ? 38.283 40.836 20.558 1.00 29.49 291 VAL A CA 1
ATOM 2148 C C . VAL A 1 292 ? 37.315 40.175 21.552 1.00 26.91 291 VAL A C 1
ATOM 2149 O O . VAL A 1 292 ? 37.704 39.208 22.213 1.00 26.78 291 VAL A O 1
ATOM 2153 N N . PRO A 1 293 ? 36.089 40.658 21.682 1.00 31.55 292 PRO A N 1
ATOM 2154 C CA . PRO A 1 293 ? 35.164 40.066 22.662 1.00 26.86 292 PRO A CA 1
ATOM 2155 C C . PRO A 1 293 ? 34.816 38.633 22.297 1.00 28.90 292 PRO A C 1
ATOM 2156 O O . PRO A 1 293 ? 34.933 38.206 21.147 1.00 27.52 292 PRO A O 1
ATOM 2160 N N . THR A 1 294 ? 34.361 37.881 23.294 1.00 24.61 293 THR A N 1
ATOM 2161 C CA . THR A 1 294 ? 33.935 36.524 23.007 1.00 28.27 293 THR A CA 1
ATOM 2162 C C . THR A 1 294 ? 32.499 36.509 22.492 1.00 30.48 293 THR A C 1
ATOM 2163 O O . THR A 1 294 ? 32.129 35.595 21.744 1.00 29.42 293 THR A O 1
ATOM 2167 N N . GLU A 1 295 ? 31.690 37.506 22.864 1.00 27.05 294 GLU A N 1
ATOM 2168 C CA . GLU A 1 295 ? 30.306 37.556 22.403 1.00 29.40 294 GLU A CA 1
ATOM 2169 C C . GLU A 1 295 ? 29.809 38.994 22.399 1.00 28.21 294 GLU A C 1
ATOM 2170 O O . GLU A 1 295 ? 30.117 39.763 23.309 1.00 28.90 294 GLU A O 1
ATOM 2176 N N . SER A 1 296 ? 29.025 39.349 21.377 1.00 21.87 295 SER A N 1
ATOM 2177 C CA . SER A 1 296 ? 28.281 40.607 21.360 1.00 21.95 295 SER A CA 1
ATOM 2178 C C . SER A 1 296 ? 26.847 40.314 21.826 1.00 22.61 295 SER A C 1
ATOM 2179 O O . SER A 1 296 ? 26.064 39.685 21.096 1.00 21.02 295 SER A O 1
ATOM 2182 N N . ARG A 1 297 ? 26.497 40.750 23.037 1.00 19.31 296 ARG A N 1
ATOM 2183 C CA . ARG A 1 297 ? 25.202 40.389 23.603 1.00 19.83 296 ARG A CA 1
ATOM 2184 C C . ARG A 1 297 ? 24.687 41.478 24.538 1.00 22.18 296 ARG A C 1
ATOM 2185 O O . ARG A 1 297 ? 25.457 42.272 25.082 1.00 21.90 296 ARG A O 1
ATOM 2193 N N . THR A 1 298 ? 23.362 41.509 24.696 1.00 21.60 297 THR A N 1
ATOM 2194 C CA . THR A 1 298 ? 22.678 42.287 25.724 1.00 22.86 297 THR A CA 1
ATOM 2195 C C . THR A 1 298 ? 21.456 41.483 26.153 1.00 25.18 297 THR A C 1
ATOM 2196 O O . THR A 1 298 ? 21.059 40.522 25.489 1.00 22.40 297 THR A O 1
ATOM 2200 N N . THR A 1 299 ? 20.869 41.867 27.286 1.00 25.23 298 THR A N 1
ATOM 2201 C CA . THR A 1 299 ? 19.712 41.180 27.847 1.00 22.46 298 THR A CA 1
ATOM 2202 C C . THR A 1 299 ? 18.535 42.143 27.906 1.00 23.44 298 THR A C 1
ATOM 2203 O O . THR A 1 299 ? 18.683 43.266 28.388 1.00 24.60 298 THR A O 1
ATOM 2207 N N . PHE A 1 300 ? 17.364 41.701 27.444 1.00 21.95 299 PHE A N 1
ATOM 2208 C CA . PHE A 1 300 ? 16.172 42.535 27.560 1.00 24.68 299 PHE A CA 1
ATOM 2209 C C . PHE A 1 300 ? 15.851 42.778 29.036 1.00 29.16 299 PHE A C 1
ATOM 2210 O O . PHE A 1 300 ? 15.828 41.842 29.833 1.00 26.89 299 PHE A O 1
ATOM 2218 N N . VAL A 1 301 ? 15.632 44.038 29.414 1.00 28.96 300 VAL A N 1
ATOM 2219 C CA . VAL A 1 301 ? 15.314 44.343 30.803 1.00 37.21 300 VAL A CA 1
ATOM 2220 C C . VAL A 1 301 ? 13.906 44.900 30.958 1.00 43.07 300 VAL A C 1
ATOM 2221 O O . VAL A 1 301 ? 13.527 45.311 32.054 1.00 44.86 300 VAL A O 1
ATOM 2225 N N . SER A 1 302 ? 13.119 44.905 29.882 1.00 40.85 301 SER A N 1
ATOM 2226 C CA . SER A 1 302 ? 11.741 45.367 29.912 1.00 41.98 301 SER A CA 1
ATOM 2227 C C . SER A 1 302 ? 10.960 44.643 28.823 1.00 41.20 301 SER A C 1
ATOM 2228 O O . SER A 1 302 ? 11.535 44.044 27.911 1.00 31.39 301 SER A O 1
ATOM 2231 N N . ARG A 1 303 ? 9.639 44.683 28.946 1.00 42.31 302 ARG A N 1
ATOM 2232 C CA . ARG A 1 303 ? 8.797 44.264 27.838 1.00 39.80 302 ARG A CA 1
ATOM 2233 C C . ARG A 1 303 ? 8.341 45.495 27.070 1.00 42.60 302 ARG A C 1
ATOM 2234 O O . ARG A 1 303 ? 7.972 46.496 27.687 1.00 48.36 302 ARG A O 1
ATOM 2242 N N . PRO A 1 304 ? 8.348 45.508 25.737 1.00 40.05 303 PRO A N 1
ATOM 2243 C CA . PRO A 1 304 ? 8.025 46.742 25.024 1.00 41.49 303 PRO A CA 1
ATOM 2244 C C . PRO A 1 304 ? 6.525 46.951 24.902 1.00 44.16 303 PRO A C 1
ATOM 2245 O O . PRO A 1 304 ? 5.738 46.007 24.778 1.00 44.73 303 PRO A O 1
ATOM 2249 N N . GLY A 1 305 ? 6.132 48.222 24.913 1.00 46.69 304 GLY A N 1
ATOM 2250 C CA . GLY A 1 305 ? 4.752 48.569 24.621 1.00 49.69 304 GLY A CA 1
ATOM 2251 C C . GLY A 1 305 ? 4.512 48.565 23.118 1.00 44.02 304 GLY A C 1
ATOM 2252 O O . GLY A 1 305 ? 5.251 49.199 22.357 1.00 48.06 304 GLY A O 1
ATOM 2253 N N . LEU A 1 306 ? 3.483 47.837 22.689 1.00 44.10 305 LEU A N 1
ATOM 2254 C CA . LEU A 1 306 ? 3.146 47.715 21.278 1.00 45.85 305 LEU A CA 1
ATOM 2255 C C . LEU A 1 306 ? 2.145 48.756 20.797 1.00 52.86 305 LEU A C 1
ATOM 2256 O O . LEU A 1 306 ? 1.943 48.880 19.580 1.00 48.38 305 LEU A O 1
ATOM 2261 N N . ARG A 1 307 ? 1.511 49.493 21.716 1.00 55.72 306 ARG A N 1
ATOM 2262 C CA . ARG A 1 307 ? 0.471 50.441 21.329 1.00 54.98 306 ARG A CA 1
ATOM 2263 C C . ARG A 1 307 ? 0.999 51.496 20.362 1.00 52.12 306 ARG A C 1
ATOM 2264 O O . ARG A 1 307 ? 0.258 51.963 19.487 1.00 56.10 306 ARG A O 1
ATOM 2266 N N . SER A 1 308 ? 2.269 51.872 20.492 1.00 52.50 307 SER A N 1
ATOM 2267 C CA . SER A 1 308 ? 2.894 52.862 19.626 1.00 47.58 307 SER A CA 1
ATOM 2268 C C . SER A 1 308 ? 3.486 52.277 18.342 1.00 47.54 307 SER A C 1
ATOM 2269 O O . SER A 1 308 ? 3.952 53.044 17.491 1.00 46.42 307 SER A O 1
ATOM 2272 N N . VAL A 1 309 ? 3.490 50.955 18.180 1.00 42.69 308 VAL A N 1
ATOM 2273 C CA . VAL A 1 309 ? 4.198 50.302 17.081 1.00 41.66 308 VAL A CA 1
ATOM 2274 C C . VAL A 1 309 ? 3.276 50.219 15.869 1.00 39.15 308 VAL A C 1
ATOM 2275 O O . VAL A 1 309 ? 2.250 49.531 15.904 1.00 36.97 308 VAL A O 1
ATOM 2279 N N . ASP A 1 310 ? 3.646 50.897 14.785 1.00 40.20 309 ASP A N 1
ATOM 2280 C CA . ASP A 1 310 ? 2.823 50.924 13.577 1.00 37.14 309 ASP A CA 1
ATOM 2281 C C . ASP A 1 310 ? 3.676 50.508 12.385 1.00 34.88 309 ASP A C 1
ATOM 2282 O O . ASP A 1 310 ? 4.486 51.297 11.891 1.00 38.21 309 ASP A O 1
ATOM 2287 N N . ALA A 1 311 ? 3.475 49.281 11.907 1.00 29.61 310 ALA A N 1
ATOM 2288 C CA . ALA A 1 311 ? 4.184 48.773 10.743 1.00 31.63 310 ALA A CA 1
ATOM 2289 C C . ALA A 1 311 ? 3.333 48.828 9.474 1.00 29.37 310 ALA A C 1
ATOM 2290 O O . ALA A 1 311 ? 3.539 48.021 8.566 1.00 28.32 310 ALA A O 1
ATOM 2292 N N . THR A 1 312 ? 2.374 49.756 9.404 1.00 28.83 311 THR A N 1
ATOM 2293 C CA . THR A 1 312 ? 1.557 49.919 8.204 1.00 27.30 311 THR A CA 1
ATOM 2294 C C . THR A 1 312 ? 2.433 50.031 6.967 1.00 27.85 311 THR A C 1
ATOM 2295 O O . THR A 1 312 ? 3.326 50.877 6.903 1.00 29.64 311 THR A O 1
ATOM 2299 N N . GLY A 1 313 ? 2.151 49.197 5.971 1.00 29.54 312 GLY A N 1
ATOM 2300 C CA . GLY A 1 313 ? 2.855 49.284 4.715 1.00 30.82 312 GLY A CA 1
ATOM 2301 C C . GLY A 1 313 ? 4.228 48.648 4.707 1.00 33.93 312 GLY A C 1
ATOM 2302 O O . GLY A 1 313 ? 4.953 48.793 3.712 1.00 31.86 312 GLY A O 1
ATOM 2303 N N . LYS A 1 314 ? 4.621 47.960 5.776 1.00 28.83 313 LYS A N 1
ATOM 2304 C CA . LYS A 1 314 ? 5.863 47.201 5.773 1.00 29.95 313 LYS A CA 1
ATOM 2305 C C . LYS A 1 314 ? 5.555 45.744 5.470 1.00 25.05 313 LYS A C 1
ATOM 2306 O O . LYS A 1 314 ? 4.705 45.139 6.128 1.00 23.38 313 LYS A O 1
ATOM 2312 N N . 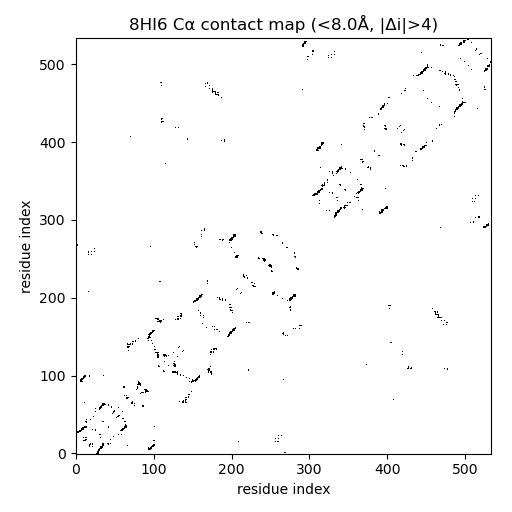VAL A 1 315 ? 6.231 45.195 4.465 1.00 22.99 314 VAL A N 1
ATOM 2313 C CA . VAL A 1 315 ? 6.128 43.777 4.150 1.00 21.55 314 VAL A CA 1
ATOM 2314 C C . VAL A 1 315 ? 7.192 43.040 4.954 1.00 24.25 314 VAL A C 1
ATOM 2315 O O . VAL A 1 315 ? 8.385 43.353 4.850 1.00 24.66 314 VAL A O 1
ATOM 2319 N N . ILE A 1 316 ? 6.769 42.049 5.733 1.00 20.20 315 ILE A N 1
ATOM 2320 C CA . ILE A 1 316 ? 7.663 41.302 6.619 1.00 21.42 315 ILE A CA 1
ATOM 2321 C C . ILE A 1 316 ? 7.510 39.824 6.296 1.00 23.76 315 ILE A C 1
ATOM 2322 O O . ILE A 1 316 ? 6.402 39.277 6.368 1.00 24.69 315 ILE A O 1
ATOM 2327 N N . LEU A 1 317 ? 8.613 39.189 5.917 1.00 18.27 316 LEU A N 1
ATOM 2328 C CA . LEU A 1 317 ? 8.650 37.765 5.608 1.00 19.65 316 LEU A CA 1
ATOM 2329 C C . LEU A 1 317 ? 9.143 36.996 6.827 1.00 22.98 316 LEU A C 1
ATOM 2330 O O . LEU A 1 317 ? 10.264 37.232 7.301 1.00 21.93 316 LEU A O 1
ATOM 2335 N N . ILE A 1 318 ? 8.312 36.081 7.328 1.00 21.66 317 ILE A N 1
ATOM 2336 C CA . ILE A 1 318 ? 8.713 35.138 8.365 1.00 21.94 317 ILE A CA 1
ATOM 2337 C C . ILE A 1 318 ? 9.172 33.856 7.692 1.00 22.93 317 ILE A C 1
ATOM 2338 O O . ILE A 1 318 ? 8.401 33.227 6.960 1.00 24.25 317 ILE A O 1
ATOM 2343 N N . CYS A 1 319 ? 10.419 33.449 7.956 1.00 22.54 318 CYS A N 1
ATOM 2344 C CA . CYS A 1 319 ? 11.007 32.269 7.320 1.00 21.63 318 CYS A CA 1
ATOM 2345 C C . CYS A 1 319 ? 11.055 31.162 8.355 1.00 26.07 318 CYS A C 1
ATOM 2346 O O . CYS A 1 319 ? 11.906 31.172 9.251 1.00 24.63 318 CYS A O 1
ATOM 2349 N N . ALA A 1 320 ? 10.154 30.200 8.229 1.00 23.79 319 ALA A N 1
ATOM 2350 C CA . ALA A 1 320 ? 10.033 29.146 9.218 1.00 26.17 319 ALA A CA 1
ATOM 2351 C C . ALA A 1 320 ? 10.419 27.807 8.607 1.00 29.59 319 ALA A C 1
ATOM 2352 O O . ALA A 1 320 ? 10.374 27.617 7.388 1.00 29.61 319 ALA A O 1
ATOM 2354 N N . GLY A 1 321 ? 10.820 26.883 9.473 1.00 28.74 320 GLY A N 1
ATOM 2355 C CA . GLY A 1 321 ? 11.098 25.531 9.039 1.00 30.38 320 GLY A CA 1
ATOM 2356 C C . GLY A 1 321 ? 9.839 24.702 9.135 1.00 35.13 320 GLY A C 1
ATOM 2357 O O . GLY A 1 321 ? 9.140 24.494 8.136 1.00 32.51 320 GLY A O 1
ATOM 2358 N N . ASP A 1 322 ? 9.535 24.245 10.353 1.00 33.56 321 ASP A N 1
ATOM 2359 C CA . ASP A 1 322 ? 8.313 23.506 10.636 1.00 35.75 321 ASP A CA 1
ATOM 2360 C C . ASP A 1 322 ? 7.557 24.071 11.835 1.00 34.75 321 ASP A C 1
ATOM 2361 O O . ASP A 1 322 ? 6.636 23.413 12.328 1.00 38.31 321 ASP A O 1
ATOM 2366 N N . GLN A 1 323 ? 7.904 25.273 12.311 1.00 32.85 322 GLN A N 1
ATOM 2367 C CA . GLN A 1 323 ? 7.373 25.796 13.579 1.00 32.75 322 GLN A CA 1
ATOM 2368 C C . GLN A 1 323 ? 6.038 26.496 13.349 1.00 37.10 322 GLN A C 1
ATOM 2369 O O . GLN A 1 323 ? 5.937 27.726 13.351 1.00 38.09 322 GLN A O 1
ATOM 2375 N N . VAL A 1 324 ? 4.985 25.687 13.222 1.00 37.03 323 VAL A N 1
ATOM 2376 C CA . VAL A 1 324 ? 3.659 26.209 12.886 1.00 38.19 323 VAL A CA 1
ATOM 2377 C C . VAL A 1 324 ? 3.173 27.203 13.937 1.00 33.58 323 VAL A C 1
ATOM 2378 O O . VAL A 1 324 ? 2.887 28.366 13.632 1.00 34.49 323 VAL A O 1
ATOM 2382 N N . ASP A 1 325 ? 3.051 26.756 15.187 1.00 34.39 324 ASP A N 1
ATOM 2383 C CA . ASP A 1 325 ? 2.441 27.608 16.207 1.00 39.20 324 ASP A CA 1
ATOM 2384 C C . ASP A 1 325 ? 3.257 28.875 16.447 1.00 34.13 324 ASP A C 1
ATOM 2385 O O . ASP A 1 325 ? 2.691 29.968 16.567 1.00 32.15 324 ASP A O 1
ATOM 2390 N N . ASP A 1 326 ? 4.589 28.749 16.517 1.00 32.21 325 ASP A N 1
ATOM 2391 C CA . ASP A 1 326 ? 5.436 29.926 16.712 1.00 31.57 325 ASP A CA 1
ATOM 2392 C C . ASP A 1 326 ? 5.322 30.901 15.543 1.00 30.54 325 ASP A C 1
ATOM 2393 O O . ASP A 1 326 ? 5.190 32.113 15.754 1.00 27.73 325 ASP A O 1
ATOM 2398 N N . ALA A 1 327 ? 5.379 30.395 14.306 1.00 28.92 326 ALA A N 1
ATOM 2399 C CA . ALA A 1 327 ? 5.266 31.279 13.145 1.00 27.28 326 ALA A CA 1
ATOM 2400 C C . ALA A 1 327 ? 3.910 31.973 13.113 1.00 27.70 326 ALA A C 1
ATOM 2401 O O . ALA A 1 327 ? 3.821 33.163 12.796 1.00 29.79 326 ALA A O 1
ATOM 2403 N N . VAL A 1 328 ? 2.841 31.251 13.450 1.00 28.67 327 VAL A N 1
ATOM 2404 C CA . VAL A 1 328 ? 1.516 31.866 13.429 1.00 31.84 327 VAL A CA 1
ATOM 2405 C C . VAL A 1 328 ? 1.406 32.930 14.513 1.00 29.38 327 VAL A C 1
ATOM 2406 O O . VAL A 1 328 ? 0.838 34.005 14.288 1.00 28.07 327 VAL A O 1
ATOM 2410 N N . ALA A 1 329 ? 1.968 32.661 15.696 1.00 30.75 328 ALA A N 1
ATOM 2411 C CA . ALA A 1 329 ? 1.934 33.645 16.772 1.00 30.26 328 ALA A CA 1
ATOM 2412 C C . ALA A 1 329 ? 2.692 34.912 16.391 1.00 28.79 328 ALA A C 1
ATOM 2413 O O . ALA A 1 329 ? 2.241 36.025 16.692 1.00 29.31 328 ALA A O 1
ATOM 2415 N N . LEU A 1 330 ? 3.848 34.769 15.734 1.00 26.82 329 LEU A N 1
ATOM 2416 C CA . LEU A 1 330 ? 4.568 35.953 15.270 1.00 27.24 329 LEU A CA 1
ATOM 2417 C C . LEU A 1 330 ? 3.750 36.722 14.236 1.00 25.02 329 LEU A C 1
ATOM 2418 O O . LEU A 1 330 ? 3.689 37.956 14.274 1.00 24.10 329 LEU A O 1
ATOM 2423 N N . ALA A 1 331 ? 3.120 36.004 13.301 1.00 25.73 330 ALA A N 1
ATOM 2424 C CA . ALA A 1 331 ? 2.293 36.655 12.285 1.00 28.01 330 ALA A CA 1
ATOM 2425 C C . ALA A 1 331 ? 1.119 37.399 12.916 1.00 26.35 330 ALA A C 1
ATOM 2426 O O . ALA A 1 331 ? 0.814 38.536 12.533 1.00 27.11 330 ALA A O 1
ATOM 2428 N N . ASP A 1 332 ? 0.434 36.762 13.870 1.00 27.95 331 ASP A N 1
ATOM 2429 C CA . ASP A 1 332 ? -0.656 37.432 14.586 1.00 27.38 331 ASP A CA 1
ATOM 2430 C C . ASP A 1 332 ? -0.190 38.745 15.204 1.00 28.04 331 ASP A C 1
ATOM 2431 O O . ASP A 1 332 ? -0.856 39.778 15.067 1.00 27.41 331 ASP A O 1
ATOM 2436 N N . THR A 1 333 ? 0.959 38.725 15.894 1.00 26.37 332 THR A N 1
ATOM 2437 C CA . THR A 1 333 ? 1.451 39.935 16.552 1.00 22.67 332 THR A CA 1
ATOM 2438 C C . THR A 1 333 ? 1.787 41.018 15.538 1.00 25.66 332 THR A C 1
ATOM 2439 O O . THR A 1 333 ? 1.418 42.187 15.713 1.00 25.48 332 THR A O 1
ATOM 2443 N N . LEU A 1 334 ? 2.517 40.651 14.475 1.00 25.78 333 LEU A N 1
ATOM 2444 C CA . LEU A 1 334 ? 2.850 41.627 13.440 1.00 26.42 333 LEU A CA 1
ATOM 2445 C C . LEU A 1 334 ? 1.589 42.148 12.755 1.00 25.79 333 LEU A C 1
ATOM 2446 O O . LEU A 1 334 ? 1.496 43.335 12.424 1.00 25.93 333 LEU A O 1
ATOM 2451 N N . ARG A 1 335 ? 0.596 41.290 12.557 1.00 24.83 334 ARG A N 1
ATOM 2452 C CA . ARG A 1 335 ? -0.622 41.781 11.916 1.00 26.75 334 ARG A CA 1
ATOM 2453 C C . ARG A 1 335 ? -1.386 42.740 12.824 1.00 28.15 334 ARG A C 1
ATOM 2454 O O . ARG A 1 335 ? -1.930 43.741 12.340 1.00 27.45 334 ARG A O 1
ATOM 2462 N N . SER A 1 336 ? -1.382 42.502 14.143 1.00 29.47 335 SER A N 1
ATOM 2463 C CA . SER A 1 336 ? -1.986 43.468 15.060 1.00 27.97 335 SER A CA 1
ATOM 2464 C C . SER A 1 336 ? -1.255 44.810 15.054 1.00 30.93 335 SER A C 1
ATOM 2465 O O . SER A 1 336 ? -1.836 45.818 15.474 1.00 32.01 335 SER A O 1
ATOM 2468 N N . CYS A 1 337 ? -0.009 44.859 14.565 1.00 26.62 336 CYS A N 1
ATOM 2469 C CA . CYS A 1 337 ? 0.705 46.109 14.341 1.00 24.74 336 CYS A CA 1
ATOM 2470 C C . CYS A 1 337 ? 0.572 46.606 12.902 1.00 28.38 336 CYS A C 1
ATOM 2471 O O . CYS A 1 337 ? 1.299 47.523 12.506 1.00 27.42 336 CYS A O 1
ATOM 2474 N N . ARG A 1 338 ? -0.335 46.009 12.120 1.00 27.32 337 ARG A N 1
ATOM 2475 C CA . ARG A 1 338 ? -0.717 46.432 10.765 1.00 29.11 337 ARG A CA 1
ATOM 2476 C C . ARG A 1 338 ? 0.335 46.126 9.698 1.00 26.08 337 ARG A C 1
ATOM 2477 O O . ARG A 1 338 ? 0.328 46.752 8.627 1.00 28.86 337 ARG A O 1
ATOM 2485 N N . ALA A 1 339 ? 1.216 45.160 9.937 1.00 23.61 338 ALA A N 1
ATOM 2486 C CA . ALA A 1 339 ? 2.185 44.773 8.917 1.00 26.79 338 ALA A CA 1
ATOM 2487 C C . ALA A 1 339 ? 1.540 43.875 7.866 1.00 24.32 338 ALA A C 1
ATOM 2488 O O . ALA A 1 339 ? 0.562 43.169 8.133 1.00 23.74 338 ALA A O 1
ATOM 2490 N N . THR A 1 340 ? 2.145 43.876 6.674 1.00 21.25 339 THR A N 1
ATOM 2491 C CA . THR A 1 340 ? 1.796 42.975 5.581 1.00 23.21 339 THR A CA 1
ATOM 2492 C C . THR A 1 340 ? 2.707 41.762 5.682 1.00 23.79 339 THR A C 1
ATOM 2493 O O . THR A 1 340 ? 3.904 41.864 5.410 1.00 24.36 339 THR A O 1
ATOM 2497 N N . VAL A 1 341 ? 2.159 40.615 6.064 1.00 22.99 340 VAL A N 1
ATOM 2498 C CA . VAL A 1 341 ? 2.969 39.474 6.475 1.00 21.68 340 VAL A CA 1
ATOM 2499 C C . VAL A 1 341 ? 2.893 38.359 5.443 1.00 24.03 340 VAL A C 1
ATOM 2500 O O . VAL A 1 341 ? 1.814 38.049 4.915 1.00 25.41 340 VAL A O 1
ATOM 2504 N N . VAL A 1 342 ? 4.053 37.777 5.142 1.00 21.11 341 VAL A N 1
ATOM 2505 C CA . VAL A 1 342 ? 4.186 36.521 4.414 1.00 20.03 341 VAL A CA 1
ATOM 2506 C C . VAL A 1 342 ? 4.883 35.537 5.340 1.00 24.32 341 VAL A C 1
ATOM 2507 O O . VAL A 1 342 ? 5.875 35.898 5.989 1.00 23.70 341 VAL A O 1
ATOM 2511 N N . ILE A 1 343 ? 4.386 34.300 5.398 1.00 23.09 342 ILE A N 1
ATOM 2512 C CA . ILE A 1 343 ? 5.082 33.220 6.096 1.00 26.90 342 ILE A CA 1
ATOM 2513 C C . ILE A 1 343 ? 5.558 32.208 5.067 1.00 26.38 342 ILE A C 1
ATOM 2514 O O . ILE A 1 343 ? 4.750 31.657 4.308 1.00 25.90 342 ILE A O 1
ATOM 2519 N N . GLY A 1 344 ? 6.862 31.939 5.069 1.00 26.17 343 GLY A N 1
ATOM 2520 C CA . GLY A 1 344 ? 7.445 30.874 4.261 1.00 25.38 343 GLY A CA 1
ATOM 2521 C C . GLY A 1 344 ? 7.776 29.680 5.142 1.00 28.16 343 GLY A C 1
ATOM 2522 O O . GLY A 1 344 ? 8.251 29.844 6.265 1.00 29.24 343 GLY A O 1
ATOM 2523 N N . PHE A 1 345 ? 7.511 28.481 4.624 1.00 29.13 344 PHE A N 1
ATOM 2524 C CA . PHE A 1 345 ? 7.766 27.227 5.328 1.00 29.15 344 PHE A CA 1
ATOM 2525 C C . PHE A 1 345 ? 8.675 26.337 4.490 1.00 30.33 344 PHE A C 1
ATOM 2526 O O . PHE A 1 345 ? 8.407 26.124 3.304 1.00 29.22 344 PHE A O 1
ATOM 2534 N N . ARG A 1 346 ? 9.728 25.794 5.110 1.00 30.82 345 ARG A N 1
ATOM 2535 C CA . ARG A 1 346 ? 10.521 24.762 4.439 1.00 33.16 345 ARG A CA 1
ATOM 2536 C C . ARG A 1 346 ? 9.732 23.472 4.280 1.00 34.03 345 ARG A C 1
ATOM 2537 O O . ARG A 1 346 ? 9.892 22.757 3.285 1.00 37.27 345 ARG A O 1
ATOM 2545 N N . ASP A 1 347 ? 8.912 23.144 5.267 1.00 34.22 346 ASP A N 1
ATOM 2546 C CA . ASP A 1 347 ? 8.250 21.848 5.335 1.00 39.82 346 ASP A CA 1
ATOM 2547 C C . ASP A 1 347 ? 6.829 21.967 4.810 1.00 39.36 346 ASP A C 1
ATOM 2548 O O . ASP A 1 347 ? 6.018 22.674 5.419 1.00 37.46 346 ASP A O 1
ATOM 2553 N N . PRO A 1 348 ? 6.475 21.276 3.723 1.00 43.49 347 PRO A N 1
ATOM 2554 C CA . PRO A 1 348 ? 5.116 21.426 3.167 1.00 45.11 347 PRO A CA 1
ATOM 2555 C C . PRO A 1 348 ? 4.010 20.981 4.104 1.00 41.40 347 PRO A C 1
ATOM 2556 O O . PRO A 1 348 ? 2.919 21.567 4.065 1.00 44.84 347 PRO A O 1
ATOM 2560 N N . ARG A 1 349 ? 4.268 19.999 4.974 1.00 44.17 348 ARG A N 1
ATOM 2561 C CA . ARG A 1 349 ? 3.269 19.591 5.961 1.00 43.48 348 ARG A CA 1
ATOM 2562 C C . ARG A 1 349 ? 2.997 20.706 6.959 1.00 44.95 348 ARG A C 1
ATOM 2563 O O . ARG A 1 349 ? 1.850 20.922 7.372 1.00 43.89 348 ARG A O 1
ATOM 2571 N N . ALA A 1 350 ? 4.047 21.416 7.376 1.00 41.01 349 ALA A N 1
ATOM 2572 C CA . ALA A 1 350 ? 3.845 22.556 8.260 1.00 41.57 349 ALA A CA 1
ATOM 2573 C C . ALA A 1 350 ? 3.020 23.631 7.572 1.00 35.80 349 ALA A C 1
ATOM 2574 O O . ALA A 1 350 ? 2.153 24.261 8.193 1.00 40.87 349 ALA A O 1
ATOM 2576 N N . LEU A 1 351 ? 3.268 23.837 6.279 1.00 38.60 350 LEU A N 1
ATOM 2577 C CA . LEU A 1 351 ? 2.495 24.809 5.517 1.00 38.94 350 LEU A CA 1
ATOM 2578 C C . LEU A 1 351 ? 1.011 24.454 5.515 1.00 43.53 350 LEU A C 1
ATOM 2579 O O . LEU A 1 351 ? 0.155 25.327 5.708 1.00 41.90 350 LEU A O 1
ATOM 2584 N N . GLU A 1 352 ? 0.688 23.171 5.331 1.00 45.26 351 GLU A N 1
ATOM 2585 C CA . GLU A 1 352 ? -0.711 22.751 5.354 1.00 47.21 351 GLU A CA 1
ATOM 2586 C C . GLU A 1 352 ? -1.323 22.956 6.736 1.00 47.18 351 GLU A C 1
ATOM 2587 O O . GLU A 1 352 ? -2.423 23.509 6.866 1.00 50.28 351 GLU A O 1
ATOM 2593 N N . LYS A 1 353 ? -0.615 22.531 7.786 1.00 43.45 352 LYS A N 1
ATOM 2594 C CA . LYS A 1 353 ? -1.132 22.725 9.138 1.00 40.89 352 LYS A CA 1
ATOM 2595 C C . LYS A 1 353 ? -1.377 24.200 9.425 1.00 46.97 352 LYS A C 1
ATOM 2596 O O . LYS A 1 353 ? -2.351 24.558 10.098 1.00 45.67 352 LYS A O 1
ATOM 2602 N N . ALA A 1 354 ? -0.516 25.075 8.905 1.00 44.33 353 ALA A N 1
ATOM 2603 C CA . ALA A 1 354 ? -0.662 26.500 9.178 1.00 43.81 353 ALA A CA 1
ATOM 2604 C C . ALA A 1 354 ? -1.867 27.085 8.453 1.00 46.48 353 ALA A C 1
ATOM 2605 O O . ALA A 1 354 ? -2.520 28.003 8.965 1.00 48.27 353 ALA A O 1
ATOM 2607 N N . SER A 1 355 ? -2.178 26.569 7.263 1.00 46.37 354 SER A N 1
ATOM 2608 C CA . SER A 1 355 ? -3.365 27.031 6.545 1.00 52.56 354 SER A CA 1
ATOM 2609 C C . SER A 1 355 ? -4.629 26.797 7.367 1.00 57.34 354 SER A C 1
ATOM 2610 O O . SER A 1 355 ? -5.467 27.696 7.516 1.00 58.59 354 SER A O 1
ATOM 2613 N N . VAL A 1 356 ? -4.766 25.590 7.927 1.00 56.04 355 VAL A N 1
ATOM 2614 C CA . VAL A 1 356 ? -5.907 25.276 8.786 1.00 54.88 355 VAL A CA 1
ATOM 2615 C C . VAL A 1 356 ? -5.964 26.233 9.967 1.00 57.53 355 VAL A C 1
ATOM 2616 O O . VAL A 1 356 ? -7.016 26.807 10.277 1.00 59.59 355 VAL A O 1
ATOM 2620 N N . LEU A 1 357 ? -4.831 26.409 10.651 1.00 53.69 356 LEU A N 1
ATOM 2621 C CA . LEU A 1 357 ? -4.797 27.271 11.829 1.00 57.89 356 LEU A CA 1
ATOM 2622 C C . LEU A 1 357 ? -5.186 28.703 11.482 1.00 58.11 356 LEU A C 1
ATOM 2623 O O . LEU A 1 357 ? -5.921 29.354 12.232 1.00 56.76 356 LEU A O 1
ATOM 2628 N N . LEU A 1 358 ? -4.710 29.207 10.340 1.00 60.13 357 LEU A N 1
ATOM 2629 C CA . LEU A 1 358 ? -5.009 30.582 9.947 1.00 60.09 357 LEU A CA 1
ATOM 2630 C C . LEU A 1 358 ? -6.482 30.753 9.602 1.00 63.72 357 LEU A C 1
ATOM 2631 O O . LEU A 1 358 ? -7.058 31.822 9.835 1.00 64.16 357 LEU A O 1
ATOM 2636 N N . ARG A 1 359 ? -7.107 29.713 9.040 1.00 62.95 358 ARG A N 1
ATOM 2637 C CA . ARG A 1 359 ? -8.535 29.776 8.736 1.00 66.51 358 ARG A CA 1
ATOM 2638 C C . ARG A 1 359 ? -9.372 29.904 10.006 1.00 67.67 358 ARG A C 1
ATOM 2639 O O . ARG A 1 359 ? -10.488 30.432 9.964 1.00 69.70 358 ARG A O 1
ATOM 2647 N N . GLU A 1 360 ? -8.847 29.447 11.140 1.00 66.97 359 GLU A N 1
ATOM 2648 C CA . GLU A 1 360 ? -9.538 29.523 12.429 1.00 66.29 359 GLU A CA 1
ATOM 2649 C C . GLU A 1 360 ? -9.622 30.957 12.952 1.00 69.72 359 GLU A C 1
ATOM 2650 O O . GLU A 1 360 ? -8.758 31.790 12.675 1.00 71.92 359 GLU A O 1
ATOM 2656 N N . ARG A 1 372 ? -9.677 46.059 18.864 1.00 62.43 371 ARG A N 1
ATOM 2657 C CA . ARG A 1 372 ? -9.942 47.157 17.943 1.00 66.53 371 ARG A CA 1
ATOM 2658 C C . ARG A 1 372 ? -10.026 46.668 16.494 1.00 70.50 371 ARG A C 1
ATOM 2659 O O . ARG A 1 372 ? -9.314 45.735 16.107 1.00 70.29 371 ARG A O 1
ATOM 2661 N N . PRO A 1 373 ? -10.896 47.302 15.703 1.00 66.09 372 PRO A N 1
ATOM 2662 C CA . PRO A 1 373 ? -11.062 46.886 14.302 1.00 67.45 372 PRO A CA 1
ATOM 2663 C C . PRO A 1 373 ? -9.792 47.110 13.493 1.00 62.97 372 PRO A C 1
ATOM 2664 O O . PRO A 1 373 ? -9.081 48.101 13.672 1.00 63.08 372 PRO A O 1
ATOM 2666 N N . THR A 1 374 ? -9.518 46.180 12.584 1.00 61.40 373 THR A N 1
ATOM 2667 C CA . THR A 1 374 ? -8.299 46.216 11.792 1.00 58.43 373 THR A CA 1
ATOM 2668 C C . THR A 1 374 ? -8.617 45.925 10.331 1.00 51.59 373 THR A C 1
ATOM 2669 O O . THR A 1 374 ? -9.481 45.100 10.019 1.00 57.74 373 THR A O 1
ATOM 2673 N N . MET A 1 375 ? -7.915 46.612 9.440 1.00 44.98 374 MET A N 1
ATOM 2674 C CA . MET A 1 375 ? -8.030 46.410 8.000 1.00 42.60 374 MET A CA 1
ATOM 2675 C C . MET A 1 375 ? -6.774 45.716 7.474 1.00 34.18 374 MET A C 1
ATOM 2676 O O . MET A 1 375 ? -6.261 46.021 6.399 1.00 34.44 374 MET A O 1
ATOM 2681 N N . THR A 1 376 ? -6.258 44.760 8.232 1.00 31.30 375 THR A N 1
ATOM 2682 C CA . THR A 1 376 ? -5.025 44.062 7.884 1.00 27.45 375 THR A CA 1
ATOM 2683 C C . THR A 1 376 ? -5.377 42.648 7.449 1.00 25.48 375 THR A C 1
ATOM 2684 O O . THR A 1 376 ? -5.928 41.870 8.234 1.00 28.20 375 THR A O 1
ATOM 2688 N N . ALA A 1 377 ? -5.026 42.309 6.215 1.00 24.07 376 ALA A N 1
ATOM 2689 C CA . ALA A 1 377 ? -5.355 41.001 5.677 1.00 23.45 376 ALA A CA 1
ATOM 2690 C C . ALA A 1 377 ? -4.525 39.920 6.355 1.00 25.50 376 ALA A C 1
ATOM 2691 O O . ALA A 1 377 ? -3.468 40.184 6.941 1.00 24.84 376 ALA A O 1
ATOM 2693 N N . GLU A 1 378 ? -5.012 38.687 6.256 1.00 26.90 377 GLU A N 1
ATOM 2694 C CA . GLU A 1 378 ? -4.294 37.552 6.811 1.00 30.30 377 GLU A CA 1
ATOM 2695 C C . GLU A 1 378 ? -3.000 37.295 6.039 1.00 32.36 377 GLU A C 1
ATOM 2696 O O . GLU A 1 378 ? -2.848 37.669 4.866 1.00 24.43 377 GLU A O 1
ATOM 2702 N N . ALA A 1 379 ? -2.053 36.654 6.723 1.00 27.60 378 ALA A N 1
ATOM 2703 C CA . ALA A 1 379 ? -0.737 36.442 6.136 1.00 27.23 378 ALA A CA 1
ATOM 2704 C C . ALA A 1 379 ? -0.818 35.517 4.928 1.00 29.17 378 ALA A C 1
ATOM 2705 O O . ALA A 1 379 ? -1.581 34.542 4.911 1.00 25.44 378 ALA A O 1
ATOM 2707 N N . ARG A 1 380 ? -0.015 35.827 3.912 1.00 24.57 379 ARG A N 1
ATOM 2708 C CA . ARG A 1 380 ? 0.186 34.915 2.801 1.00 22.67 379 ARG A CA 1
ATOM 2709 C C . ARG A 1 380 ? 1.111 33.790 3.236 1.00 26.18 379 ARG A C 1
ATOM 2710 O O . ARG A 1 380 ? 2.057 34.013 4.003 1.00 26.16 379 ARG A O 1
ATOM 2718 N N . LEU A 1 381 ? 0.827 32.577 2.765 1.00 24.09 380 LEU A N 1
ATOM 2719 C CA . LEU A 1 381 ? 1.633 31.402 3.070 1.00 25.15 380 LEU A CA 1
ATOM 2720 C C . LEU A 1 381 ? 2.303 30.915 1.798 1.00 30.04 380 LEU A C 1
ATOM 2721 O O . LEU A 1 381 ? 1.644 30.796 0.759 1.00 30.61 380 LEU A O 1
ATOM 2726 N N . VAL A 1 382 ? 3.616 30.660 1.864 1.00 25.54 381 VAL A N 1
ATOM 2727 C CA . VAL A 1 382 ? 4.356 30.172 0.709 1.00 27.36 381 VAL A CA 1
ATOM 2728 C C . VAL A 1 382 ? 5.327 29.083 1.143 1.00 30.82 381 VAL A C 1
ATOM 2729 O O . VAL A 1 382 ? 5.720 28.983 2.309 1.00 28.12 381 VAL A O 1
ATOM 2733 N N . ARG A 1 383 ? 5.717 28.273 0.165 1.00 29.27 382 ARG A N 1
ATOM 2734 C CA . ARG A 1 383 ? 6.830 27.351 0.312 1.00 32.36 382 ARG A CA 1
ATOM 2735 C C . ARG A 1 383 ? 8.131 28.127 0.142 1.00 32.80 382 ARG A C 1
ATOM 2736 O O . ARG A 1 383 ? 8.301 28.850 -0.842 1.00 30.77 382 ARG A O 1
ATOM 2744 N N . LEU A 1 384 ? 9.039 28.001 1.112 1.00 32.11 383 LEU A N 1
ATOM 2745 C CA . LEU A 1 384 ? 10.334 28.686 1.043 1.00 30.60 383 LEU A CA 1
ATOM 2746 C C . LEU A 1 384 ? 11.378 27.762 1.660 1.00 32.46 383 LEU A C 1
ATOM 2747 O O . LEU A 1 384 ? 11.478 27.664 2.888 1.00 27.97 383 LEU A O 1
ATOM 2752 N N . ASP A 1 385 ? 12.134 27.070 0.814 1.00 29.43 384 ASP A N 1
ATOM 2753 C CA . ASP A 1 385 ? 13.180 26.161 1.287 1.00 31.80 384 ASP A CA 1
ATOM 2754 C C . ASP A 1 385 ? 14.516 26.682 0.774 1.00 29.01 384 ASP A C 1
ATOM 2755 O O . ASP A 1 385 ? 14.790 26.597 -0.438 1.00 29.40 384 ASP A O 1
ATOM 2760 N N . PRO A 1 386 ? 15.365 27.227 1.643 1.00 30.20 385 PRO A N 1
ATOM 2761 C CA . PRO A 1 386 ? 16.627 27.819 1.170 1.00 28.67 385 PRO A CA 1
ATOM 2762 C C . PRO A 1 386 ? 17.600 26.808 0.586 1.00 28.13 385 PRO A C 1
ATOM 2763 O O . PRO A 1 386 ? 18.556 27.219 -0.080 1.00 28.18 385 PRO A O 1
ATOM 2767 N N . LEU A 1 387 ? 17.411 25.510 0.831 1.00 29.35 386 LEU A N 1
ATOM 2768 C CA . LEU A 1 387 ? 18.258 24.486 0.228 1.00 28.28 386 LEU A CA 1
ATOM 2769 C C . LEU A 1 387 ? 17.844 24.151 -1.196 1.00 34.41 386 LEU A C 1
ATOM 2770 O O . LEU A 1 387 ? 18.473 23.293 -1.822 1.00 36.76 386 LEU A O 1
ATOM 2775 N N . ASP A 1 388 ? 16.810 24.817 -1.718 1.00 32.93 387 ASP A N 1
ATOM 2776 C CA . ASP A 1 388 ? 16.462 24.806 -3.141 1.00 32.43 387 ASP A CA 1
ATOM 2777 C C . ASP A 1 388 ? 16.555 26.256 -3.603 1.00 30.44 387 ASP A C 1
ATOM 2778 O O . ASP A 1 388 ? 15.537 26.961 -3.670 1.00 29.94 387 ASP A O 1
ATOM 2783 N N . PRO A 1 389 ? 17.761 26.734 -3.923 1.00 30.47 388 PRO A N 1
ATOM 2784 C CA . PRO A 1 389 ? 17.944 28.179 -4.152 1.00 30.56 388 PRO A CA 1
ATOM 2785 C C . PRO A 1 389 ? 17.181 28.729 -5.338 1.00 29.40 388 PRO A C 1
ATOM 2786 O O . PRO A 1 389 ? 16.765 29.892 -5.308 1.00 28.79 388 PRO A O 1
ATOM 2790 N N . ARG A 1 390 ? 16.997 27.945 -6.397 1.00 31.99 389 ARG A N 1
ATOM 2791 C CA . ARG A 1 390 ? 16.305 28.486 -7.564 1.00 31.99 389 ARG A CA 1
ATOM 2792 C C . ARG A 1 390 ? 14.829 28.711 -7.266 1.00 30.89 389 ARG A C 1
ATOM 2793 O O . ARG A 1 390 ? 14.254 29.729 -7.662 1.00 29.41 389 ARG A O 1
ATOM 2801 N N . ALA A 1 391 ? 14.204 27.781 -6.542 1.00 29.43 390 ALA A N 1
ATOM 2802 C CA . ALA A 1 391 ? 12.815 27.988 -6.145 1.00 29.02 390 ALA A CA 1
ATOM 2803 C C . ALA A 1 391 ? 12.688 29.118 -5.126 1.00 28.48 390 ALA A C 1
ATOM 2804 O O . ALA A 1 391 ? 11.736 29.911 -5.175 1.00 27.18 390 ALA A O 1
ATOM 2806 N N . ALA A 1 392 ? 13.650 29.229 -4.205 1.00 27.40 391 ALA A N 1
ATOM 2807 C CA . ALA A 1 392 ? 13.577 30.326 -3.242 1.00 27.46 391 ALA A CA 1
ATOM 2808 C C . ALA A 1 392 ? 13.654 31.676 -3.944 1.00 27.33 391 ALA A C 1
ATOM 2809 O O . ALA A 1 392 ? 12.855 32.575 -3.661 1.00 26.10 391 ALA A O 1
ATOM 2811 N N . ALA A 1 393 ? 14.586 31.821 -4.892 1.00 25.46 392 ALA A N 1
ATOM 2812 C CA . ALA A 1 393 ? 14.727 33.089 -5.606 1.00 27.93 392 ALA A CA 1
ATOM 2813 C C . ALA A 1 393 ? 13.459 33.432 -6.381 1.00 27.07 392 ALA A C 1
ATOM 2814 O O . ALA A 1 393 ? 13.042 34.597 -6.419 1.00 24.77 392 ALA A O 1
ATOM 2816 N N . GLN A 1 394 ? 12.835 32.426 -7.004 1.00 26.04 393 GLN A N 1
ATOM 2817 C CA . GLN A 1 394 ? 11.584 32.661 -7.721 1.00 27.62 393 GLN A CA 1
ATOM 2818 C C . GLN A 1 394 ? 10.461 33.054 -6.763 1.00 28.18 393 GLN A C 1
ATOM 2819 O O . GLN A 1 394 ? 9.696 33.985 -7.039 1.00 29.49 393 GLN A O 1
ATOM 2825 N N . THR A 1 395 ? 10.361 32.368 -5.621 1.00 28.86 394 THR A N 1
ATOM 2826 C CA . THR A 1 395 ? 9.351 32.734 -4.629 1.00 27.55 394 THR A CA 1
ATOM 2827 C C . THR A 1 395 ? 9.513 34.186 -4.193 1.00 26.42 394 THR A C 1
ATOM 2828 O O . THR A 1 395 ? 8.539 34.949 -4.153 1.00 25.92 394 THR A O 1
ATOM 2832 N N . LEU A 1 396 ? 10.749 34.607 -3.915 1.00 25.89 395 LEU A N 1
ATOM 2833 C CA . LEU A 1 396 ? 10.970 35.995 -3.531 1.00 23.73 395 LEU A CA 1
ATOM 2834 C C . LEU A 1 396 ? 10.569 36.955 -4.646 1.00 26.91 395 LEU A C 1
ATOM 2835 O O . LEU A 1 396 ? 10.023 38.033 -4.375 1.00 26.98 395 LEU A O 1
ATOM 2840 N N . GLU A 1 397 ? 10.840 36.587 -5.903 1.00 25.37 396 GLU A N 1
ATOM 2841 C CA . GLU A 1 397 ? 10.438 37.435 -7.026 1.00 28.02 396 GLU A CA 1
ATOM 2842 C C . GLU A 1 397 ? 8.920 37.541 -7.124 1.00 26.70 396 GLU A C 1
ATOM 2843 O O . GLU A 1 397 ? 8.381 38.623 -7.385 1.00 27.54 396 GLU A O 1
ATOM 2849 N N . GLN A 1 398 ? 8.219 36.420 -6.951 1.00 26.38 397 GLN A N 1
ATOM 2850 C CA . GLN A 1 398 ? 6.759 36.447 -7.000 1.00 28.00 397 GLN A CA 1
ATOM 2851 C C . GLN A 1 398 ? 6.181 37.310 -5.884 1.00 28.37 397 GLN A C 1
ATOM 2852 O O . GLN A 1 398 ? 5.224 38.060 -6.112 1.00 28.57 397 GLN A O 1
ATOM 2858 N N . ILE A 1 399 ? 6.757 37.232 -4.674 1.00 25.34 398 ILE A N 1
ATOM 2859 C CA . ILE A 1 399 ? 6.316 38.101 -3.584 1.00 25.11 398 ILE A CA 1
ATOM 2860 C C . ILE A 1 399 ? 6.537 39.561 -3.945 1.00 26.24 398 ILE A C 1
ATOM 2861 O O . ILE A 1 399 ? 5.685 40.421 -3.681 1.00 25.49 398 ILE A O 1
ATOM 2866 N N . HIS A 1 400 ? 7.699 39.874 -4.522 1.00 24.63 399 HIS A N 1
ATOM 2867 C CA . HIS A 1 400 ? 7.963 41.253 -4.920 1.00 26.96 399 HIS A CA 1
ATOM 2868 C C . HIS A 1 400 ? 6.947 41.738 -5.947 1.00 23.81 399 HIS A C 1
ATOM 2869 O O . HIS A 1 400 ? 6.489 42.884 -5.884 1.00 26.21 399 HIS A O 1
ATOM 2876 N N . ALA A 1 401 ? 6.589 40.885 -6.905 1.00 24.42 400 ALA A N 1
ATOM 2877 C CA . ALA A 1 401 ? 5.626 41.305 -7.919 1.00 27.64 400 ALA A CA 1
ATOM 2878 C C . ALA A 1 401 ? 4.255 41.574 -7.305 1.00 26.01 400 ALA A C 1
ATOM 2879 O O . ALA A 1 401 ? 3.587 42.545 -7.674 1.00 30.89 400 ALA A O 1
ATOM 2881 N N . GLU A 1 402 ? 3.850 40.756 -6.341 1.00 24.66 401 GLU A N 1
ATOM 2882 C CA . GLU A 1 402 ? 2.525 40.849 -5.742 1.00 24.92 401 GLU A CA 1
ATOM 2883 C C . GLU A 1 402 ? 2.441 41.961 -4.698 1.00 26.56 401 GLU A C 1
ATOM 2884 O O . GLU A 1 402 ? 1.440 42.688 -4.649 1.00 25.77 401 GLU A O 1
ATOM 2890 N N . LEU A 1 403 ? 3.472 42.108 -3.846 1.00 24.99 402 LEU A N 1
ATOM 2891 C CA . LEU A 1 403 ? 3.409 43.004 -2.694 1.00 22.47 402 LEU A CA 1
ATOM 2892 C C . LEU A 1 403 ? 4.294 44.237 -2.801 1.00 24.49 402 LEU A C 1
ATOM 2893 O O . LEU A 1 403 ? 4.146 45.152 -1.984 1.00 25.31 402 LEU A O 1
ATOM 2898 N N . GLY A 1 404 ? 5.221 44.280 -3.752 1.00 26.29 403 GLY A N 1
ATOM 2899 C CA . GLY A 1 404 ? 5.962 45.489 -4.045 1.00 30.34 403 GLY A CA 1
ATOM 2900 C C . GLY A 1 404 ? 7.345 45.571 -3.434 1.00 32.62 403 GLY A C 1
ATOM 2901 O O . GLY A 1 404 ? 8.126 46.445 -3.836 1.00 35.04 403 GLY A O 1
ATOM 2902 N N . ALA A 1 405 ? 7.679 44.681 -2.507 1.00 25.88 404 ALA A N 1
ATOM 2903 C CA . ALA A 1 405 ? 8.937 44.773 -1.767 1.00 33.81 404 ALA A CA 1
ATOM 2904 C C . ALA A 1 405 ? 8.903 43.725 -0.669 1.00 32.39 404 ALA A C 1
ATOM 2905 O O . ALA A 1 405 ? 7.851 43.162 -0.341 1.00 34.79 404 ALA A O 1
ATOM 2907 N N . ILE A 1 406 ? 10.070 43.459 -0.109 1.00 25.83 405 ILE A N 1
ATOM 2908 C CA . ILE A 1 406 ? 10.166 42.782 1.170 1.00 26.72 405 ILE A CA 1
ATOM 2909 C C . ILE A 1 406 ? 11.040 43.675 2.025 1.00 25.99 405 ILE A C 1
ATOM 2910 O O . ILE A 1 406 ? 12.226 43.852 1.724 1.00 25.93 405 ILE A O 1
ATOM 2915 N N . HIS A 1 407 ? 10.445 44.297 3.038 1.00 22.44 406 HIS A N 1
ATOM 2916 C CA . HIS A 1 407 ? 11.199 45.225 3.868 1.00 24.70 406 HIS A CA 1
ATOM 2917 C C . HIS A 1 407 ? 12.069 44.485 4.881 1.00 25.24 406 HIS A C 1
ATOM 2918 O O . HIS A 1 407 ? 13.293 44.662 4.898 1.00 24.28 406 HIS A O 1
ATOM 2925 N N . HIS A 1 408 ? 11.468 43.612 5.691 1.00 21.19 407 HIS A N 1
ATOM 2926 C CA . HIS A 1 408 ? 12.170 42.956 6.792 1.00 22.90 407 HIS A CA 1
ATOM 2927 C C . HIS A 1 408 ? 11.910 41.459 6.761 1.00 23.30 407 HIS A C 1
ATOM 2928 O O . HIS A 1 408 ? 10.982 40.980 6.103 1.00 20.61 407 HIS A O 1
ATOM 2935 N N . ALA A 1 409 ? 12.738 40.714 7.495 1.00 20.06 408 ALA A N 1
ATOM 2936 C CA . ALA A 1 409 ? 12.598 39.269 7.596 1.00 19.13 408 ALA A CA 1
ATOM 2937 C C . ALA A 1 409 ? 12.842 38.814 9.028 1.00 21.13 408 ALA A C 1
ATOM 2938 O O . ALA A 1 409 ? 13.652 39.404 9.753 1.00 21.57 408 ALA A O 1
ATOM 2940 N N . VAL A 1 410 ? 12.116 37.770 9.424 1.00 20.79 409 VAL A N 1
ATOM 2941 C CA . VAL A 1 410 ? 12.328 37.036 10.666 1.00 20.34 409 VAL A CA 1
ATOM 2942 C C . VAL A 1 410 ? 12.750 35.636 10.258 1.00 21.85 409 VAL A C 1
ATOM 2943 O O . VAL A 1 410 ? 12.089 35.013 9.420 1.00 22.36 409 VAL A O 1
ATOM 2947 N N . VAL A 1 411 ? 13.843 35.139 10.827 1.00 20.97 410 VAL A N 1
ATOM 2948 C CA . VAL A 1 411 ? 14.389 33.843 10.431 1.00 21.07 410 VAL A CA 1
ATOM 2949 C C . VAL A 1 411 ? 14.375 32.938 11.659 1.00 25.53 410 VAL A C 1
ATOM 2950 O O . VAL A 1 411 ? 15.048 33.229 12.658 1.00 22.75 410 VAL A O 1
ATOM 2954 N N . LEU A 1 412 ? 13.612 31.849 11.586 1.00 22.75 411 LEU A N 1
ATOM 2955 C CA . LEU A 1 412 ? 13.585 30.814 12.616 1.00 24.82 411 LEU A CA 1
ATOM 2956 C C . LEU A 1 412 ? 14.536 29.694 12.236 1.00 26.80 411 LEU A C 1
ATOM 2957 O O . LEU A 1 412 ? 14.996 29.629 11.099 1.00 26.40 411 LEU A O 1
ATOM 2962 N N . PRO A 1 413 ? 14.848 28.772 13.153 1.00 27.04 412 PRO A N 1
ATOM 2963 C CA . PRO A 1 413 ? 15.696 27.632 12.775 1.00 29.92 412 PRO A CA 1
ATOM 2964 C C . PRO A 1 413 ? 15.013 26.711 11.772 1.00 32.47 412 PRO A C 1
ATOM 2965 O O . PRO A 1 413 ? 13.788 26.699 11.622 1.00 29.46 412 PRO A O 1
ATOM 2969 N N . GLY A 1 414 ? 15.842 25.903 11.098 1.00 29.30 413 GLY A N 1
ATOM 2970 C CA . GLY A 1 414 ? 15.341 25.040 10.038 1.00 34.84 413 GLY A CA 1
ATOM 2971 C C . GLY A 1 414 ? 14.478 23.888 10.522 1.00 40.10 413 GLY A C 1
ATOM 2972 O O . GLY A 1 414 ? 13.610 23.412 9.784 1.00 39.49 413 GLY A O 1
ATOM 2973 N N . GLN A 1 415 ? 14.703 23.412 11.748 1.00 37.59 414 GLN A N 1
ATOM 2974 C CA . GLN A 1 415 ? 13.906 22.329 12.310 1.00 41.40 414 GLN A CA 1
ATOM 2975 C C . GLN A 1 415 ? 13.650 22.612 13.784 1.00 44.44 414 GLN A C 1
ATOM 2976 O O . GLN A 1 415 ? 14.462 23.245 14.468 1.00 41.93 414 GLN A O 1
ATOM 2982 N N . SER A 1 416 ? 12.501 22.151 14.262 1.00 45.35 415 SER A N 1
ATOM 2983 C CA . SER A 1 416 ? 12.057 22.451 15.615 1.00 43.68 415 SER A CA 1
ATOM 2984 C C . SER A 1 416 ? 12.367 21.298 16.567 1.00 54.41 415 SER A C 1
ATOM 2985 O O . SER A 1 416 ? 13.481 20.765 16.573 1.00 55.85 415 SER A O 1
ATOM 2988 N N . ALA A 1 422 ? 20.637 16.110 22.213 1.00 40.15 421 ALA A N 1
ATOM 2989 C CA . ALA A 1 422 ? 21.032 15.310 23.361 1.00 51.16 421 ALA A CA 1
ATOM 2990 C C . ALA A 1 422 ? 22.550 15.391 23.594 1.00 55.81 421 ALA A C 1
ATOM 2991 O O . ALA A 1 422 ? 23.057 16.344 24.200 1.00 58.16 421 ALA A O 1
ATOM 2993 N N . SER A 1 423 ? 23.263 14.388 23.093 1.00 45.34 422 SER A N 1
ATOM 2994 C CA . SER A 1 423 ? 24.713 14.319 23.155 1.00 40.54 422 SER A CA 1
ATOM 2995 C C . SER A 1 423 ? 25.314 14.795 21.830 1.00 36.11 422 SER A C 1
ATOM 2996 O O . SER A 1 423 ? 24.667 14.737 20.783 1.00 36.49 422 SER A O 1
ATOM 2999 N N . LEU A 1 424 ? 26.555 15.283 21.887 1.00 33.64 423 LEU A N 1
ATOM 3000 C CA . LEU A 1 424 ? 27.311 15.647 20.691 1.00 33.80 423 LEU A CA 1
ATOM 3001 C C . LEU A 1 424 ? 28.246 14.539 20.217 1.00 35.88 423 LEU A C 1
ATOM 3002 O O . LEU A 1 424 ? 28.845 14.674 19.143 1.00 32.95 423 LEU A O 1
ATOM 3007 N N . ILE A 1 425 ? 28.399 13.468 20.995 1.00 38.24 424 ILE A N 1
ATOM 3008 C CA . ILE A 1 425 ? 29.302 12.363 20.685 1.00 36.16 424 ILE A CA 1
ATOM 3009 C C . ILE A 1 425 ? 28.523 11.091 20.356 1.00 39.41 424 ILE A C 1
ATOM 3010 O O . ILE A 1 425 ? 28.675 10.514 19.278 1.00 41.27 424 ILE A O 1
ATOM 3015 N N . GLU A 1 426 ? 27.676 10.646 21.281 1.00 41.64 425 GLU A N 1
ATOM 3016 C CA . GLU A 1 426 ? 26.885 9.430 21.109 1.00 39.29 425 GLU A CA 1
ATOM 3017 C C . GLU A 1 426 ? 25.603 9.777 20.353 1.00 44.01 425 GLU A C 1
ATOM 3018 O O . GLU A 1 426 ? 24.502 9.866 20.903 1.00 44.35 425 GLU A O 1
ATOM 3024 N N . VAL A 1 427 ? 25.779 9.985 19.054 1.00 40.91 426 VAL A N 1
ATOM 3025 C CA . VAL A 1 427 ? 24.715 10.471 18.186 1.00 44.33 426 VAL A CA 1
ATOM 3026 C C . VAL A 1 427 ? 24.911 9.838 16.815 1.00 44.65 426 VAL A C 1
ATOM 3027 O O . VAL A 1 427 ? 26.045 9.674 16.353 1.00 44.16 426 VAL A O 1
ATOM 3031 N N . ASP A 1 428 ? 23.808 9.459 16.176 1.00 43.63 427 ASP A N 1
ATOM 3032 C CA . ASP A 1 428 ? 23.904 8.843 14.861 1.00 43.12 427 ASP A CA 1
ATOM 3033 C C . ASP A 1 428 ? 24.525 9.818 13.869 1.00 42.70 427 ASP A C 1
ATOM 3034 O O . ASP A 1 428 ? 24.289 11.029 13.933 1.00 41.19 427 ASP A O 1
ATOM 3039 N N . ASP A 1 429 ? 25.332 9.280 12.951 1.00 41.38 428 ASP A N 1
ATOM 3040 C CA . ASP A 1 429 ? 25.987 10.112 11.945 1.00 42.58 428 ASP A CA 1
ATOM 3041 C C . ASP A 1 429 ? 24.990 10.983 11.181 1.00 44.09 428 ASP A C 1
ATOM 3042 O O . ASP A 1 429 ? 25.294 12.137 10.849 1.00 41.12 428 ASP A O 1
ATOM 3047 N N . GLN A 1 430 ? 23.792 10.457 10.893 1.00 41.34 429 GLN A N 1
ATOM 3048 C CA . GLN A 1 430 ? 22.851 11.224 10.078 1.00 44.85 429 GLN A CA 1
ATOM 3049 C C . GLN A 1 430 ? 22.241 12.385 10.849 1.00 41.01 429 GLN A C 1
ATOM 3050 O O . GLN A 1 430 ? 21.810 13.368 10.237 1.00 43.21 429 GLN A O 1
ATOM 3056 N N . VAL A 1 431 ? 22.184 12.298 12.176 1.00 38.24 430 VAL A N 1
ATOM 3057 C CA . VAL A 1 431 ? 21.730 13.444 12.952 1.00 39.86 430 VAL A CA 1
ATOM 3058 C C . VAL A 1 431 ? 22.723 14.595 12.832 1.00 35.79 430 VAL A C 1
ATOM 3059 O O . VAL A 1 431 ? 22.327 15.751 12.642 1.00 34.86 430 VAL A O 1
ATOM 3063 N N . VAL A 1 432 ? 24.024 14.302 12.914 1.00 33.86 431 VAL A N 1
ATOM 3064 C CA . VAL A 1 432 ? 25.030 15.346 12.716 1.00 31.32 431 VAL A CA 1
ATOM 3065 C C . VAL A 1 432 ? 24.924 15.939 11.314 1.00 31.82 431 VAL A C 1
ATOM 3066 O O . VAL A 1 432 ? 24.950 17.163 11.138 1.00 29.64 431 VAL A O 1
ATOM 3070 N N . GLU A 1 433 ? 24.796 15.086 10.295 1.00 34.34 432 GLU A N 1
ATOM 3071 C CA . GLU A 1 433 ? 24.767 15.587 8.921 1.00 35.83 432 GLU A CA 1
ATOM 3072 C C . GLU A 1 433 ? 23.536 16.445 8.666 1.00 31.86 432 GLU A C 1
ATOM 3073 O O . GLU A 1 433 ? 23.624 17.486 8.007 1.00 31.69 432 GLU A O 1
ATOM 3079 N N . ARG A 1 434 ? 22.381 16.025 9.183 1.00 31.59 433 ARG A N 1
ATOM 3080 C CA . ARG A 1 434 ? 21.164 16.819 9.031 1.00 35.70 433 ARG A CA 1
ATOM 3081 C C . ARG A 1 434 ? 21.276 18.167 9.733 1.00 33.35 433 ARG A C 1
ATOM 3082 O O . ARG A 1 434 ? 20.815 19.187 9.204 1.00 31.70 433 ARG A O 1
ATOM 3090 N N . PHE A 1 435 ? 21.869 18.195 10.929 1.00 29.86 434 PHE A N 1
ATOM 3091 C CA . PHE A 1 435 ? 22.061 19.471 11.614 1.00 29.43 434 PHE A CA 1
ATOM 3092 C C . PHE A 1 435 ? 22.945 20.413 10.799 1.00 28.99 434 PHE A C 1
ATOM 3093 O O . PHE A 1 435 ? 22.616 21.595 10.621 1.00 27.97 434 PHE A O 1
ATOM 3101 N N . LEU A 1 436 ? 24.090 19.912 10.320 1.00 27.01 435 LEU A N 1
ATOM 3102 C CA . LEU A 1 436 ? 24.997 20.753 9.545 1.00 29.79 435 LEU A CA 1
ATOM 3103 C C . LEU A 1 436 ? 24.319 21.266 8.283 1.00 28.10 435 LEU A C 1
ATOM 3104 O O . LEU A 1 436 ? 24.435 22.449 7.943 1.00 27.51 435 LEU A O 1
ATOM 3109 N N . HIS A 1 437 ? 23.583 20.395 7.592 1.00 27.34 436 HIS A N 1
ATOM 3110 C CA . HIS A 1 437 ? 22.956 20.786 6.331 1.00 29.72 436 HIS A CA 1
ATOM 3111 C C . HIS A 1 437 ? 21.743 21.681 6.560 1.00 28.28 436 HIS A C 1
ATOM 3112 O O . HIS A 1 437 ? 21.650 22.763 5.979 1.00 27.39 436 HIS A O 1
ATOM 3119 N N . GLN A 1 438 ? 20.810 21.258 7.420 1.00 31.58 437 GLN A N 1
ATOM 3120 C CA . GLN A 1 438 ? 19.562 22.007 7.571 1.00 32.41 437 GLN A CA 1
ATOM 3121 C C . GLN A 1 438 ? 19.758 23.314 8.334 1.00 33.82 437 GLN A C 1
ATOM 3122 O O . GLN A 1 438 ? 19.132 24.328 7.996 1.00 31.82 437 GLN A O 1
ATOM 3128 N N . GLU A 1 439 ? 20.580 23.310 9.388 1.00 28.78 438 GLU A N 1
ATOM 3129 C CA . GLU A 1 439 ? 20.691 24.504 10.226 1.00 29.93 438 GLU A CA 1
ATOM 3130 C C . GLU A 1 439 ? 21.825 25.432 9.820 1.00 29.11 438 GLU A C 1
ATOM 3131 O O . GLU A 1 439 ? 21.599 26.635 9.682 1.00 30.19 438 GLU A O 1
ATOM 3137 N N . LEU A 1 440 ? 23.045 24.916 9.643 1.00 26.18 439 LEU A N 1
ATOM 3138 C CA . LEU A 1 440 ? 24.154 25.803 9.295 1.00 26.41 439 LEU A CA 1
ATOM 3139 C C . LEU A 1 440 ? 24.109 26.214 7.830 1.00 25.90 439 LEU A C 1
ATOM 3140 O O . LEU A 1 440 ? 24.015 27.407 7.514 1.00 26.00 439 LEU A O 1
ATOM 3145 N N . VAL A 1 441 ? 24.222 25.247 6.914 1.00 26.68 440 VAL A N 1
ATOM 3146 C CA . VAL A 1 441 ? 24.123 25.581 5.495 1.00 27.86 440 VAL A CA 1
ATOM 3147 C C . VAL A 1 441 ? 22.785 26.253 5.208 1.00 25.18 440 VAL A C 1
ATOM 3148 O O . VAL A 1 441 ? 22.727 27.282 4.528 1.00 25.74 440 VAL A O 1
ATOM 3152 N N . GLY A 1 442 ? 21.692 25.703 5.752 1.00 27.55 441 GLY A N 1
ATOM 3153 C CA . GLY A 1 442 ? 20.372 26.240 5.430 1.00 28.19 441 GLY A CA 1
ATOM 3154 C C . GLY A 1 442 ? 20.200 27.694 5.838 1.00 25.58 441 GLY A C 1
ATOM 3155 O O . GLY A 1 442 ? 19.672 28.509 5.069 1.00 24.04 441 GLY A O 1
ATOM 3156 N N . THR A 1 443 ? 20.656 28.046 7.049 1.00 25.16 442 THR A N 1
ATOM 3157 C CA . THR A 1 443 ? 20.487 29.415 7.535 1.00 23.34 442 THR A CA 1
ATOM 3158 C C . THR A 1 443 ? 21.370 30.384 6.764 1.00 24.23 442 THR A C 1
ATOM 3159 O O . THR A 1 443 ? 20.927 31.480 6.398 1.00 24.10 442 THR A O 1
ATOM 3163 N N . ILE A 1 444 ? 22.624 30.005 6.503 1.00 23.67 443 ILE A N 1
ATOM 3164 C CA . ILE A 1 444 ? 23.493 30.884 5.729 1.00 21.83 443 ILE A CA 1
ATOM 3165 C C . ILE A 1 444 ? 22.975 31.019 4.298 1.00 22.38 443 ILE A C 1
ATOM 3166 O O . ILE A 1 444 ? 23.003 32.109 3.722 1.00 21.36 443 ILE A O 1
ATOM 3171 N N . ALA A 1 445 ? 22.474 29.924 3.714 1.00 23.55 444 ALA A N 1
ATOM 3172 C CA . ALA A 1 445 ? 21.941 29.990 2.355 1.00 24.14 444 ALA A CA 1
ATOM 3173 C C . ALA A 1 445 ? 20.733 30.910 2.278 1.00 22.87 444 ALA A C 1
ATOM 3174 O O . ALA A 1 445 ? 20.563 31.640 1.295 1.00 26.43 444 ALA A O 1
ATOM 3176 N N . LEU A 1 446 ? 19.883 30.890 3.306 1.00 22.49 445 LEU A N 1
ATOM 3177 C CA . LEU A 1 446 ? 18.747 31.804 3.357 1.00 24.04 445 LEU A CA 1
ATOM 3178 C C . LEU A 1 446 ? 19.204 33.260 3.380 1.00 22.92 445 LEU A C 1
ATOM 3179 O O . LEU A 1 446 ? 18.655 34.108 2.667 1.00 20.71 445 LEU A O 1
ATOM 3184 N N . ALA A 1 447 ? 20.206 33.575 4.208 1.00 20.20 446 ALA A N 1
ATOM 3185 C CA . ALA A 1 447 ? 20.704 34.946 4.247 1.00 21.01 446 ALA A CA 1
ATOM 3186 C C . ALA A 1 447 ? 21.299 35.334 2.900 1.00 22.36 446 ALA A C 1
ATOM 3187 O O . ALA A 1 447 ? 21.132 36.471 2.435 1.00 24.01 446 ALA A O 1
ATOM 3189 N N . ARG A 1 448 ? 21.992 34.396 2.253 1.00 21.62 447 ARG A N 1
ATOM 3190 C CA . ARG A 1 448 ? 22.517 34.663 0.916 1.00 22.91 447 ARG A CA 1
ATOM 3191 C C . ARG A 1 448 ? 21.382 35.006 -0.047 1.00 21.55 447 ARG A C 1
ATOM 3192 O O . ARG A 1 448 ? 21.469 35.963 -0.823 1.00 22.61 447 ARG A O 1
ATOM 3200 N N . GLU A 1 449 ? 20.296 34.243 0.018 1.00 22.84 448 GLU A N 1
ATOM 3201 C CA . GLU A 1 449 ? 19.170 34.456 -0.883 1.00 25.19 448 GLU A CA 1
ATOM 3202 C C . GLU A 1 449 ? 18.483 35.787 -0.623 1.00 24.19 448 GLU A C 1
ATOM 3203 O O . GLU A 1 449 ? 18.110 36.490 -1.570 1.00 22.56 448 GLU A O 1
ATOM 3209 N N . LEU A 1 450 ? 18.322 36.161 0.654 1.00 22.29 449 LEU A N 1
ATOM 3210 C CA . LEU A 1 450 ? 17.717 37.450 0.987 1.00 22.85 449 LEU A CA 1
ATOM 3211 C C . LEU A 1 450 ? 18.627 38.607 0.593 1.00 24.38 449 LEU A C 1
ATOM 3212 O O . LEU A 1 450 ? 18.169 39.612 0.029 1.00 21.92 449 LEU A O 1
ATOM 3217 N N . ALA A 1 451 ? 19.919 38.498 0.918 1.00 20.38 450 ALA A N 1
ATOM 3218 C CA . ALA A 1 451 ? 20.851 39.556 0.554 1.00 22.88 450 ALA A CA 1
ATOM 3219 C C . ALA A 1 451 ? 20.873 39.768 -0.958 1.00 22.15 450 ALA A C 1
ATOM 3220 O O . ALA A 1 451 ? 20.846 40.909 -1.438 1.00 23.14 450 ALA A O 1
ATOM 3222 N N . ARG A 1 452 ? 20.922 38.678 -1.719 1.00 21.72 451 ARG A N 1
ATOM 3223 C CA . ARG A 1 452 ? 20.953 38.792 -3.175 1.00 25.68 451 ARG A CA 1
ATOM 3224 C C . ARG A 1 452 ? 19.671 39.426 -3.703 1.00 26.54 451 ARG A C 1
ATOM 3225 O O . ARG A 1 452 ? 19.710 40.315 -4.566 1.00 25.96 451 ARG A O 1
ATOM 3233 N N . PHE A 1 453 ? 18.524 38.980 -3.189 1.00 24.97 452 PHE A N 1
ATOM 3234 C CA . PHE A 1 453 ? 17.245 39.542 -3.616 1.00 24.55 452 PHE A CA 1
ATOM 3235 C C . PHE A 1 453 ? 17.198 41.042 -3.358 1.00 25.76 452 PHE A C 1
ATOM 3236 O O . PHE A 1 453 ? 16.812 41.826 -4.236 1.00 25.32 452 PHE A O 1
ATOM 3244 N N . TRP A 1 454 ? 17.619 41.468 -2.161 1.00 23.26 453 TRP A N 1
ATOM 3245 C CA . TRP A 1 454 ? 17.589 42.886 -1.817 1.00 22.63 453 TRP A CA 1
ATOM 3246 C C . TRP A 1 454 ? 18.550 43.707 -2.671 1.00 27.71 453 TRP A C 1
ATOM 3247 O O . TRP A 1 454 ? 18.274 44.880 -2.949 1.00 26.10 453 TRP A O 1
ATOM 3258 N N . GLU A 1 455 ? 19.682 43.1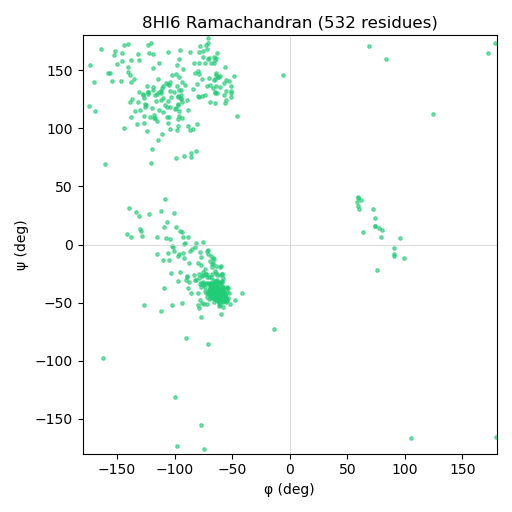30 -3.078 1.00 24.35 454 GLU A N 1
ATOM 3259 C CA . GLU A 1 455 ? 20.581 43.848 -3.982 1.00 27.94 454 GLU A CA 1
ATOM 3260 C C . GLU A 1 455 ? 19.970 43.979 -5.377 1.00 30.91 454 GLU A C 1
ATOM 3261 O O . GLU A 1 455 ? 20.107 45.020 -6.029 1.00 27.63 454 GLU A O 1
ATOM 3267 N N . GLU A 1 456 ? 19.295 42.928 -5.845 1.00 28.27 455 GLU A N 1
ATOM 3268 C CA . GLU A 1 456 ? 18.756 42.895 -7.201 1.00 32.30 455 GLU A CA 1
ATOM 3269 C C . GLU A 1 456 ? 17.499 43.738 -7.347 1.00 34.63 455 GLU A C 1
ATOM 3270 O O . GLU A 1 456 ? 17.207 44.219 -8.451 1.00 32.34 455 GLU A O 1
ATOM 3276 N N . TYR A 1 457 ? 16.744 43.919 -6.260 1.00 28.72 456 TYR A N 1
ATOM 3277 C CA . TYR A 1 457 ? 15.478 44.649 -6.267 1.00 32.95 456 TYR A CA 1
ATOM 3278 C C . TYR A 1 457 ? 15.579 45.827 -5.305 1.00 35.97 456 TYR A C 1
ATOM 3279 O O . TYR A 1 457 ? 14.935 45.838 -4.249 1.00 36.14 456 TYR A O 1
ATOM 3288 N N . PRO A 1 458 ? 16.369 46.841 -5.645 1.00 38.34 457 PRO A N 1
ATOM 3289 C CA . PRO A 1 458 ? 16.495 48.004 -4.757 1.00 41.01 457 PRO A CA 1
ATOM 3290 C C . PRO A 1 458 ? 15.132 48.604 -4.447 1.00 46.12 457 PRO A C 1
ATOM 3291 O O . PRO A 1 458 ? 14.254 48.669 -5.311 1.00 44.49 457 PRO A O 1
ATOM 3295 N N . SER A 1 459 ? 14.955 49.041 -3.195 1.00 42.37 458 SER A N 1
ATOM 3296 C CA . SER A 1 459 ? 13.700 49.640 -2.755 1.00 43.73 458 SER A CA 1
ATOM 3297 C C . SER A 1 459 ? 13.933 50.924 -1.964 1.00 48.01 458 SER A C 1
ATOM 3298 O O . SER A 1 459 ? 13.117 51.290 -1.114 1.00 51.81 458 SER A O 1
ATOM 3301 N N . GLY A 1 460 ? 15.029 51.621 -2.229 1.00 48.22 459 GLY A N 1
ATOM 3302 C CA . GLY A 1 460 ? 15.354 52.845 -1.524 1.00 51.95 459 GLY A CA 1
ATOM 3303 C C . GLY A 1 460 ? 16.476 52.644 -0.516 1.00 52.65 459 GLY A C 1
ATOM 3304 O O . GLY A 1 460 ? 17.185 51.633 -0.508 1.00 52.97 459 GLY A O 1
ATOM 3305 N N . SER A 1 461 ? 16.629 53.643 0.353 1.00 54.23 460 SER A N 1
ATOM 3306 C CA . SER A 1 461 ? 17.744 53.675 1.290 1.00 53.13 460 SER A CA 1
ATOM 3307 C C . SER A 1 461 ? 17.362 53.230 2.700 1.00 48.88 460 SER A C 1
ATOM 3308 O O . SER A 1 461 ? 18.246 53.119 3.555 1.00 51.19 460 SER A O 1
ATOM 3311 N N . SER A 1 462 ? 16.082 52.981 2.963 1.00 45.46 461 SER A N 1
ATOM 3312 C CA . SER A 1 462 ? 15.664 52.476 4.262 1.00 45.94 461 SER A CA 1
ATOM 3313 C C . SER A 1 462 ? 16.240 51.085 4.508 1.00 39.95 461 SER A C 1
ATOM 3314 O O . SER A 1 462 ? 16.158 50.203 3.649 1.00 38.99 461 SER A O 1
ATOM 3317 N N . MET A 1 463 ? 16.852 50.895 5.674 1.00 36.14 462 MET A N 1
ATOM 3318 C CA . MET A 1 463 ? 17.504 49.622 5.952 1.00 32.89 462 MET A CA 1
ATOM 3319 C C . MET A 1 463 ? 16.521 48.466 5.960 1.00 27.22 462 MET A C 1
ATOM 3320 O O . MET A 1 463 ? 15.373 48.602 6.379 1.00 27.92 462 MET A O 1
ATOM 3325 N N . HIS A 1 464 ? 16.990 47.329 5.482 1.00 22.74 463 HIS A N 1
ATOM 3326 C CA . HIS A 1 464 ? 16.301 46.071 5.654 1.00 22.82 463 HIS A CA 1
ATOM 3327 C C . HIS A 1 464 ? 16.699 45.523 7.013 1.00 25.37 463 HIS A C 1
ATOM 3328 O O . HIS A 1 464 ? 17.881 45.564 7.363 1.00 25.65 463 HIS A O 1
ATOM 3335 N N . ARG A 1 465 ? 15.729 45.051 7.791 1.00 23.49 464 ARG A N 1
ATOM 3336 C CA . ARG A 1 465 ? 16.016 44.518 9.118 1.00 20.69 464 ARG A CA 1
ATOM 3337 C C . ARG A 1 465 ? 15.780 43.017 9.117 1.00 22.92 464 ARG A C 1
ATOM 3338 O O . ARG A 1 465 ? 14.771 42.548 8.582 1.00 21.09 464 ARG A O 1
ATOM 3346 N N . VAL A 1 466 ? 16.712 42.259 9.699 1.00 19.46 465 VAL A N 1
ATOM 3347 C CA . VAL A 1 466 ? 16.565 40.813 9.832 1.00 18.04 465 VAL A CA 1
ATOM 3348 C C . VAL A 1 466 ? 16.684 40.466 11.306 1.00 22.13 465 VAL A C 1
ATOM 3349 O O . VAL A 1 466 ? 17.615 40.920 11.984 1.00 20.96 465 VAL A O 1
ATOM 3353 N N . LEU A 1 467 ? 15.744 39.672 11.807 1.00 21.43 466 LEU A N 1
ATOM 3354 C CA . LEU A 1 467 ? 15.813 39.166 13.172 1.00 19.10 466 LEU A CA 1
ATOM 3355 C C . LEU A 1 467 ? 15.894 37.655 13.085 1.00 20.73 466 LEU A C 1
ATOM 3356 O O . LEU A 1 467 ? 14.927 37.005 12.672 1.00 21.16 466 LEU A O 1
ATOM 3361 N N . PHE A 1 468 ? 17.041 37.090 13.450 1.00 17.85 467 PHE A N 1
ATOM 3362 C CA . PHE A 1 468 ? 17.109 35.656 13.657 1.00 19.36 467 PHE A CA 1
ATOM 3363 C C . PHE A 1 468 ? 16.548 35.367 15.041 1.00 22.14 467 PHE A C 1
ATOM 3364 O O . PHE A 1 468 ? 16.797 36.123 15.986 1.00 23.49 467 PHE A O 1
ATOM 3372 N N . VAL A 1 469 ? 15.749 34.305 15.158 1.00 20.63 468 VAL A N 1
ATOM 3373 C CA . VAL A 1 469 ? 15.149 33.929 16.442 1.00 21.81 468 VAL A CA 1
ATOM 3374 C C . VAL A 1 469 ? 15.469 32.466 16.701 1.00 23.73 468 VAL A C 1
ATOM 3375 O O . VAL A 1 469 ? 15.242 31.621 15.831 1.00 24.52 468 VAL A O 1
ATOM 3379 N N . SER A 1 470 ? 16.004 32.169 17.888 1.00 21.78 469 SER A N 1
ATOM 3380 C CA . SER A 1 470 ? 16.375 30.803 18.218 1.00 22.51 469 SER A CA 1
ATOM 3381 C C . SER A 1 470 ? 15.134 29.964 18.528 1.00 27.14 469 SER A C 1
ATOM 3382 O O . SER A 1 470 ? 14.028 30.484 18.722 1.00 25.32 469 SER A O 1
ATOM 3385 N N . ASN A 1 471 ? 15.334 28.639 18.569 1.00 25.21 470 ASN A N 1
ATOM 3386 C CA . ASN A 1 471 ? 14.332 27.746 19.132 1.00 26.26 470 ASN A CA 1
ATOM 3387 C C . ASN A 1 471 ? 14.144 28.030 20.623 1.00 28.25 470 ASN A C 1
ATOM 3388 O O . ASN A 1 471 ? 15.003 28.650 21.265 1.00 24.29 470 ASN A O 1
ATOM 3393 N N . PRO A 1 472 ? 13.018 27.594 21.190 1.00 29.48 471 PRO A N 1
ATOM 3394 C CA . PRO A 1 472 ? 12.861 27.628 22.651 1.00 27.03 471 PRO A CA 1
ATOM 3395 C C . PRO A 1 472 ? 13.751 26.590 23.327 1.00 27.53 471 PRO A C 1
ATOM 3396 O O . PRO A 1 472 ? 14.404 25.765 22.691 1.00 27.70 471 PRO A O 1
ATOM 3400 N N . ASP A 1 473 ? 13.769 26.653 24.656 1.00 27.57 472 ASP A N 1
ATOM 3401 C CA . ASP A 1 473 ? 14.547 25.726 25.473 1.00 31.14 472 ASP A CA 1
ATOM 3402 C C . ASP A 1 473 ? 14.263 24.280 25.083 1.00 32.16 472 ASP A C 1
ATOM 3403 O O . ASP A 1 473 ? 13.106 23.892 24.918 1.00 34.10 472 ASP A O 1
ATOM 3408 N N . ASP A 1 474 ? 15.324 23.486 24.902 1.00 33.90 473 ASP A N 1
ATOM 3409 C CA . ASP A 1 474 ? 15.169 22.062 24.605 1.00 37.25 473 ASP A CA 1
ATOM 3410 C C . ASP A 1 474 ? 15.197 21.185 25.856 1.00 38.54 473 ASP A C 1
ATOM 3411 O O . ASP A 1 474 ? 15.197 19.956 25.736 1.00 43.11 473 ASP A O 1
ATOM 3416 N N . GLN A 1 475 ? 15.226 21.783 27.044 1.00 36.62 474 GLN A N 1
ATOM 3417 C CA . GLN A 1 475 ? 15.228 21.088 28.332 1.00 43.91 474 GLN A CA 1
ATOM 3418 C C . GLN A 1 475 ? 16.465 20.226 28.549 1.00 48.15 474 GLN A C 1
ATOM 3419 O O . GLN A 1 475 ? 16.492 19.436 29.498 1.00 49.18 474 GLN A O 1
ATOM 3425 N N . GLN A 1 476 ? 17.495 20.348 27.705 1.00 41.53 475 GLN A N 1
ATOM 3426 C CA . GLN A 1 476 ? 18.653 19.467 27.807 1.00 40.91 475 GLN A CA 1
ATOM 3427 C C . GLN A 1 476 ? 19.958 20.217 27.587 1.00 38.74 475 GLN A C 1
ATOM 3428 O O . GLN A 1 476 ? 20.926 19.643 27.081 1.00 40.75 475 GLN A O 1
ATOM 3434 N N . GLY A 1 477 ? 20.010 21.492 27.957 1.00 33.27 476 GLY A N 1
ATOM 3435 C CA . GLY A 1 477 ? 21.230 22.249 27.836 1.00 33.24 476 GLY A CA 1
ATOM 3436 C C . GLY A 1 477 ? 21.418 22.988 26.524 1.00 30.93 476 GLY A C 1
ATOM 3437 O O . GLY A 1 477 ? 22.361 23.776 26.416 1.00 31.06 476 GLY A O 1
ATOM 3438 N N . ASN A 1 478 ? 20.576 22.750 25.521 1.00 30.47 477 ASN A N 1
ATOM 3439 C CA . ASN A 1 478 ? 20.590 23.546 24.284 1.00 29.37 477 ASN A CA 1
ATOM 3440 C C . ASN A 1 478 ? 21.946 23.490 23.574 1.00 30.83 477 ASN A C 1
ATOM 3441 O O . ASN A 1 478 ? 22.423 24.496 23.041 1.00 27.40 477 ASN A O 1
ATOM 3446 N N . GLN A 1 479 ? 22.566 22.303 23.554 1.00 29.50 478 GLN A N 1
ATOM 3447 C CA . GLN A 1 479 ? 23.908 22.166 22.986 1.00 33.10 478 GLN A CA 1
ATOM 3448 C C . GLN A 1 479 ? 23.925 22.475 21.496 1.00 28.55 478 GLN A C 1
ATOM 3449 O O . GLN A 1 479 ? 24.860 23.104 20.995 1.00 26.88 478 GLN A O 1
ATOM 3455 N N . TYR A 1 480 ? 22.919 22.010 20.762 1.00 24.78 479 TYR A N 1
ATOM 3456 C CA . TYR A 1 480 ? 22.927 22.251 19.324 1.00 28.74 479 TYR A CA 1
ATOM 3457 C C . TYR A 1 480 ? 22.518 23.686 19.012 1.00 26.74 479 TYR A C 1
ATOM 3458 O O . TYR A 1 480 ? 23.047 24.299 18.079 1.00 25.51 479 TYR A O 1
ATOM 3467 N N . SER A 1 481 ? 21.579 24.236 19.784 1.00 24.10 480 SER A N 1
ATOM 3468 C CA . SER A 1 481 ? 21.188 25.631 19.615 1.00 23.90 480 SER A CA 1
ATOM 3469 C C . SER A 1 481 ? 22.359 26.583 19.856 1.00 25.06 480 SER A C 1
ATOM 3470 O O . SER A 1 481 ? 22.448 27.633 19.197 1.00 22.62 480 SER A O 1
ATOM 3473 N N . HIS A 1 482 ? 23.250 26.247 20.802 1.00 21.66 481 HIS A N 1
ATOM 3474 C CA . HIS A 1 482 ? 24.457 27.045 21.028 1.00 23.36 481 HIS A CA 1
ATOM 3475 C C . HIS A 1 482 ? 25.314 27.116 19.774 1.00 21.55 481 HIS A C 1
ATOM 3476 O O . HIS A 1 482 ? 25.908 28.158 19.477 1.00 20.23 481 HIS A O 1
ATOM 3483 N N . ILE A 1 483 ? 25.399 26.012 19.031 1.00 20.25 482 ILE A N 1
ATOM 3484 C CA . ILE A 1 483 ? 26.224 25.996 17.829 1.00 20.48 482 ILE A CA 1
ATOM 3485 C C . ILE A 1 483 ? 25.614 26.889 16.753 1.00 23.28 482 ILE A C 1
ATOM 3486 O O . ILE A 1 483 ? 26.324 27.639 16.062 1.00 21.82 482 ILE A O 1
ATOM 3491 N N . LEU A 1 484 ? 24.296 26.807 16.576 1.00 18.76 483 LEU A N 1
ATOM 3492 C CA . LEU A 1 484 ? 23.631 27.671 15.608 1.00 23.41 483 LEU A CA 1
ATOM 3493 C C . LEU A 1 484 ? 23.745 29.133 16.022 1.00 22.74 483 LEU A C 1
ATOM 3494 O O . LEU A 1 484 ? 23.978 30.008 15.176 1.00 22.23 483 LEU A O 1
ATOM 3499 N N . ARG A 1 485 ? 23.608 29.408 17.325 1.00 19.65 484 ARG A N 1
ATOM 3500 C CA . ARG A 1 485 ? 23.764 30.767 17.839 1.00 22.06 484 ARG A CA 1
ATOM 3501 C C . ARG A 1 485 ? 25.115 31.355 17.451 1.00 24.81 484 ARG A C 1
ATOM 3502 O O . ARG A 1 485 ? 25.206 32.512 17.007 1.00 22.12 484 ARG A O 1
ATOM 3510 N N . ALA A 1 486 ? 26.183 30.572 17.628 1.00 19.25 485 ALA A N 1
ATOM 3511 C CA . ALA A 1 486 ? 27.522 31.073 17.325 1.00 22.34 485 ALA A CA 1
ATOM 3512 C C . ALA A 1 486 ? 27.666 31.400 15.841 1.00 20.56 485 ALA A C 1
ATOM 3513 O O . ALA A 1 486 ? 28.182 32.463 15.473 1.00 19.39 485 ALA A O 1
ATOM 3515 N N . ALA A 1 487 ? 27.215 30.492 14.975 1.00 20.02 486 ALA A N 1
ATOM 3516 C CA . ALA A 1 487 ? 27.277 30.722 13.531 1.00 21.24 486 ALA A CA 1
ATOM 3517 C C . ALA A 1 487 ? 26.462 31.944 13.109 1.00 21.08 486 ALA A C 1
ATOM 3518 O O . ALA A 1 487 ? 26.908 32.737 12.267 1.00 20.25 486 ALA A O 1
ATOM 3520 N N . VAL A 1 488 ? 25.261 32.110 13.677 1.00 20.79 487 VAL A N 1
ATOM 3521 C CA . VAL A 1 488 ? 24.398 33.223 13.285 1.00 21.13 487 VAL A CA 1
ATOM 3522 C C . VAL A 1 488 ? 24.998 34.551 13.732 1.00 19.64 487 VAL A C 1
ATOM 3523 O O . VAL A 1 488 ? 24.924 35.551 13.005 1.00 20.24 487 VAL A O 1
ATOM 3527 N N . GLU A 1 489 ? 25.606 34.587 14.925 1.00 18.01 488 GLU A N 1
ATOM 3528 C CA . GLU A 1 489 ? 26.235 35.823 15.389 1.00 18.24 488 GLU A CA 1
ATOM 3529 C C . GLU A 1 489 ? 27.316 36.282 14.416 1.00 19.44 488 GLU A C 1
ATOM 3530 O O . GLU A 1 489 ? 27.398 37.470 14.074 1.00 19.46 488 GLU A O 1
ATOM 3536 N N . GLN A 1 490 ? 28.143 35.358 13.931 1.00 18.31 489 GLN A N 1
ATOM 3537 C CA . GLN A 1 490 ? 29.214 35.825 13.064 1.00 21.46 489 GLN A CA 1
ATOM 3538 C C . GLN A 1 490 ? 28.715 36.049 11.641 1.00 22.40 489 GLN A C 1
ATOM 3539 O O . GLN A 1 490 ? 29.199 36.967 10.970 1.00 26.81 489 GLN A O 1
ATOM 3545 N N . LEU A 1 491 ? 27.715 35.283 11.183 1.00 19.26 490 LEU A N 1
ATOM 3546 C CA . LEU A 1 491 ? 26.987 35.676 9.973 1.00 19.80 490 LEU A CA 1
ATOM 3547 C C . LEU A 1 491 ? 26.491 37.117 10.077 1.00 18.61 490 LEU A C 1
ATOM 3548 O O . LEU A 1 491 ? 26.731 37.939 9.184 1.00 19.43 490 LEU A O 1
ATOM 3553 N N . VAL A 1 492 ? 25.801 37.447 11.173 1.00 18.81 491 VAL A N 1
ATOM 3554 C CA . VAL A 1 492 ? 25.275 38.802 11.356 1.00 19.23 491 VAL A CA 1
ATOM 3555 C C . VAL A 1 492 ? 26.401 39.837 11.340 1.00 20.28 491 VAL A C 1
ATOM 3556 O O . VAL A 1 492 ? 26.303 40.879 10.677 1.00 18.58 491 VAL A O 1
ATOM 3560 N N . ARG A 1 493 ? 27.464 39.598 12.112 1.00 18.25 492 ARG A N 1
ATOM 3561 C CA . ARG A 1 493 ? 28.532 40.599 12.207 1.00 20.30 492 ARG A CA 1
ATOM 3562 C C . ARG A 1 493 ? 29.077 40.968 10.830 1.00 18.88 492 ARG A C 1
ATOM 3563 O O . ARG A 1 493 ? 29.183 42.149 10.482 1.00 19.29 492 ARG A O 1
ATOM 3571 N N . VAL A 1 494 ? 29.412 39.970 10.019 1.00 18.40 493 VAL A N 1
ATOM 3572 C CA . VAL A 1 494 ? 30.008 40.288 8.727 1.00 19.40 493 VAL A CA 1
ATOM 3573 C C . VAL A 1 494 ? 28.957 40.798 7.738 1.00 20.33 493 VAL A C 1
ATOM 3574 O O . VAL A 1 494 ? 29.250 41.674 6.910 1.00 19.49 493 VAL A O 1
ATOM 3578 N N . TRP A 1 495 ? 27.728 40.280 7.798 1.00 19.42 494 TRP A N 1
ATOM 3579 C CA . TRP A 1 495 ? 26.681 40.793 6.907 1.00 19.58 494 TRP A CA 1
ATOM 3580 C C . TRP A 1 495 ? 26.435 42.274 7.159 1.00 20.04 494 TRP A C 1
ATOM 3581 O O . TRP A 1 495 ? 26.343 43.065 6.215 1.00 20.16 494 TRP A O 1
ATOM 3592 N N . ARG A 1 496 ? 26.355 42.680 8.437 1.00 18.78 495 ARG A N 1
ATOM 3593 C CA . ARG A 1 496 ? 26.205 44.097 8.754 1.00 18.27 495 ARG A CA 1
ATOM 3594 C C . ARG A 1 496 ? 27.299 44.924 8.096 1.00 23.33 495 ARG A C 1
ATOM 3595 O O . ARG A 1 496 ? 27.033 45.991 7.528 1.00 21.87 495 ARG A O 1
ATOM 3603 N N . HIS A 1 497 ? 28.548 44.459 8.203 1.00 21.56 496 HIS A N 1
ATOM 3604 C CA . HIS A 1 497 ? 29.687 45.208 7.679 1.00 23.66 496 HIS A CA 1
ATOM 3605 C C . HIS A 1 497 ? 29.703 45.214 6.152 1.00 22.20 496 HIS A C 1
ATOM 3606 O O . HIS A 1 497 ? 29.900 46.267 5.534 1.00 25.07 496 HIS A O 1
ATOM 3613 N N . GLU A 1 498 ? 29.512 44.054 5.522 1.00 20.25 497 GLU A N 1
ATOM 3614 C CA . GLU A 1 498 ? 29.499 44.010 4.061 1.00 20.59 497 GLU A CA 1
ATOM 3615 C C . GLU A 1 498 ? 28.408 44.918 3.501 1.00 24.75 497 GLU A C 1
ATOM 3616 O O . GLU A 1 498 ? 28.638 45.669 2.544 1.00 24.69 497 GLU A O 1
ATOM 3622 N N . SER A 1 499 ? 27.207 44.869 4.090 1.00 21.78 498 SER A N 1
ATOM 3623 C CA . SER A 1 499 ? 26.096 45.616 3.497 1.00 25.71 498 SER A CA 1
ATOM 3624 C C . SER A 1 499 ? 26.249 47.114 3.733 1.00 25.95 498 SER A C 1
ATOM 3625 O O . SER A 1 499 ? 25.963 47.916 2.837 1.00 28.64 498 SER A O 1
ATOM 3628 N N . GLU A 1 500 ? 26.757 47.510 4.898 1.00 24.99 499 GLU A N 1
ATOM 3629 C CA . GLU A 1 500 ? 27.094 48.912 5.122 1.00 27.72 499 GLU A CA 1
ATOM 3630 C C . GLU A 1 500 ? 28.145 49.390 4.124 1.00 34.72 499 GLU A C 1
ATOM 3631 O O . GLU A 1 500 ? 27.972 50.425 3.466 1.00 32.81 499 GLU A O 1
ATOM 3637 N N . TYR A 1 501 ? 29.254 48.653 4.013 1.00 28.10 500 TYR A N 1
ATOM 3638 C CA . TYR A 1 501 ? 30.318 49.031 3.082 1.00 30.60 500 TYR A CA 1
ATOM 3639 C C . TYR A 1 501 ? 29.799 49.119 1.653 1.00 29.01 500 TYR A C 1
ATOM 3640 O O . TYR A 1 501 ? 30.048 50.103 0.951 1.00 34.89 500 TYR A O 1
ATOM 3649 N N . ASP A 1 502 ? 29.074 48.099 1.203 1.00 29.83 501 ASP A N 1
ATOM 3650 C CA . ASP A 1 502 ? 28.597 48.085 -0.174 1.00 32.28 501 ASP A CA 1
ATOM 3651 C C . ASP A 1 502 ? 27.560 49.170 -0.446 1.00 40.22 501 ASP A C 1
ATOM 3652 O O . ASP A 1 502 ? 27.412 49.586 -1.600 1.00 38.68 501 ASP A O 1
ATOM 3657 N N . SER A 1 503 ? 26.838 49.637 0.578 1.00 35.79 502 SER A N 1
ATOM 3658 C CA . SER A 1 503 ? 25.841 50.679 0.351 1.00 39.52 502 SER A CA 1
ATOM 3659 C C . SER A 1 503 ? 26.499 52.036 0.150 1.00 43.12 502 SER A C 1
ATOM 3660 O O . SER A 1 503 ? 25.930 52.906 -0.514 1.00 48.33 502 SER A O 1
ATOM 3663 N N . VAL A 1 504 ? 27.688 52.230 0.708 1.00 41.44 503 VAL A N 1
ATOM 3664 C CA . VAL A 1 504 ? 28.455 53.443 0.463 1.00 45.25 503 VAL A CA 1
ATOM 3665 C C . VAL A 1 504 ? 29.297 53.331 -0.809 1.00 52.93 503 VAL A C 1
ATOM 3666 O O . VAL A 1 504 ? 29.375 54.280 -1.593 1.00 59.23 503 VAL A O 1
ATOM 3670 N N . ASN A 1 505 ? 29.928 52.176 -1.051 1.00 51.33 504 ASN A N 1
ATOM 3671 C CA . ASN A 1 505 ? 30.798 51.955 -2.206 1.00 52.11 504 ASN A CA 1
ATOM 3672 C C . ASN A 1 505 ? 30.141 50.980 -3.174 1.00 55.06 504 ASN A C 1
ATOM 3673 O O . ASN A 1 505 ? 30.238 49.753 -2.993 1.00 50.54 504 ASN A O 1
ATOM 3678 N N . PRO A 1 506 ? 29.428 51.461 -4.214 1.00 56.63 505 PRO A N 1
ATOM 3679 C CA . PRO A 1 506 ? 28.684 50.561 -5.110 1.00 55.62 505 PRO A CA 1
ATOM 3680 C C . PRO A 1 506 ? 29.487 49.355 -5.627 1.00 60.33 505 PRO A C 1
ATOM 3681 O O . PRO A 1 506 ? 30.477 49.563 -6.289 1.00 60.90 505 PRO A O 1
ATOM 3685 N N . SER A 1 515 ? 20.876 50.513 -3.357 1.00 47.99 514 SER A N 1
ATOM 3686 C CA . SER A 1 515 ? 21.465 49.550 -2.422 1.00 51.89 514 SER A CA 1
ATOM 3687 C C . SER A 1 515 ? 21.297 49.975 -0.961 1.00 47.16 514 SER A C 1
ATOM 3688 O O . SER A 1 515 ? 21.889 50.960 -0.512 1.00 51.17 514 SER A O 1
ATOM 3691 N N . ALA A 1 516 ? 20.492 49.223 -0.222 1.00 42.96 515 ALA A N 1
ATOM 3692 C CA . ALA A 1 516 ? 20.224 49.512 1.178 1.00 42.75 515 ALA A CA 1
ATOM 3693 C C . ALA A 1 516 ? 21.035 48.584 2.070 1.00 40.87 515 ALA A C 1
ATOM 3694 O O . ALA A 1 516 ? 21.290 47.423 1.730 1.00 35.65 515 ALA A O 1
ATOM 3696 N N . ALA A 1 517 ? 21.453 49.111 3.216 1.00 33.05 516 ALA A N 1
ATOM 3697 C CA . ALA A 1 517 ? 22.156 48.271 4.162 1.00 31.69 516 ALA A CA 1
ATOM 3698 C C . ALA A 1 517 ? 21.166 47.356 4.876 1.00 28.21 516 ALA A C 1
ATOM 3699 O O . ALA A 1 517 ? 19.955 47.586 4.881 1.00 28.77 516 ALA A O 1
ATOM 3701 N N . VAL A 1 518 ? 21.703 46.298 5.470 1.00 25.62 517 VAL A N 1
ATOM 3702 C CA . VAL A 1 518 ? 20.938 45.349 6.266 1.00 24.05 517 VAL A CA 1
ATOM 3703 C C . VAL A 1 518 ? 21.379 45.518 7.712 1.00 26.56 517 VAL A C 1
ATOM 3704 O O . VAL A 1 518 ? 22.584 45.552 7.996 1.00 25.63 517 VAL A O 1
ATOM 3708 N N . TRP A 1 519 ? 20.421 45.658 8.626 1.00 23.32 518 TRP A N 1
ATOM 3709 C CA . TRP A 1 519 ? 20.717 45.539 10.049 1.00 22.36 518 TRP A CA 1
ATOM 3710 C C . TRP A 1 519 ? 20.138 44.216 10.520 1.00 24.46 518 TRP A C 1
ATOM 3711 O O . TRP A 1 519 ? 19.050 43.825 10.086 1.00 29.72 518 TRP A O 1
ATOM 3722 N N . ALA A 1 520 ? 20.876 43.503 11.362 1.00 23.06 519 ALA A N 1
ATOM 3723 C CA . ALA A 1 520 ? 20.415 42.211 11.840 1.00 19.46 519 ALA A CA 1
ATOM 3724 C C . ALA A 1 520 ? 20.759 42.045 13.307 1.00 21.24 519 ALA A C 1
ATOM 3725 O O . ALA A 1 520 ? 21.709 42.654 13.811 1.00 19.99 519 ALA A O 1
ATOM 3727 N N . ASN A 1 521 ? 19.956 41.228 13.991 1.00 18.75 520 ASN A N 1
ATOM 3728 C CA . ASN A 1 521 ? 20.175 40.840 15.375 1.00 18.79 520 ASN A CA 1
ATOM 3729 C C . ASN A 1 521 ? 19.724 39.393 15.493 1.00 20.83 520 ASN A C 1
ATOM 3730 O O . ASN A 1 521 ? 19.109 38.842 14.576 1.00 21.31 520 ASN A O 1
ATOM 3735 N N . GLN A 1 522 ? 19.999 38.782 16.643 1.00 19.16 521 GLN A N 1
ATOM 3736 C CA . GLN A 1 522 ? 19.581 37.413 16.913 1.00 19.38 521 GLN A CA 1
ATOM 3737 C C . GLN A 1 522 ? 18.934 37.374 18.296 1.00 21.83 521 GLN A C 1
ATOM 3738 O O . GLN A 1 522 ? 19.566 37.757 19.280 1.00 19.80 521 GLN A O 1
ATOM 3744 N N . LEU A 1 523 ? 17.681 36.915 18.377 1.00 20.41 522 LEU A N 1
ATOM 3745 C CA . LEU A 1 523 ? 16.989 36.821 19.660 1.00 21.42 522 LEU A CA 1
ATOM 3746 C C . LEU A 1 523 ? 17.166 35.423 20.220 1.00 21.03 522 LEU A C 1
ATOM 3747 O O . LEU A 1 523 ? 16.894 34.438 19.530 1.00 21.49 522 LEU A O 1
ATOM 3752 N N . ILE A 1 524 ? 17.598 35.340 21.472 1.00 22.48 523 ILE A N 1
ATOM 3753 C CA . ILE A 1 524 ? 17.859 34.064 22.123 1.00 18.49 523 ILE A CA 1
ATOM 3754 C C . ILE A 1 524 ? 16.720 33.776 23.103 1.00 20.14 523 ILE A C 1
ATOM 3755 O O . ILE A 1 524 ? 16.626 34.396 24.167 1.00 22.36 523 ILE A O 1
ATOM 3760 N N . ARG A 1 525 ? 15.888 32.793 22.771 1.00 21.60 524 ARG A N 1
ATOM 3761 C CA . ARG A 1 525 ? 14.750 32.393 23.597 1.00 22.52 524 ARG A CA 1
ATOM 3762 C C . ARG A 1 525 ? 15.095 31.319 24.619 1.00 26.08 524 ARG A C 1
ATOM 3763 O O . ARG A 1 525 ? 14.422 31.221 25.662 1.00 25.05 524 ARG A O 1
ATOM 3771 N N . TYR A 1 526 ? 16.101 30.488 24.333 1.00 23.90 525 TYR A N 1
ATOM 3772 C CA . TYR A 1 526 ? 16.226 29.227 25.057 1.00 25.26 525 TYR A CA 1
ATOM 3773 C C . TYR A 1 526 ? 16.817 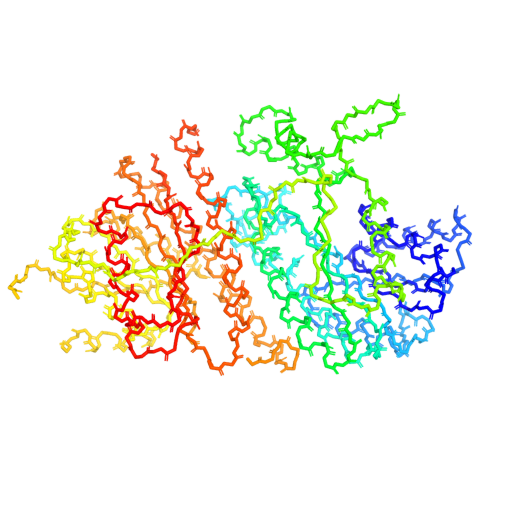29.374 26.454 1.00 24.69 525 TYR A C 1
ATOM 3774 O O . TYR A 1 526 ? 16.853 28.381 27.190 1.00 26.36 525 TYR A O 1
ATOM 3783 N N . VAL A 1 527 ? 17.280 30.566 26.846 1.00 24.87 526 VAL A N 1
ATOM 3784 C CA . VAL A 1 527 ? 17.751 30.764 28.218 1.00 25.70 526 VAL A CA 1
ATOM 3785 C C . VAL A 1 527 ? 16.605 31.029 29.182 1.00 28.53 526 VAL A C 1
ATOM 3786 O O . VAL A 1 527 ? 16.835 31.186 30.389 1.00 27.98 526 VAL A O 1
ATOM 3790 N N . ASN A 1 528 ? 15.377 31.100 28.684 1.00 27.49 527 ASN A N 1
ATOM 3791 C CA . ASN A 1 528 ? 14.198 31.330 29.505 1.00 27.65 527 ASN A CA 1
ATOM 3792 C C . ASN A 1 528 ? 13.220 30.191 29.262 1.00 29.11 527 ASN A C 1
ATOM 3793 O O . ASN A 1 528 ? 13.021 29.767 28.122 1.00 26.47 527 ASN A O 1
ATOM 3798 N N . ASN A 1 529 ? 12.629 29.678 30.338 1.00 28.81 528 ASN A N 1
ATOM 3799 C CA . ASN A 1 529 ? 11.790 28.487 30.270 1.00 32.03 528 ASN A CA 1
ATOM 3800 C C . ASN A 1 529 ? 10.383 28.768 30.801 1.00 36.53 528 ASN A C 1
ATOM 3801 O O . ASN A 1 529 ? 9.707 27.860 31.283 1.00 36.59 528 ASN A O 1
ATOM 3806 N N . GLU A 1 530 ? 9.937 30.023 30.731 1.00 29.43 529 GLU A N 1
ATOM 3807 C CA . GLU A 1 530 ? 8.663 30.447 31.294 1.00 30.48 529 GLU A CA 1
ATOM 3808 C C . GLU A 1 530 ? 7.548 30.473 30.260 1.00 36.59 529 GLU A C 1
ATOM 3809 O O . GLU A 1 530 ? 7.780 30.572 29.048 1.00 30.70 529 GLU A O 1
ATOM 3815 N N . MET A 1 531 ? 6.311 30.426 30.771 1.00 31.96 530 MET A N 1
ATOM 3816 C CA . MET A 1 531 ? 5.147 30.390 29.888 1.00 33.61 530 MET A CA 1
ATOM 3817 C C . MET A 1 531 ? 5.007 31.664 29.056 1.00 28.58 530 MET A C 1
ATOM 3818 O O . MET A 1 531 ? 4.488 31.620 27.936 1.00 30.26 530 MET A O 1
ATOM 3823 N N . ALA A 1 532 ? 5.443 32.806 29.591 1.00 29.03 531 ALA A N 1
ATOM 3824 C CA . ALA A 1 532 ? 5.354 34.073 28.870 1.00 28.57 531 ALA A CA 1
ATOM 3825 C C . ALA A 1 532 ? 6.396 34.219 27.753 1.00 27.53 531 ALA A C 1
ATOM 3826 O O . ALA A 1 532 ? 6.423 35.274 27.099 1.00 29.22 531 ALA A O 1
ATOM 3828 N N . ASN A 1 533 ? 7.228 33.199 27.524 1.00 28.01 532 ASN A N 1
ATOM 3829 C CA . ASN A 1 533 ? 8.377 33.309 26.618 1.00 26.36 532 ASN A CA 1
ATOM 3830 C C . ASN A 1 533 ? 7.956 33.722 25.200 1.00 27.62 532 ASN A C 1
ATOM 3831 O O . ASN A 1 533 ? 8.456 34.713 24.654 1.00 25.69 532 ASN A O 1
ATOM 3836 N N . LEU A 1 534 ? 7.022 32.983 24.593 1.00 26.33 533 LEU A N 1
ATOM 3837 C CA . LEU A 1 534 ? 6.616 33.281 23.218 1.00 28.86 533 LEU A CA 1
ATOM 3838 C C . LEU A 1 534 ? 6.026 34.687 23.089 1.00 29.10 533 LEU A C 1
ATOM 3839 O O . LEU A 1 534 ? 6.390 35.437 22.172 1.00 27.01 533 LEU A O 1
ATOM 3844 N N . ASP A 1 535 ? 5.115 35.062 23.998 1.00 28.28 534 ASP A N 1
ATOM 3845 C CA . ASP A 1 535 ? 4.499 36.387 23.938 1.00 29.98 534 ASP A CA 1
ATOM 3846 C C . ASP A 1 535 ? 5.540 37.490 24.065 1.00 29.41 534 ASP A C 1
ATOM 3847 O O . ASP A 1 535 ? 5.489 38.495 23.343 1.00 26.22 534 ASP A O 1
ATOM 3852 N N . PHE A 1 536 ? 6.469 37.331 25.010 1.00 26.34 535 PHE A N 1
ATOM 3853 C CA . PHE A 1 536 ? 7.543 38.300 25.217 1.00 26.67 535 PHE A CA 1
ATOM 3854 C C . PHE A 1 536 ? 8.409 38.429 23.963 1.00 24.25 535 PHE A C 1
ATOM 3855 O O . PHE A 1 536 ? 8.764 39.537 23.548 1.00 24.46 535 PHE A O 1
ATOM 3863 N N . THR A 1 537 ? 8.747 37.294 23.348 1.00 23.72 536 THR A N 1
ATOM 3864 C CA . THR A 1 537 ? 9.561 37.280 22.134 1.00 22.58 536 THR A CA 1
ATOM 3865 C C . THR A 1 537 ? 8.854 37.989 20.983 1.00 25.10 536 THR A C 1
ATOM 3866 O O . THR A 1 537 ? 9.448 38.831 20.295 1.00 22.65 536 THR A O 1
ATOM 3870 N N . CYS A 1 538 ? 7.574 37.661 20.771 1.00 24.88 537 CYS A N 1
ATOM 3871 C CA . CYS A 1 538 ? 6.798 38.263 19.690 1.00 25.61 537 CYS A CA 1
ATOM 3872 C C . CYS A 1 538 ? 6.711 39.774 19.835 1.00 25.11 537 CYS A C 1
ATOM 3873 O O . CYS A 1 538 ? 6.836 40.506 18.846 1.00 26.87 537 CYS A O 1
ATOM 3876 N N . ALA A 1 539 ? 6.496 40.259 21.061 1.00 26.18 538 ALA A N 1
ATOM 3877 C CA . ALA A 1 539 ? 6.432 41.694 21.302 1.00 25.08 538 ALA A CA 1
ATOM 3878 C C . ALA A 1 539 ? 7.738 42.378 20.931 1.00 25.47 538 ALA A C 1
ATOM 3879 O O . ALA A 1 539 ? 7.736 43.475 20.357 1.00 24.62 538 ALA A O 1
ATOM 3881 N N . TRP A 1 540 ? 8.872 41.772 21.290 1.00 24.00 539 TRP A N 1
ATOM 3882 C CA . TRP A 1 540 ? 10.140 42.403 20.941 1.00 24.07 539 TRP A CA 1
ATOM 3883 C C . TRP A 1 540 ? 10.386 42.356 19.437 1.00 22.04 539 TRP A C 1
ATOM 3884 O O . TRP A 1 540 ? 10.886 43.329 18.863 1.00 22.95 539 TRP A O 1
ATOM 3895 N N . VAL A 1 541 ? 10.010 41.258 18.773 1.00 21.08 540 VAL A N 1
ATOM 3896 C CA . VAL A 1 541 ? 10.133 41.196 17.310 1.00 22.08 540 VAL A CA 1
ATOM 3897 C C . VAL A 1 541 ? 9.351 42.337 16.668 1.00 24.61 540 VAL A C 1
ATOM 3898 O O . VAL A 1 541 ? 9.858 43.048 15.789 1.00 22.88 540 VAL A O 1
ATOM 3902 N N . ALA A 1 542 ? 8.107 42.546 17.120 1.00 23.89 541 ALA A N 1
ATOM 3903 C CA . ALA A 1 542 ? 7.284 43.617 16.559 1.00 24.60 541 ALA A CA 1
ATOM 3904 C C . ALA A 1 542 ? 7.891 44.982 16.844 1.00 26.11 541 ALA A C 1
ATOM 3905 O O . ALA A 1 542 ? 7.915 45.859 15.971 1.00 26.28 541 ALA A O 1
ATOM 3907 N N . LYS A 1 543 ? 8.390 45.182 18.063 1.00 25.15 542 LYS A N 1
ATOM 3908 C CA . LYS A 1 543 ? 9.002 46.458 18.409 1.00 26.76 542 LYS A CA 1
ATOM 3909 C C . LYS A 1 543 ? 10.241 46.723 17.568 1.00 26.88 542 LYS A C 1
ATOM 3910 O O . LYS A 1 543 ? 10.441 47.841 17.075 1.00 28.98 542 LYS A O 1
ATOM 3916 N N . LEU A 1 544 ? 11.083 45.710 17.388 1.00 24.29 543 LEU A N 1
ATOM 3917 C CA . LEU A 1 544 ? 12.338 45.910 16.662 1.00 26.37 543 LEU A CA 1
ATOM 3918 C C . LEU A 1 544 ? 12.136 46.090 15.165 1.00 28.53 543 LEU A C 1
ATOM 3919 O O . LEU A 1 544 ? 12.983 46.705 14.508 1.00 29.24 543 LEU A O 1
ATOM 3924 N N . LEU A 1 545 ? 11.050 45.560 14.605 1.00 26.53 544 LEU A N 1
ATOM 3925 C CA . LEU A 1 545 ? 10.780 45.697 13.178 1.00 26.29 544 LEU A CA 1
ATOM 3926 C C . LEU A 1 545 ? 9.857 46.865 12.841 1.00 30.53 544 LEU A C 1
ATOM 3927 O O . LEU A 1 545 ? 9.912 47.374 11.715 1.00 32.22 544 LEU A O 1
ATOM 3932 N N . GLY A 1 546 ? 9.030 47.312 13.780 1.00 31.26 545 GLY A N 1
ATOM 3933 C CA . GLY A 1 546 ? 8.025 48.301 13.457 1.00 35.05 545 GLY A CA 1
ATOM 3934 C C . GLY A 1 546 ? 8.330 49.690 13.957 1.00 40.23 545 GLY A C 1
ATOM 3935 O O . GLY A 1 546 ? 7.619 50.642 13.621 1.00 49.90 545 GLY A O 1
ATOM 3936 N N . SER A 1 547 ? 9.378 49.827 14.752 1.00 37.50 546 SER A N 1
ATOM 3937 C CA . SER A 1 547 ? 9.748 51.109 15.327 1.00 42.79 546 SER A CA 1
ATOM 3938 C C . SER A 1 547 ? 11.162 51.474 14.887 1.00 46.48 546 SER A C 1
ATOM 3939 O O . SER A 1 547 ? 11.845 50.694 14.226 1.00 48.18 546 SER A O 1
ATOM 3942 N N . ASP A 1 548 ? 11.590 52.694 15.219 1.00 47.83 547 ASP A N 1
ATOM 3943 C CA . ASP A 1 548 ? 12.890 53.163 14.744 1.00 55.95 547 ASP A CA 1
ATOM 3944 C C . ASP A 1 548 ? 14.055 52.571 15.528 1.00 54.83 547 ASP A C 1
ATOM 3945 O O . ASP A 1 548 ? 15.187 52.592 15.031 1.00 60.39 547 ASP A O 1
ATOM 3950 N N . ARG A 1 549 ? 13.800 52.024 16.717 1.00 50.96 548 ARG A N 1
ATOM 3951 C CA . ARG A 1 549 ? 14.862 51.521 17.583 1.00 47.91 548 ARG A CA 1
ATOM 3952 C C . ARG A 1 549 ? 15.731 50.488 16.873 1.00 48.57 548 ARG A C 1
ATOM 3953 O O . ARG A 1 549 ? 15.224 49.572 16.223 1.00 53.23 548 ARG A O 1
ATOM 3955 N N . ARG A 1 550 ? 17.049 50.663 16.976 1.00 46.69 549 ARG A N 1
ATOM 3956 C CA . ARG A 1 550 ? 18.038 49.714 16.472 1.00 41.28 549 ARG A CA 1
ATOM 3957 C C . ARG A 1 550 ? 19.062 49.440 17.570 1.00 45.31 549 ARG A C 1
ATOM 3958 O O . ARG A 1 550 ? 19.590 50.381 18.174 1.00 48.52 549 ARG A O 1
ATOM 3960 N N . ILE A 1 551 ? 19.349 48.164 17.828 1.00 32.68 550 ILE A N 1
ATOM 3961 C CA . ILE A 1 551 ? 20.222 47.765 18.930 1.00 27.60 550 ILE A CA 1
ATOM 3962 C C . ILE A 1 551 ? 21.582 47.360 18.371 1.00 25.78 550 ILE A C 1
ATOM 3963 O O . ILE A 1 551 ? 21.669 46.573 17.417 1.00 24.70 550 ILE A O 1
ATOM 3968 N N . ALA A 1 552 ? 22.647 47.892 18.974 1.00 24.34 551 ALA A N 1
ATOM 3969 C CA . ALA A 1 552 ? 23.999 47.644 18.479 1.00 25.34 551 ALA A CA 1
ATOM 3970 C C . ALA A 1 552 ? 24.452 46.207 18.741 1.00 24.18 551 ALA A C 1
ATOM 3971 O O . ALA A 1 552 ? 25.100 45.589 17.889 1.00 24.27 551 ALA A O 1
ATOM 3973 N N . GLU A 1 553 ? 24.162 45.671 19.925 1.00 22.05 552 GLU A N 1
ATOM 3974 C CA . GLU A 1 553 ? 24.574 44.314 20.254 1.00 22.42 552 GLU A CA 1
ATOM 3975 C C . GLU A 1 553 ? 23.890 43.312 19.330 1.00 22.57 552 GLU A C 1
ATOM 3976 O O . GLU A 1 553 ? 22.738 43.494 18.923 1.00 20.86 552 GLU A O 1
ATOM 3982 N N . ILE A 1 554 ? 24.604 42.230 19.007 1.00 19.72 553 ILE A N 1
ATOM 3983 C CA . ILE A 1 554 ? 24.075 41.274 18.037 1.00 20.34 553 ILE A CA 1
ATOM 3984 C C . ILE A 1 554 ? 23.062 40.337 18.689 1.00 20.91 553 ILE A C 1
ATOM 3985 O O . ILE A 1 554 ? 21.940 40.177 18.189 1.00 18.87 553 ILE A O 1
ATOM 3990 N N . ASN A 1 555 ? 23.437 39.706 19.806 1.00 17.65 554 ASN A N 1
ATOM 3991 C CA . ASN A 1 555 ? 22.594 38.709 20.462 1.00 19.68 554 ASN A CA 1
ATOM 3992 C C . ASN A 1 555 ? 21.758 39.362 21.560 1.00 21.30 554 ASN A C 1
ATOM 3993 O O . ASN A 1 555 ? 22.300 40.007 22.460 1.00 20.09 554 ASN A O 1
ATOM 3998 N N . LEU A 1 556 ? 20.444 39.163 21.495 1.00 19.31 555 LEU A N 1
ATOM 3999 C CA . LEU A 1 556 ? 19.491 39.791 22.407 1.00 20.87 555 LEU A CA 1
ATOM 4000 C C . LEU A 1 556 ? 18.844 38.679 23.213 1.00 20.83 555 LEU A C 1
ATOM 4001 O O . LEU A 1 556 ? 18.016 37.930 22.684 1.00 18.80 555 LEU A O 1
ATOM 4006 N N . TYR A 1 557 ? 19.224 38.566 24.484 1.00 18.90 556 TYR A N 1
ATOM 4007 C CA . TYR A 1 557 ? 18.774 37.464 25.319 1.00 22.69 556 TYR A CA 1
ATOM 4008 C C . TYR A 1 557 ? 17.490 37.827 26.057 1.00 20.72 556 TYR A C 1
ATOM 4009 O O . TYR A 1 557 ? 17.360 38.928 26.597 1.00 21.15 556 TYR A O 1
ATOM 4018 N N . LEU A 1 558 ? 16.554 36.883 26.101 1.00 22.15 557 LEU A N 1
ATOM 4019 C CA . LEU A 1 558 ? 15.474 36.996 27.070 1.00 23.14 557 LEU A CA 1
ATOM 4020 C C . LEU A 1 558 ? 16.060 36.920 28.477 1.00 23.30 557 LEU A C 1
ATOM 4021 O O . LEU A 1 558 ? 17.062 36.241 28.697 1.00 21.07 557 LEU A O 1
ATOM 4026 N N . PRO A 1 559 ? 15.469 37.614 29.444 1.00 24.92 558 PRO A N 1
ATOM 4027 C CA . PRO A 1 559 ? 15.910 37.450 30.833 1.00 27.96 558 PRO A CA 1
ATOM 4028 C C . PRO A 1 559 ? 15.486 36.090 31.360 1.00 26.26 558 PRO A C 1
ATOM 4029 O O . PRO A 1 559 ? 14.599 35.433 30.816 1.00 27.34 558 PRO A O 1
ATOM 4033 N N . GLU A 1 560 ? 16.159 35.643 32.419 1.00 30.40 559 GLU A N 1
ATOM 4034 C CA . GLU A 1 560 ? 15.771 34.361 33.012 1.00 33.46 559 GLU A CA 1
ATOM 4035 C C . GLU A 1 560 ? 14.400 34.434 33.673 1.00 31.07 559 GLU A C 1
ATOM 4036 O O . GLU A 1 560 ? 13.645 33.454 33.655 1.00 30.53 559 GLU A O 1
ATOM 4042 N N . GLU A 1 561 ? 14.046 35.586 34.228 1.00 30.29 560 GLU A N 1
ATOM 4043 C CA . GLU A 1 561 ? 12.725 35.810 34.802 1.00 33.79 560 GLU A CA 1
ATOM 4044 C C . GLU A 1 561 ? 12.123 37.035 34.136 1.00 34.88 560 GLU A C 1
ATOM 4045 O O . GLU A 1 561 ? 12.696 38.124 34.219 1.00 36.88 560 GLU A O 1
ATOM 4051 N N . ILE A 1 562 ? 10.975 36.861 33.477 1.00 32.93 561 ILE A N 1
ATOM 4052 C CA . ILE A 1 562 ? 10.379 37.970 32.742 1.00 36.61 561 ILE A CA 1
ATOM 4053 C C . ILE A 1 562 ? 9.668 38.930 33.695 1.00 46.62 561 ILE A C 1
ATOM 4054 O O . ILE A 1 562 ? 9.840 40.152 33.615 1.00 52.33 561 ILE A O 1
ATOM 4059 N N . VAL A 1 563 ? 8.853 38.401 34.605 1.00 47.83 562 VAL A N 1
ATOM 4060 C CA . VAL A 1 563 ? 8.149 39.268 35.553 1.00 55.42 562 VAL A CA 1
ATOM 4061 C C . VAL A 1 563 ? 9.096 39.717 36.672 1.00 50.86 562 VAL A C 1
ATOM 4062 O O . VAL A 1 563 ? 9.409 40.900 36.789 1.00 59.63 562 VAL A O 1
#

Sequence (534 aa):
RRLEGKVALITGGAGNIGEVITRRFLAEGATVVITGRNAEKLAVYRRRLIDEERVAPERVVALRMDGSDIAQVRAGVAQIVHGGTDVPIPLHRIDILVNNAGSAGPRRRLVDIPLEPSEVQPPDSETLAQAVGNLVGITWNLTRAAAPHMPSGSSVINISTIFSRTDYYGRIAYVAPKAALNALSDGLARELGVRGIRVNTIYPGPIESERIYTMFQAMDALKGQPEGDTASGFLRMMRLSRIDQNGEVVKRFPSPVDVANTAVFLASDESAAFTGHAFEVTHGMEVPTESRTTFVSRPGLRSVDATGKVILICAGDQVDDAVALADTLRSCRATVVIGFRDPRALEKASVLLRERPTMTAEARLVRLDPLDPRAAAQTLEQIHAELGAIHHAVVLPGQSASLIEVDDQVVERFLHQELVGTIALARELARFWEEYPSGSSMHRVLFVSNPDDQQGNQYSHILRAAVEQLVRVWRHESEYDSVNPSAAVWANQLIRYVNNEMANLDFTCAWVAKLLGSDRRIAEINLYLPEEIV

B-factor: mean 32.16, std 10.66, range [16.52, 80.5]